Protein 5MF9 (pdb70)

Secondary structure (DSSP, 8-state):
--S-----S--TTTPEEETTTTEEEETTTTEEE-TTT--EEETTTTEEEEE-SSSSSEEE----/--SPPSS----

Organism: Homo sapiens (NCBI:txid9606)

Nearest PDB structures (foldseek):
  5mf9-assembly1_A  TM=8.642E-01  e=4.118E-09  Homo sapiens
  5mfy-assembly1_A  TM=6.822E-01  e=1.179E-07  Homo sapiens
  2mxw-assembly1_A  TM=6.981E-01  e=5.653E-06  Homo sapiens
  5mf9-assembly1_A  TM=8.997E-01  e=1.877E-09  Homo sapiens
  5mfy-assembly1_A  TM=6.686E-01  e=4.655E-07  Homo sapiens

Sequence (75 aa):
GAMGTKYAVPDTSTYQYDESSGYYYDPTTGLYYDPNSQYYYNSLTQQYLYWDGEKETYVPAAESGMRPPPPGIRGGAMGTKYAVPDTSTYQYDESSGYYYDPTTGLYYDPNSQYYYNSLTQQYLYWDGEKETYVPAAESGMRPPPPGIRGGAMGTKYAVPDTSTYQYDESSGYYYDPTTGLYYDPNSQYYYNSLTQQYLYWDGEKETYVPAAESGMRPPPPGIRGGAMGTKYAVPDTSTYQYDESSGYYYDPTTGLYYDPNSQYYYNSLTQQYLYWDGEKETYVPAAESGMRPPPPGIRGGAMGTKYAVPDTSTYQYDESSGYYYDPTTGLYYDPNSQYYYNSLTQQYLYWDGEKETYVPAAESGMRPPPPGIRGGAMGTKYAVPDTSTYQYDESSGYYYDPTTGLYYDPNSQYYYNSLTQQYLYWDGEKETYVPAAESGMRPPPPGIRGGAMGTKYAVPDTSTYQYDESSGYYYDPTTGLYYDPNSQYYYNSLTQQYLYWDGEKETYVPAAESGMRPPPPGIRGGAMGTKYAVPDTSTYQYDESSGYYYDPTTGLYYDPNSQYYYNSLTQQYLYWDGEKETYVPAAESGMRPPPPGIRGGAMGTKYAVPDTSTYQYDESSGYYYDPTTGLYYDPNSQYYYNSLTQQYLYWDGEKETYVPAAESGMRPPPPGIRGGAMGTKYAVPDTSTYQYDESSGYYYDPTTGLYYDPNSQYYYNSLTQQYLYWDGEKETYVPAAESGMRPPPPGIRG

B-factor: mean 1.35, std 2.02, range [0.13, 12.27]

Solvent-accessible surface area: 5359 Å² total; per-residue (Å²): 138,92,185,60,79,157,98,60,110,13,84,75,106,49,12,123,136,50,150,114,24,26,20,81,58,3,76,105,63,2,3,10,31,3,69,124,36,128,43,19,0,15,14,138,91,115,82,62,11,107,40,47,34,141,120,72,32,30,42,75,46,74,168,157,138,141,104,33,42,8,0,12,75,138,139

Structure (mmCIF, N/CA/C/O backbone):
data_5MF9
#
_entry.id   5MF9
#
loop_
_entity.id
_entity.type
_entity.pdbx_description
1 polymer 'RNA-binding protein 5'
2 polymer 'Survival motor neuron protein'
#
loop_
_atom_site.group_PDB
_atom_site.id
_atom_site.type_symbol
_atom_site.label_atom_id
_atom_site.label_alt_id
_atom_site.label_comp_id
_atom_site.label_asym_id
_atom_site.label_entity_id
_atom_site.label_seq_id
_atom_site.pdbx_PDB_ins_code
_atom_site.Cartn_x
_atom_site.Cartn_y
_atom_site.Cartn_z
_atom_site.occupancy
_atom_site.B_iso_or_equiv
_atom_site.auth_seq_id
_atom_site.auth_comp_id
_atom_site.auth_asym_id
_atom_site.auth_atom_id
_atom_site.pdbx_PDB_model_num
ATOM 1 N N . GLY A 1 1 ? -18.034 4.648 -12.346 1.00 12.03 1 GLY A N 1
ATOM 2 C CA . GLY A 1 1 ? -17.509 5.352 -11.152 1.00 11.71 1 GLY A CA 1
ATOM 3 C C . GLY A 1 1 ? -18.548 5.460 -10.058 1.00 10.83 1 GLY A C 1
ATOM 4 O O . GLY A 1 1 ? -18.972 6.558 -9.695 1.00 10.73 1 GLY A O 1
ATOM 10 N N . ALA A 1 2 ? -18.976 4.317 -9.544 1.00 10.37 2 ALA A N 1
ATOM 11 C CA . ALA A 1 2 ? -19.950 4.279 -8.465 1.00 9.66 2 ALA A CA 1
ATOM 12 C C . ALA A 1 2 ? -19.743 3.046 -7.602 1.00 8.99 2 ALA A C 1
ATOM 13 O O . ALA A 1 2 ? -19.742 3.122 -6.374 1.00 8.96 2 ALA A O 1
ATOM 20 N N . MET A 1 3 ? -19.560 1.905 -8.253 1.00 8.64 3 MET A N 1
ATOM 21 C CA . MET A 1 3 ? -19.370 0.651 -7.541 1.00 8.19 3 MET A CA 1
ATOM 22 C C . MET A 1 3 ? -17.999 0.065 -7.845 1.00 7.30 3 MET A C 1
ATOM 23 O O . MET A 1 3 ? -17.294 0.545 -8.734 1.00 7.26 3 MET A O 1
ATOM 37 N N . GLY A 1 4 ? -17.624 -0.960 -7.096 1.00 6.86 4 GLY A N 1
ATOM 38 C CA . GLY A 1 4 ? -16.317 -1.560 -7.259 1.00 6.24 4 GLY A CA 1
ATOM 39 C C . GLY A 1 4 ? -15.420 -1.236 -6.088 1.00 5.46 4 GLY A C 1
ATOM 40 O O . GLY A 1 4 ? -14.382 -1.866 -5.888 1.00 5.51 4 GLY A O 1
ATOM 44 N N . THR A 1 5 ? -15.839 -0.257 -5.297 1.00 5.05 5 THR A N 1
ATOM 45 C CA . THR A 1 5 ? -15.071 0.187 -4.150 1.00 4.59 5 THR A CA 1
ATOM 46 C C . THR A 1 5 ? -15.378 -0.651 -2.910 1.00 3.92 5 THR A C 1
ATOM 47 O O . THR A 1 5 ? -15.856 -0.141 -1.899 1.00 4.36 5 THR A O 1
ATOM 58 N N . LYS A 1 6 ? -15.117 -1.947 -3.003 1.00 3.35 6 LYS A N 1
ATOM 59 C CA . LYS A 1 6 ? -15.271 -2.837 -1.865 1.00 3.18 6 LYS A CA 1
ATOM 60 C C . LYS A 1 6 ? -13.918 -3.429 -1.493 1.00 2.33 6 LYS A C 1
ATOM 61 O O . LYS A 1 6 ? -13.560 -4.530 -1.919 1.00 2.42 6 LYS A O 1
ATOM 80 N N . TYR A 1 7 ? -13.162 -2.677 -0.717 1.00 1.85 7 TYR A N 1
ATOM 81 C CA . TYR A 1 7 ? -11.839 -3.099 -0.298 1.00 1.31 7 TYR A CA 1
ATOM 82 C C . TYR A 1 7 ? -11.794 -3.224 1.216 1.00 1.35 7 TYR A C 1
ATOM 83 O O . TYR A 1 7 ? -12.702 -2.763 1.910 1.00 2.31 7 TYR A O 1
ATOM 101 N N . ALA A 1 8 ? -10.747 -3.850 1.723 1.00 0.88 8 ALA A N 1
ATOM 102 C CA . ALA A 1 8 ? -10.547 -3.969 3.155 1.00 0.78 8 ALA A CA 1
ATOM 103 C C . ALA A 1 8 ? -9.066 -4.034 3.460 1.00 0.59 8 ALA A C 1
ATOM 104 O O . ALA A 1 8 ? -8.249 -3.621 2.642 1.00 0.69 8 ALA A O 1
ATOM 111 N N . VAL A 1 9 ? -8.725 -4.545 4.629 1.00 0.72 9 VAL A N 1
ATOM 112 C CA . VAL A 1 9 ? -7.338 -4.669 5.024 1.00 0.78 9 VAL A CA 1
ATOM 113 C C . VAL A 1 9 ? -6.607 -5.621 4.081 1.00 0.77 9 VAL A C 1
ATOM 114 O O . VAL A 1 9 ? -7.016 -6.772 3.907 1.00 0.84 9 VAL A O 1
ATOM 127 N N . PRO A 1 10 ? -5.533 -5.145 3.443 1.00 0.86 10 PRO A N 1
ATOM 128 C CA . PRO A 1 10 ? -4.740 -5.952 2.515 1.00 0.94 10 PRO A CA 1
ATOM 129 C C . PRO A 1 10 ? -4.058 -7.118 3.223 1.00 0.85 10 PRO A C 1
ATOM 130 O O . PRO A 1 10 ? -3.779 -7.054 4.423 1.00 0.87 10 PRO A O 1
ATOM 141 N N . ASP A 1 11 ? -3.796 -8.185 2.484 1.00 0.87 11 ASP A N 1
ATOM 142 C CA . ASP A 1 11 ? -3.192 -9.372 3.062 1.00 0.85 11 ASP A CA 1
ATOM 143 C C . ASP A 1 11 ? -1.686 -9.196 3.152 1.00 0.67 11 ASP A C 1
ATOM 144 O O . ASP A 1 11 ? -0.985 -9.215 2.138 1.00 0.55 11 ASP A O 1
ATOM 153 N N . THR A 1 12 ? -1.198 -9.027 4.372 1.00 0.82 12 THR A N 1
ATOM 154 C CA . THR A 1 12 ? 0.202 -8.714 4.615 1.00 0.83 12 THR A CA 1
ATOM 155 C C . THR A 1 12 ? 1.137 -9.846 4.189 1.00 0.75 12 THR A C 1
ATOM 156 O O . THR A 1 12 ? 2.300 -9.608 3.861 1.00 0.76 12 THR A O 1
ATOM 167 N N . SER A 1 13 ? 0.630 -11.071 4.178 1.00 0.75 13 SER A N 1
ATOM 168 C CA . SER A 1 13 ? 1.441 -12.226 3.819 1.00 0.78 13 SER A CA 1
ATOM 169 C C . SER A 1 13 ? 1.573 -12.355 2.303 1.00 0.67 13 SER A C 1
ATOM 170 O O . SER A 1 13 ? 2.499 -12.994 1.805 1.00 0.78 13 SER A O 1
ATOM 178 N N . THR A 1 14 ? 0.655 -11.728 1.576 1.00 0.53 14 THR A N 1
ATOM 179 C CA . THR A 1 14 ? 0.643 -11.811 0.121 1.00 0.51 14 THR A CA 1
ATOM 180 C C . THR A 1 14 ? 1.709 -10.895 -0.494 1.00 0.36 14 THR A C 1
ATOM 181 O O . THR A 1 14 ? 2.103 -11.063 -1.649 1.00 0.39 14 THR A O 1
ATOM 192 N N . TYR A 1 15 ? 2.191 -9.938 0.291 1.00 0.30 15 TYR A N 1
ATOM 193 C CA . TYR A 1 15 ? 3.226 -9.020 -0.171 1.00 0.24 15 TYR A CA 1
ATOM 194 C C . TYR A 1 15 ? 4.580 -9.718 -0.260 1.00 0.28 15 TYR A C 1
ATOM 195 O O . TYR A 1 15 ? 4.930 -10.535 0.596 1.00 0.42 15 TYR A O 1
ATOM 213 N N . GLN A 1 16 ? 5.335 -9.389 -1.296 1.00 0.25 16 GLN A N 1
ATOM 214 C CA . GLN A 1 16 ? 6.714 -9.829 -1.417 1.00 0.30 16 GLN A CA 1
ATOM 215 C C . GLN A 1 16 ? 7.644 -8.701 -0.989 1.00 0.22 16 GLN A C 1
ATOM 216 O O . GLN A 1 16 ? 7.218 -7.551 -0.868 1.00 0.27 16 GLN A O 1
ATOM 230 N N . TYR A 1 17 ? 8.904 -9.025 -0.758 1.00 0.27 17 TYR A N 1
ATOM 231 C CA . TYR A 1 17 ? 9.837 -8.076 -0.172 1.00 0.24 17 TYR A CA 1
ATOM 232 C C . TYR A 1 17 ? 10.706 -7.403 -1.236 1.00 0.25 17 TYR A C 1
ATOM 233 O O . TYR A 1 17 ? 11.384 -8.073 -2.014 1.00 0.34 17 TYR A O 1
ATOM 251 N N . ASP A 1 18 ? 10.664 -6.075 -1.266 1.00 0.28 18 ASP A N 1
ATOM 252 C CA . ASP A 1 18 ? 11.558 -5.288 -2.111 1.00 0.36 18 ASP A CA 1
ATOM 253 C C . ASP A 1 18 ? 12.772 -4.874 -1.299 1.00 0.35 18 ASP A C 1
ATOM 254 O O . ASP A 1 18 ? 12.655 -4.087 -0.361 1.00 0.36 18 ASP A O 1
ATOM 263 N N . GLU A 1 19 ? 13.926 -5.420 -1.655 1.00 0.45 19 GLU A N 1
ATOM 264 C CA . GLU A 1 19 ? 15.145 -5.241 -0.886 1.00 0.52 19 GLU A CA 1
ATOM 265 C C . GLU A 1 19 ? 15.666 -3.808 -0.948 1.00 0.49 19 GLU A C 1
ATOM 266 O O . GLU A 1 19 ? 16.216 -3.304 0.031 1.00 0.55 19 GLU A O 1
ATOM 278 N N . SER A 1 20 ? 15.503 -3.160 -2.095 1.00 0.52 20 SER A N 1
ATOM 279 C CA . SER A 1 20 ? 16.052 -1.825 -2.300 1.00 0.54 20 SER A CA 1
ATOM 280 C C . SER A 1 20 ? 15.443 -0.816 -1.323 1.00 0.41 20 SER A C 1
ATOM 281 O O . SER A 1 20 ? 16.157 -0.034 -0.689 1.00 0.47 20 SER A O 1
ATOM 289 N N . SER A 1 21 ? 14.128 -0.847 -1.196 1.00 0.30 21 SER A N 1
ATOM 290 C CA . SER A 1 21 ? 13.425 0.038 -0.282 1.00 0.21 21 SER A CA 1
ATOM 291 C C . SER A 1 21 ? 13.310 -0.621 1.092 1.00 0.21 21 SER A C 1
ATOM 292 O O . SER A 1 21 ? 13.382 0.046 2.121 1.00 0.22 21 SER A O 1
ATOM 300 N N . GLY A 1 22 ? 13.203 -1.948 1.093 1.00 0.23 22 GLY A N 1
ATOM 301 C CA . GLY A 1 22 ? 13.094 -2.697 2.333 1.00 0.25 22 GLY A CA 1
ATOM 302 C C . GLY A 1 22 ? 11.656 -2.872 2.775 1.00 0.21 22 GLY A C 1
ATOM 303 O O . GLY A 1 22 ? 11.383 -3.017 3.966 1.00 0.23 22 GLY A O 1
ATOM 307 N N . TYR A 1 23 ? 10.733 -2.878 1.813 1.00 0.19 23 TYR A N 1
ATOM 308 C CA . TYR A 1 23 ? 9.300 -2.868 2.126 1.00 0.17 23 TYR A CA 1
ATOM 309 C C . TYR A 1 23 ? 8.548 -3.889 1.283 1.00 0.19 23 TYR A C 1
ATOM 310 O O . TYR A 1 23 ? 9.133 -4.570 0.442 1.00 0.22 23 TYR A O 1
ATOM 328 N N . TYR A 1 24 ? 7.248 -3.985 1.518 1.00 0.21 24 TYR A N 1
ATOM 329 C CA . TYR A 1 24 ? 6.426 -5.005 0.888 1.00 0.24 24 TYR A CA 1
ATOM 330 C C . TYR A 1 24 ? 5.727 -4.503 -0.372 1.00 0.21 24 TYR A C 1
ATOM 331 O O . TYR A 1 24 ? 5.277 -3.355 -0.441 1.00 0.23 24 TYR A O 1
ATOM 349 N N . TYR A 1 25 ? 5.632 -5.387 -1.359 1.00 0.19 25 TYR A N 1
ATOM 350 C CA . TYR A 1 25 ? 4.858 -5.141 -2.566 1.00 0.19 25 TYR A CA 1
ATOM 351 C C . TYR A 1 25 ? 3.980 -6.355 -2.859 1.00 0.22 25 TYR A C 1
ATOM 352 O O . TYR A 1 25 ? 4.473 -7.478 -2.945 1.00 0.31 25 TYR A O 1
ATOM 370 N N . ASP A 1 26 ? 2.685 -6.131 -3.005 1.00 0.24 26 ASP A N 1
ATOM 371 C CA . ASP A 1 26 ? 1.742 -7.208 -3.287 1.00 0.33 26 ASP A CA 1
ATOM 372 C C . ASP A 1 26 ? 1.378 -7.231 -4.760 1.00 0.35 26 ASP A C 1
ATOM 373 O O . ASP A 1 26 ? 0.765 -6.296 -5.270 1.00 0.37 26 ASP A O 1
ATOM 382 N N . PRO A 1 27 ? 1.763 -8.302 -5.460 1.00 0.43 27 PRO A N 1
ATOM 383 C CA . PRO A 1 27 ? 1.491 -8.463 -6.889 1.00 0.51 27 PRO A CA 1
ATOM 384 C C . PRO A 1 27 ? 0.002 -8.616 -7.212 1.00 0.55 27 PRO A C 1
ATOM 385 O O . PRO A 1 27 ? -0.431 -8.290 -8.318 1.00 0.61 27 PRO A O 1
ATOM 396 N N . THR A 1 28 ? -0.786 -9.106 -6.257 1.00 0.58 28 THR A N 1
ATOM 397 C CA . THR A 1 28 ? -2.187 -9.402 -6.526 1.00 0.66 28 THR A CA 1
ATOM 398 C C . THR A 1 28 ? -3.027 -8.129 -6.637 1.00 0.60 28 THR A C 1
ATOM 399 O O . THR A 1 28 ? -3.812 -7.976 -7.576 1.00 0.66 28 THR A O 1
ATOM 410 N N . THR A 1 29 ? -2.866 -7.214 -5.689 1.00 0.55 29 THR A N 1
ATOM 411 C CA . THR A 1 29 ? -3.593 -5.952 -5.734 1.00 0.56 29 THR A CA 1
ATOM 412 C C . THR A 1 29 ? -2.742 -4.841 -6.347 1.00 0.49 29 THR A C 1
ATOM 413 O O . THR A 1 29 ? -3.267 -3.837 -6.834 1.00 0.60 29 THR A O 1
ATOM 424 N N . GLY A 1 30 ? -1.427 -5.036 -6.336 1.00 0.40 30 GLY A N 1
ATOM 425 C CA . GLY A 1 30 ? -0.514 -4.024 -6.830 1.00 0.39 30 GLY A CA 1
ATOM 426 C C . GLY A 1 30 ? -0.229 -2.972 -5.781 1.00 0.35 30 GLY A C 1
ATOM 427 O O . GLY A 1 30 ? 0.072 -1.822 -6.103 1.00 0.42 30 GLY A O 1
ATOM 431 N N . LEU A 1 31 ? -0.343 -3.367 -4.520 1.00 0.31 31 LEU A N 1
ATOM 432 C CA . LEU A 1 31 ? -0.189 -2.442 -3.411 1.00 0.32 31 LEU A CA 1
ATOM 433 C C . LEU A 1 31 ? 1.218 -2.466 -2.830 1.00 0.26 31 LEU A C 1
ATOM 434 O O . LEU A 1 31 ? 1.879 -3.499 -2.783 1.00 0.30 31 LEU A O 1
ATOM 450 N N . TYR A 1 32 ? 1.654 -1.297 -2.425 1.00 0.22 32 TYR A N 1
ATOM 451 C CA . TYR A 1 32 ? 2.855 -1.108 -1.642 1.00 0.18 32 TYR A CA 1
ATOM 452 C C . TYR A 1 32 ? 2.446 -0.959 -0.182 1.00 0.20 32 TYR A C 1
ATOM 453 O O . TYR A 1 32 ? 1.380 -0.407 0.097 1.00 0.25 32 TYR A O 1
ATOM 471 N N . TYR A 1 33 ? 3.264 -1.436 0.741 1.00 0.21 33 TYR A N 1
ATOM 472 C CA . TYR A 1 33 ? 2.961 -1.262 2.159 1.00 0.24 33 TYR A CA 1
ATOM 473 C C . TYR A 1 33 ? 4.224 -1.224 2.999 1.00 0.23 33 TYR A C 1
ATOM 474 O O . TYR A 1 33 ? 5.128 -2.045 2.821 1.00 0.26 33 TYR A O 1
ATOM 492 N N . ASP A 1 34 ? 4.285 -0.255 3.902 1.00 0.21 34 ASP A N 1
ATOM 493 C CA . ASP A 1 34 ? 5.315 -0.247 4.933 1.00 0.21 34 ASP A CA 1
ATOM 494 C C . ASP A 1 34 ? 4.676 -0.139 6.300 1.00 0.22 34 ASP A C 1
ATOM 495 O O . ASP A 1 34 ? 3.988 0.836 6.591 1.00 0.24 34 ASP A O 1
ATOM 504 N N . PRO A 1 35 ? 4.889 -1.143 7.153 1.00 0.26 35 PRO A N 1
ATOM 505 C CA . PRO A 1 35 ? 4.345 -1.156 8.510 1.00 0.31 35 PRO A CA 1
ATOM 506 C C . PRO A 1 35 ? 4.869 0.004 9.359 1.00 0.30 35 PRO A C 1
ATOM 507 O O . PRO A 1 35 ? 4.224 0.415 10.320 1.00 0.36 35 PRO A O 1
ATOM 518 N N . ASN A 1 36 ? 6.032 0.538 8.990 1.00 0.27 36 ASN A N 1
ATOM 519 C CA . ASN A 1 36 ? 6.646 1.636 9.735 1.00 0.33 36 ASN A CA 1
ATOM 520 C C . ASN A 1 36 ? 6.008 2.982 9.393 1.00 0.36 36 ASN A C 1
ATOM 521 O O . ASN A 1 36 ? 5.742 3.794 10.280 1.00 0.44 36 ASN A O 1
ATOM 532 N N . SER A 1 37 ? 5.767 3.222 8.111 1.00 0.34 37 SER A N 1
ATOM 533 C CA . SER A 1 37 ? 5.154 4.474 7.674 1.00 0.42 37 SER A CA 1
ATOM 534 C C . SER A 1 37 ? 3.635 4.367 7.697 1.00 0.41 37 SER A C 1
ATOM 535 O O . SER A 1 37 ? 2.927 5.372 7.644 1.00 0.50 37 SER A O 1
ATOM 543 N N . GLN A 1 38 ? 3.158 3.129 7.782 1.00 0.35 38 GLN A N 1
ATOM 544 C CA . GLN A 1 38 ? 1.735 2.818 7.880 1.00 0.41 38 GLN A CA 1
ATOM 545 C C . GLN A 1 38 ? 0.933 3.314 6.677 1.00 0.41 38 GLN A C 1
ATOM 546 O O . GLN A 1 38 ? -0.298 3.369 6.738 1.00 0.68 38 GLN A O 1
ATOM 560 N N . TYR A 1 39 ? 1.600 3.659 5.581 1.00 0.25 39 TYR A N 1
ATOM 561 C CA . TYR A 1 39 ? 0.867 4.044 4.391 1.00 0.21 39 TYR A CA 1
ATOM 562 C C . TYR A 1 39 ? 1.019 2.995 3.305 1.00 0.19 39 TYR A C 1
ATOM 563 O O . TYR A 1 39 ? 1.971 2.193 3.301 1.00 0.18 39 TYR A O 1
ATOM 581 N N . TYR A 1 40 ? 0.027 2.983 2.429 1.00 0.22 40 TYR A N 1
ATOM 582 C CA . TYR A 1 40 ? -0.037 2.067 1.308 1.00 0.24 40 TYR A CA 1
ATOM 583 C C . TYR A 1 40 ? 0.148 2.862 0.039 1.00 0.18 40 TYR A C 1
ATOM 584 O O . TYR A 1 40 ? 0.224 4.083 0.085 1.00 0.17 40 TYR A O 1
ATOM 602 N N . TYR A 1 41 ? 0.274 2.192 -1.083 1.00 0.19 41 TYR A N 1
ATOM 603 C CA . TYR A 1 41 ? 0.249 2.878 -2.359 1.00 0.16 41 TYR A CA 1
ATOM 604 C C . TYR A 1 41 ? -0.077 1.889 -3.479 1.00 0.16 41 TYR A C 1
ATOM 605 O O . TYR A 1 41 ? 0.502 0.820 -3.550 1.00 0.28 41 TYR A O 1
ATOM 623 N N . ASN A 1 42 ? -1.011 2.246 -4.350 1.00 0.19 42 ASN A N 1
ATOM 624 C CA . ASN A 1 42 ? -1.364 1.389 -5.482 1.00 0.24 42 ASN A CA 1
ATOM 625 C C . ASN A 1 42 ? -0.805 1.974 -6.772 1.00 0.26 42 ASN A C 1
ATOM 626 O O . ASN A 1 42 ? -1.194 3.063 -7.185 1.00 0.32 42 ASN A O 1
ATOM 637 N N . SER A 1 43 ? 0.111 1.251 -7.401 1.00 0.27 43 SER A N 1
ATOM 638 C CA . SER A 1 43 ? 0.812 1.753 -8.575 1.00 0.33 43 SER A CA 1
ATOM 639 C C . SER A 1 43 ? -0.022 1.623 -9.847 1.00 0.42 43 SER A C 1
ATOM 640 O O . SER A 1 43 ? 0.295 2.242 -10.862 1.00 0.57 43 SER A O 1
ATOM 648 N N . LEU A 1 44 ? -1.096 0.847 -9.789 1.00 0.40 44 LEU A N 1
ATOM 649 C CA . LEU A 1 44 ? -1.999 0.724 -10.929 1.00 0.48 44 LEU A CA 1
ATOM 650 C C . LEU A 1 44 ? -2.744 2.037 -11.147 1.00 0.45 44 LEU A C 1
ATOM 651 O O . LEU A 1 44 ? -3.060 2.408 -12.276 1.00 0.50 44 LEU A O 1
ATOM 667 N N . THR A 1 45 ? -3.026 2.729 -10.051 1.00 0.45 45 THR A N 1
ATOM 668 C CA . THR A 1 45 ? -3.591 4.068 -10.106 1.00 0.49 45 THR A CA 1
ATOM 669 C C . THR A 1 45 ? -2.484 5.106 -9.949 1.00 0.46 45 THR A C 1
ATOM 670 O O . THR A 1 45 ? -2.682 6.295 -10.194 1.00 0.52 45 THR A O 1
ATOM 681 N N . GLN A 1 46 ? -1.306 4.608 -9.562 1.00 0.40 46 GLN A N 1
ATOM 682 C CA . GLN A 1 46 ? -0.115 5.424 -9.336 1.00 0.41 46 GLN A CA 1
ATOM 683 C C . GLN A 1 46 ? -0.343 6.372 -8.162 1.00 0.37 46 GLN A C 1
ATOM 684 O O . GLN A 1 46 ? 0.224 7.461 -8.098 1.00 0.46 46 GLN A O 1
ATOM 698 N N . GLN A 1 47 ? -1.157 5.926 -7.215 1.00 0.31 47 GLN A N 1
ATOM 699 C CA . GLN A 1 47 ? -1.549 6.760 -6.092 1.00 0.31 47 GLN A CA 1
ATOM 700 C C . GLN A 1 47 ? -0.990 6.243 -4.773 1.00 0.25 47 GLN A C 1
ATOM 701 O O . GLN A 1 47 ? -1.127 5.064 -4.442 1.00 0.29 47 GLN A O 1
ATOM 715 N N . TYR A 1 48 ? -0.353 7.138 -4.034 1.00 0.20 48 TYR A N 1
ATOM 716 C CA . TYR A 1 48 ? 0.013 6.875 -2.651 1.00 0.20 48 TYR A CA 1
ATOM 717 C C . TYR A 1 48 ? -1.270 6.840 -1.815 1.00 0.24 48 TYR A C 1
ATOM 718 O O . TYR A 1 48 ? -2.007 7.825 -1.761 1.00 0.38 48 TYR A O 1
ATOM 736 N N . LEU A 1 49 ? -1.536 5.714 -1.172 1.00 0.20 49 LEU A N 1
ATOM 737 C CA . LEU A 1 49 ? -2.835 5.474 -0.551 1.00 0.21 49 LEU A CA 1
ATOM 738 C C . LEU A 1 49 ? -2.740 5.310 0.961 1.00 0.18 49 LEU A C 1
ATOM 739 O O . LEU A 1 49 ? -1.660 5.282 1.546 1.00 0.20 49 LEU A O 1
ATOM 755 N N . TYR A 1 50 ? -3.898 5.203 1.579 1.00 0.21 50 TYR A N 1
ATOM 756 C CA . TYR A 1 50 ? -4.010 5.037 3.010 1.00 0.34 50 TYR A CA 1
ATOM 757 C C . TYR A 1 50 ? -5.317 4.316 3.325 1.00 0.28 50 TYR A C 1
ATOM 758 O O . TYR A 1 50 ? -6.373 4.675 2.796 1.00 0.25 50 TYR A O 1
ATOM 776 N N . TRP A 1 51 ? -5.244 3.272 4.142 1.00 0.32 51 TRP A N 1
ATOM 777 C CA . TRP A 1 51 ? -6.431 2.503 4.470 1.00 0.29 51 TRP A CA 1
ATOM 778 C C . TRP A 1 51 ? -7.205 3.176 5.593 1.00 0.27 51 TRP A C 1
ATOM 779 O O . TRP A 1 51 ? -6.794 3.163 6.755 1.00 0.32 51 TRP A O 1
ATOM 800 N N . ASP A 1 52 ? -8.317 3.783 5.216 1.00 0.27 52 ASP A N 1
ATOM 801 C CA . ASP A 1 52 ? -9.178 4.488 6.153 1.00 0.34 52 ASP A CA 1
ATOM 802 C C . ASP A 1 52 ? -9.988 3.509 6.995 1.00 0.41 52 ASP A C 1
ATOM 803 O O . ASP A 1 52 ? -10.083 3.650 8.213 1.00 0.98 52 ASP A O 1
ATOM 812 N N . GLY A 1 53 ? -10.560 2.508 6.341 1.00 0.55 53 GLY A N 1
ATOM 813 C CA . GLY A 1 53 ? -11.344 1.515 7.048 1.00 0.51 53 GLY A CA 1
ATOM 814 C C . GLY A 1 53 ? -12.833 1.791 6.979 1.00 0.51 53 GLY A C 1
ATOM 815 O O . GLY A 1 53 ? -13.618 0.899 6.661 1.00 0.64 53 GLY A O 1
ATOM 819 N N . GLU A 1 54 ? -13.219 3.029 7.256 1.00 0.48 54 GLU A N 1
ATOM 820 C CA . GLU A 1 54 ? -14.625 3.416 7.269 1.00 0.57 54 GLU A CA 1
ATOM 821 C C . GLU A 1 54 ? -15.153 3.587 5.848 1.00 0.47 54 GLU A C 1
ATOM 822 O O . GLU A 1 54 ? -16.274 3.186 5.536 1.00 0.46 54 GLU A O 1
ATOM 834 N N . LYS A 1 55 ? -14.336 4.178 4.985 1.00 0.48 55 LYS A N 1
ATOM 835 C CA . LYS A 1 55 ? -14.750 4.451 3.609 1.00 0.47 55 LYS A CA 1
ATOM 836 C C . LYS A 1 55 ? -14.691 3.181 2.760 1.00 0.42 55 LYS A C 1
ATOM 837 O O . LYS A 1 55 ? -15.160 3.161 1.624 1.00 0.44 55 LYS A O 1
ATOM 856 N N . GLU A 1 56 ? -14.095 2.129 3.337 1.00 0.43 56 GLU A N 1
ATOM 857 C CA . GLU A 1 56 ? -13.941 0.823 2.681 1.00 0.47 56 GLU A CA 1
ATOM 858 C C . GLU A 1 56 ? -13.236 0.931 1.328 1.00 0.48 56 GLU A C 1
ATOM 859 O O . GLU A 1 56 ? -13.428 0.094 0.443 1.00 0.57 56 GLU A O 1
ATOM 871 N N . THR A 1 57 ? -12.407 1.951 1.187 1.00 0.43 57 THR A N 1
ATOM 872 C CA . THR A 1 57 ? -11.626 2.140 -0.016 1.00 0.46 57 THR A CA 1
ATOM 873 C C . THR A 1 57 ? -10.316 2.838 0.335 1.00 0.39 57 THR A C 1
ATOM 874 O O . THR A 1 57 ? -10.161 3.371 1.440 1.00 0.35 57 THR A O 1
ATOM 885 N N . TYR A 1 58 ? -9.379 2.814 -0.595 1.00 0.42 58 TYR A N 1
ATOM 886 C CA . TYR A 1 58 ? -8.069 3.404 -0.385 1.00 0.38 58 TYR A CA 1
ATOM 887 C C . TYR A 1 58 ? -8.090 4.880 -0.736 1.00 0.41 58 TYR A C 1
ATOM 888 O O . TYR A 1 58 ? -8.210 5.254 -1.903 1.00 0.57 58 TYR A O 1
ATOM 906 N N . VAL A 1 59 ? -8.004 5.710 0.290 1.00 0.35 59 VAL A N 1
ATOM 907 C CA . VAL A 1 59 ? -7.973 7.148 0.106 1.00 0.43 59 VAL A CA 1
ATOM 908 C C . VAL A 1 59 ? -6.534 7.616 -0.063 1.00 0.37 59 VAL A C 1
ATOM 909 O O . VAL A 1 59 ? -5.650 7.206 0.688 1.00 0.28 59 VAL A O 1
ATOM 922 N N . PRO A 1 60 ? -6.271 8.438 -1.090 1.00 0.49 60 PRO A N 1
ATOM 923 C CA . PRO A 1 60 ? -4.931 8.962 -1.350 1.00 0.52 60 PRO A CA 1
ATOM 924 C C . PRO A 1 60 ? -4.368 9.706 -0.145 1.00 0.62 60 PRO A C 1
ATOM 925 O O . PRO A 1 60 ? -5.014 10.596 0.410 1.00 0.80 60 PRO A O 1
ATOM 936 N N . ALA A 1 61 ? -3.152 9.347 0.243 1.00 0.67 61 ALA A N 1
ATOM 937 C CA . ALA A 1 61 ? -2.504 9.944 1.402 1.00 1.00 61 ALA A CA 1
ATOM 938 C C . ALA A 1 61 ? -1.742 11.204 0.997 1.00 1.28 61 ALA A C 1
ATOM 939 O O . ALA A 1 61 ? -0.697 11.527 1.563 1.00 1.75 61 ALA A O 1
ATOM 946 N N . ALA A 1 62 ? -2.283 11.913 0.018 1.00 1.36 62 ALA A N 1
ATOM 947 C CA . ALA A 1 62 ? -1.657 13.119 -0.501 1.00 1.73 62 ALA A CA 1
ATOM 948 C C . ALA A 1 62 ? -2.188 14.347 0.228 1.00 2.38 62 ALA A C 1
ATOM 949 O O . ALA A 1 62 ? -2.747 15.261 -0.387 1.00 2.71 62 ALA A O 1
ATOM 956 N N . GLU A 1 63 ? -2.020 14.355 1.544 1.00 3.09 63 GLU A N 1
ATOM 957 C CA . GLU A 1 63 ? -2.476 15.459 2.371 1.00 4.06 63 GLU A CA 1
ATOM 958 C C . GLU A 1 63 ? -1.705 16.724 2.021 1.00 4.49 63 GLU A C 1
ATOM 959 O O . GLU A 1 63 ? -0.475 16.745 2.067 1.00 4.95 63 GLU A O 1
ATOM 971 N N . SER A 1 64 ? -2.433 17.762 1.654 1.00 4.69 64 SER A N 1
ATOM 972 C CA . SER A 1 64 ? -1.823 19.006 1.231 1.00 5.36 64 SER A CA 1
ATOM 973 C C . SER A 1 64 ? -2.389 20.166 2.044 1.00 6.24 64 SER A C 1
ATOM 974 O O . SER A 1 64 ? -1.747 20.570 3.034 1.00 6.87 64 SER A O 1
ATOM 983 N N . GLY B 2 1 ? 11.431 9.180 -12.872 1.00 2.20 100 GLY B N 1
ATOM 984 C CA . GLY B 2 1 ? 11.897 7.784 -12.705 1.00 1.92 100 GLY B CA 1
ATOM 985 C C . GLY B 2 1 ? 10.858 6.780 -13.158 1.00 1.48 100 GLY B C 1
ATOM 986 O O . GLY B 2 1 ? 10.968 6.201 -14.239 1.00 1.74 100 GLY B O 1
ATOM 992 N N . MET B 2 2 ? 9.839 6.593 -12.332 1.00 1.38 101 MET B N 1
ATOM 993 C CA . MET B 2 2 ? 8.780 5.629 -12.597 1.00 1.26 101 MET B CA 1
ATOM 994 C C . MET B 2 2 ? 7.573 5.968 -11.719 1.00 1.05 101 MET B C 1
ATOM 995 O O . MET B 2 2 ? 7.364 7.136 -11.380 1.00 1.69 101 MET B O 1
ATOM 1009 N N . ARG B 2 3 ? 6.772 4.962 -11.382 1.00 0.40 102 ARG B N 1
ATOM 1010 C CA . ARG B 2 3 ? 5.802 5.068 -10.291 1.00 0.29 102 ARG B CA 1
ATOM 1011 C C . ARG B 2 3 ? 6.527 5.489 -9.006 1.00 0.22 102 ARG B C 1
ATOM 1012 O O . ARG B 2 3 ? 7.759 5.520 -8.973 1.00 0.27 102 ARG B O 1
ATOM 1033 N N . PRO B 2 4 ? 5.810 5.823 -7.930 1.00 0.17 103 PRO B N 1
ATOM 1034 C CA . PRO B 2 4 ? 6.452 6.027 -6.635 1.00 0.16 103 PRO B CA 1
ATOM 1035 C C . PRO B 2 4 ? 7.106 4.732 -6.125 1.00 0.17 103 PRO B C 1
ATOM 1036 O O . PRO B 2 4 ? 6.950 3.660 -6.709 1.00 0.19 103 PRO B O 1
ATOM 1047 N N . PRO B 2 5 ? 7.877 4.829 -5.053 1.00 0.17 104 PRO B N 1
ATOM 1048 C CA . PRO B 2 5 ? 8.536 3.693 -4.419 1.00 0.18 104 PRO B CA 1
ATOM 1049 C C . PRO B 2 5 ? 7.713 3.145 -3.265 1.00 0.15 104 PRO B C 1
ATOM 1050 O O . PRO B 2 5 ? 6.716 3.753 -2.866 1.00 0.14 104 PRO B O 1
ATOM 1061 N N . PRO B 2 6 ? 8.106 1.998 -2.707 1.00 0.15 105 PRO B N 1
ATOM 1062 C CA . PRO B 2 6 ? 7.439 1.452 -1.536 1.00 0.14 105 PRO B CA 1
ATOM 1063 C C . PRO B 2 6 ? 7.562 2.388 -0.357 1.00 0.13 105 PRO B C 1
ATOM 1064 O O . PRO B 2 6 ? 8.592 3.035 -0.181 1.00 0.13 105 PRO B O 1
ATOM 1075 N N . PRO B 2 7 ? 6.511 2.447 0.467 1.00 0.15 106 PRO B N 1
ATOM 1076 C CA . PRO B 2 7 ? 6.422 3.399 1.566 1.00 0.17 106 PRO B CA 1
ATOM 1077 C C . PRO B 2 7 ? 7.644 3.358 2.464 1.00 0.17 106 PRO B C 1
ATOM 1078 O O . PRO B 2 7 ? 8.051 2.300 2.918 1.00 0.16 106 PRO B O 1
ATOM 1089 N N . GLY B 2 8 ? 8.221 4.518 2.717 1.00 0.19 107 GLY B N 1
ATOM 1090 C CA . GLY B 2 8 ? 9.457 4.577 3.461 1.00 0.21 107 GLY B CA 1
ATOM 1091 C C . GLY B 2 8 ? 10.521 5.334 2.712 1.00 0.22 107 GLY B C 1
ATOM 1092 O O . GLY B 2 8 ? 10.620 6.558 2.833 1.00 0.28 107 GLY B O 1
ATOM 1096 N N . ILE B 2 9 ? 11.262 4.587 1.887 1.00 0.23 108 ILE B N 1
ATOM 1097 C CA . ILE B 2 9 ? 12.411 5.074 1.134 1.00 0.27 108 ILE B CA 1
ATOM 1098 C C . ILE B 2 9 ? 13.172 6.157 1.890 1.00 0.35 108 ILE B C 1
ATOM 1099 O O . ILE B 2 9 ? 13.413 7.254 1.382 1.00 0.40 108 ILE B O 1
ATOM 1115 N N . ARG B 2 10 ? 13.542 5.815 3.116 1.00 0.42 109 ARG B N 1
ATOM 1116 C CA . ARG B 2 10 ? 14.264 6.716 4.000 1.00 0.58 109 ARG B CA 1
ATOM 1117 C C . ARG B 2 10 ? 15.758 6.440 3.926 1.00 0.79 109 ARG B C 1
ATOM 1118 O O . ARG B 2 10 ? 16.232 5.776 3.003 1.00 1.34 109 ARG B O 1
ATOM 1139 N N . GLY B 2 11 ? 16.492 6.950 4.900 1.00 1.22 110 GLY B N 1
ATOM 1140 C CA . GLY B 2 11 ? 17.913 6.709 4.968 1.00 1.46 110 GLY B CA 1
ATOM 1141 C C . GLY B 2 11 ? 18.413 6.790 6.391 1.00 2.55 110 GLY B C 1
ATOM 1142 O O . GLY B 2 11 ? 19.593 7.128 6.596 1.00 3.15 110 GLY B O 1
ATOM 1147 N N . GLY A 1 1 ? -24.604 -7.188 0.633 1.00 12.03 1 GLY A N 2
ATOM 1148 C CA . GLY A 1 1 ? -23.564 -8.241 0.587 1.00 11.71 1 GLY A CA 2
ATOM 1149 C C . GLY A 1 1 ? -22.906 -8.318 -0.769 1.00 10.83 1 GLY A C 2
ATOM 1150 O O . GLY A 1 1 ? -23.466 -7.855 -1.764 1.00 10.73 1 GLY A O 2
ATOM 1156 N N . ALA A 1 2 ? -21.720 -8.904 -0.813 1.00 10.37 2 ALA A N 2
ATOM 1157 C CA . ALA A 1 2 ? -20.961 -9.012 -2.047 1.00 9.66 2 ALA A CA 2
ATOM 1158 C C . ALA A 1 2 ? -20.178 -10.313 -2.069 1.00 8.99 2 ALA A C 2
ATOM 1159 O O . ALA A 1 2 ? -19.509 -10.655 -1.091 1.00 8.96 2 ALA A O 2
ATOM 1166 N N . MET A 1 3 ? -20.258 -11.036 -3.176 1.00 8.64 3 MET A N 2
ATOM 1167 C CA . MET A 1 3 ? -19.562 -12.307 -3.300 1.00 8.19 3 MET A CA 2
ATOM 1168 C C . MET A 1 3 ? -18.077 -12.065 -3.538 1.00 7.30 3 MET A C 2
ATOM 1169 O O . MET A 1 3 ? -17.628 -11.931 -4.680 1.00 7.26 3 MET A O 2
ATOM 1183 N N . GLY A 1 4 ? -17.326 -11.987 -2.452 1.00 6.86 4 GLY A N 2
ATOM 1184 C CA . GLY A 1 4 ? -15.911 -11.707 -2.540 1.00 6.24 4 GLY A CA 2
ATOM 1185 C C . GLY A 1 4 ? -15.637 -10.219 -2.474 1.00 5.46 4 GLY A C 2
ATOM 1186 O O . GLY A 1 4 ? -16.256 -9.513 -1.675 1.00 5.51 4 GLY A O 2
ATOM 1190 N N . THR A 1 5 ? -14.729 -9.749 -3.326 1.00 5.05 5 THR A N 2
ATOM 1191 C CA . THR A 1 5 ? -14.361 -8.334 -3.406 1.00 4.59 5 THR A CA 2
ATOM 1192 C C . THR A 1 5 ? -14.100 -7.722 -2.025 1.00 3.92 5 THR A C 2
ATOM 1193 O O . THR A 1 5 ? -14.872 -6.894 -1.541 1.00 4.36 5 THR A O 2
ATOM 1204 N N . LYS A 1 6 ? -13.010 -8.134 -1.392 1.00 3.35 6 LYS A N 2
ATOM 1205 C CA . LYS A 1 6 ? -12.669 -7.639 -0.067 1.00 3.18 6 LYS A CA 2
ATOM 1206 C C . LYS A 1 6 ? -11.238 -7.119 -0.045 1.00 2.33 6 LYS A C 2
ATOM 1207 O O . LYS A 1 6 ? -10.387 -7.593 -0.800 1.00 2.42 6 LYS A O 2
ATOM 1226 N N . TYR A 1 7 ? -10.981 -6.147 0.818 1.00 1.85 7 TYR A N 2
ATOM 1227 C CA . TYR A 1 7 ? -9.648 -5.581 0.961 1.00 1.31 7 TYR A CA 2
ATOM 1228 C C . TYR A 1 7 ? -9.296 -5.460 2.445 1.00 1.35 7 TYR A C 2
ATOM 1229 O O . TYR A 1 7 ? -8.586 -6.304 2.987 1.00 2.31 7 TYR A O 2
ATOM 1247 N N . ALA A 1 8 ? -9.843 -4.427 3.095 1.00 0.88 8 ALA A N 2
ATOM 1248 C CA . ALA A 1 8 ? -9.615 -4.156 4.512 1.00 0.78 8 ALA A CA 2
ATOM 1249 C C . ALA A 1 8 ? -8.136 -4.196 4.901 1.00 0.59 8 ALA A C 2
ATOM 1250 O O . ALA A 1 8 ? -7.264 -3.782 4.131 1.00 0.69 8 ALA A O 2
ATOM 1257 N N . VAL A 1 9 ? -7.879 -4.679 6.113 1.00 0.72 9 VAL A N 2
ATOM 1258 C CA . VAL A 1 9 ? -6.557 -4.710 6.687 1.00 0.78 9 VAL A CA 2
ATOM 1259 C C . VAL A 1 9 ? -5.606 -5.596 5.886 1.00 0.77 9 VAL A C 2
ATOM 1260 O O . VAL A 1 9 ? -6.015 -6.588 5.281 1.00 0.84 9 VAL A O 2
ATOM 1273 N N . PRO A 1 10 ? -4.319 -5.228 5.872 1.00 0.86 10 PRO A N 2
ATOM 1274 C CA . PRO A 1 10 ? -3.296 -5.913 5.091 1.00 0.94 10 PRO A CA 2
ATOM 1275 C C . PRO A 1 10 ? -2.736 -7.145 5.790 1.00 0.85 10 PRO A C 2
ATOM 1276 O O . PRO A 1 10 ? -2.708 -7.220 7.020 1.00 0.87 10 PRO A O 2
ATOM 1287 N N . ASP A 1 11 ? -2.302 -8.112 4.999 1.00 0.87 11 ASP A N 2
ATOM 1288 C CA . ASP A 1 11 ? -1.560 -9.243 5.505 1.00 0.85 11 ASP A CA 2
ATOM 1289 C C . ASP A 1 11 ? -0.219 -9.306 4.785 1.00 0.67 11 ASP A C 2
ATOM 1290 O O . ASP A 1 11 ? -0.163 -9.297 3.558 1.00 0.55 11 ASP A O 2
ATOM 1299 N N . THR A 1 12 ? 0.863 -9.339 5.543 1.00 0.82 12 THR A N 2
ATOM 1300 C CA . THR A 1 12 ? 2.206 -9.294 4.967 1.00 0.83 12 THR A CA 2
ATOM 1301 C C . THR A 1 12 ? 2.549 -10.570 4.197 1.00 0.75 12 THR A C 2
ATOM 1302 O O . THR A 1 12 ? 3.583 -10.646 3.532 1.00 0.76 12 THR A O 2
ATOM 1313 N N . SER A 1 13 ? 1.671 -11.558 4.281 1.00 0.75 13 SER A N 2
ATOM 1314 C CA . SER A 1 13 ? 1.888 -12.840 3.635 1.00 0.78 13 SER A CA 2
ATOM 1315 C C . SER A 1 13 ? 1.615 -12.786 2.128 1.00 0.67 13 SER A C 2
ATOM 1316 O O . SER A 1 13 ? 2.152 -13.593 1.370 1.00 0.78 13 SER A O 2
ATOM 1324 N N . THR A 1 14 ? 0.793 -11.838 1.691 1.00 0.53 14 THR A N 2
ATOM 1325 C CA . THR A 1 14 ? 0.452 -11.729 0.276 1.00 0.51 14 THR A CA 2
ATOM 1326 C C . THR A 1 14 ? 1.459 -10.869 -0.487 1.00 0.36 14 THR A C 2
ATOM 1327 O O . THR A 1 14 ? 1.698 -11.081 -1.677 1.00 0.39 14 THR A O 2
ATOM 1338 N N . TYR A 1 15 ? 2.072 -9.924 0.209 1.00 0.30 15 TYR A N 2
ATOM 1339 C CA . TYR A 1 15 ? 2.964 -8.967 -0.430 1.00 0.24 15 TYR A CA 2
ATOM 1340 C C . TYR A 1 15 ? 4.347 -9.560 -0.687 1.00 0.28 15 TYR A C 2
ATOM 1341 O O . TYR A 1 15 ? 4.791 -10.472 0.014 1.00 0.42 15 TYR A O 2
ATOM 1359 N N . GLN A 1 16 ? 5.012 -9.031 -1.703 1.00 0.25 16 GLN A N 2
ATOM 1360 C CA . GLN A 1 16 ? 6.405 -9.350 -1.979 1.00 0.30 16 GLN A CA 2
ATOM 1361 C C . GLN A 1 16 ? 7.293 -8.370 -1.224 1.00 0.22 16 GLN A C 2
ATOM 1362 O O . GLN A 1 16 ? 6.954 -7.198 -1.095 1.00 0.27 16 GLN A O 2
ATOM 1376 N N . TYR A 1 17 ? 8.415 -8.843 -0.721 1.00 0.27 17 TYR A N 2
ATOM 1377 C CA . TYR A 1 17 ? 9.325 -7.987 0.016 1.00 0.24 17 TYR A CA 2
ATOM 1378 C C . TYR A 1 17 ? 10.383 -7.398 -0.915 1.00 0.25 17 TYR A C 2
ATOM 1379 O O . TYR A 1 17 ? 11.213 -8.128 -1.471 1.00 0.34 17 TYR A O 2
ATOM 1397 N N . ASP A 1 18 ? 10.338 -6.084 -1.102 1.00 0.28 18 ASP A N 2
ATOM 1398 C CA . ASP A 1 18 ? 11.392 -5.385 -1.825 1.00 0.36 18 ASP A CA 2
ATOM 1399 C C . ASP A 1 18 ? 12.469 -4.961 -0.851 1.00 0.35 18 ASP A C 2
ATOM 1400 O O . ASP A 1 18 ? 12.234 -4.124 0.018 1.00 0.36 18 ASP A O 2
ATOM 1409 N N . GLU A 1 19 ? 13.637 -5.562 -0.992 1.00 0.45 19 GLU A N 2
ATOM 1410 C CA . GLU A 1 19 ? 14.751 -5.316 -0.087 1.00 0.52 19 GLU A CA 2
ATOM 1411 C C . GLU A 1 19 ? 15.318 -3.907 -0.270 1.00 0.49 19 GLU A C 2
ATOM 1412 O O . GLU A 1 19 ? 15.835 -3.312 0.674 1.00 0.55 19 GLU A O 2
ATOM 1424 N N . SER A 1 20 ? 15.203 -3.379 -1.485 1.00 0.52 20 SER A N 2
ATOM 1425 C CA . SER A 1 20 ? 15.757 -2.069 -1.821 1.00 0.54 20 SER A CA 2
ATOM 1426 C C . SER A 1 20 ? 15.178 -0.980 -0.917 1.00 0.41 20 SER A C 2
ATOM 1427 O O . SER A 1 20 ? 15.908 -0.169 -0.345 1.00 0.47 20 SER A O 2
ATOM 1435 N N . SER A 1 21 ? 13.865 -0.984 -0.779 1.00 0.30 21 SER A N 2
ATOM 1436 C CA . SER A 1 21 ? 13.175 -0.045 0.083 1.00 0.21 21 SER A CA 2
ATOM 1437 C C . SER A 1 21 ? 12.966 -0.665 1.464 1.00 0.21 21 SER A C 2
ATOM 1438 O O . SER A 1 21 ? 13.033 0.020 2.485 1.00 0.22 21 SER A O 2
ATOM 1446 N N . GLY A 1 22 ? 12.788 -1.981 1.487 1.00 0.23 22 GLY A N 2
ATOM 1447 C CA . GLY A 1 22 ? 12.594 -2.695 2.734 1.00 0.25 22 GLY A CA 2
ATOM 1448 C C . GLY A 1 22 ? 11.128 -2.852 3.085 1.00 0.21 22 GLY A C 2
ATOM 1449 O O . GLY A 1 22 ? 10.778 -3.007 4.253 1.00 0.23 22 GLY A O 2
ATOM 1453 N N . TYR A 1 23 ? 10.269 -2.834 2.068 1.00 0.19 23 TYR A N 2
ATOM 1454 C CA . TYR A 1 23 ? 8.822 -2.816 2.290 1.00 0.17 23 TYR A CA 2
ATOM 1455 C C . TYR A 1 23 ? 8.122 -3.836 1.404 1.00 0.19 23 TYR A C 2
ATOM 1456 O O . TYR A 1 23 ? 8.758 -4.511 0.593 1.00 0.22 23 TYR A O 2
ATOM 1474 N N . TYR A 1 24 ? 6.811 -3.938 1.567 1.00 0.21 24 TYR A N 2
ATOM 1475 C CA . TYR A 1 24 ? 6.031 -4.958 0.891 1.00 0.24 24 TYR A CA 2
ATOM 1476 C C . TYR A 1 24 ? 5.286 -4.404 -0.327 1.00 0.21 24 TYR A C 2
ATOM 1477 O O . TYR A 1 24 ? 4.727 -3.307 -0.290 1.00 0.23 24 TYR A O 2
ATOM 1495 N N . TYR A 1 25 ? 5.300 -5.182 -1.400 1.00 0.19 25 TYR A N 2
ATOM 1496 C CA . TYR A 1 25 ? 4.602 -4.854 -2.637 1.00 0.19 25 TYR A CA 2
ATOM 1497 C C . TYR A 1 25 ? 3.898 -6.106 -3.161 1.00 0.22 25 TYR A C 2
ATOM 1498 O O . TYR A 1 25 ? 4.547 -7.084 -3.513 1.00 0.31 25 TYR A O 2
ATOM 1516 N N . ASP A 1 26 ? 2.576 -6.074 -3.211 1.00 0.24 26 ASP A N 2
ATOM 1517 C CA . ASP A 1 26 ? 1.804 -7.205 -3.719 1.00 0.33 26 ASP A CA 2
ATOM 1518 C C . ASP A 1 26 ? 1.648 -7.088 -5.229 1.00 0.35 26 ASP A C 2
ATOM 1519 O O . ASP A 1 26 ? 0.965 -6.191 -5.717 1.00 0.37 26 ASP A O 2
ATOM 1528 N N . PRO A 1 27 ? 2.286 -7.995 -5.982 1.00 0.43 27 PRO A N 2
ATOM 1529 C CA . PRO A 1 27 ? 2.318 -7.939 -7.450 1.00 0.51 27 PRO A CA 2
ATOM 1530 C C . PRO A 1 27 ? 0.943 -8.145 -8.085 1.00 0.55 27 PRO A C 2
ATOM 1531 O O . PRO A 1 27 ? 0.677 -7.654 -9.183 1.00 0.61 27 PRO A O 2
ATOM 1542 N N . THR A 1 28 ? 0.076 -8.873 -7.394 1.00 0.58 28 THR A N 2
ATOM 1543 C CA . THR A 1 28 ? -1.255 -9.174 -7.902 1.00 0.66 28 THR A CA 2
ATOM 1544 C C . THR A 1 28 ? -2.174 -7.954 -7.858 1.00 0.60 28 THR A C 2
ATOM 1545 O O . THR A 1 28 ? -2.782 -7.589 -8.866 1.00 0.66 28 THR A O 2
ATOM 1556 N N . THR A 1 29 ? -2.265 -7.320 -6.697 1.00 0.55 29 THR A N 2
ATOM 1557 C CA . THR A 1 29 ? -3.156 -6.180 -6.516 1.00 0.56 29 THR A CA 2
ATOM 1558 C C . THR A 1 29 ? -2.476 -4.875 -6.915 1.00 0.49 29 THR A C 2
ATOM 1559 O O . THR A 1 29 ? -3.139 -3.874 -7.199 1.00 0.60 29 THR A O 2
ATOM 1570 N N . GLY A 1 30 ? -1.148 -4.895 -6.938 1.00 0.40 30 GLY A N 2
ATOM 1571 C CA . GLY A 1 30 ? -0.394 -3.714 -7.296 1.00 0.39 30 GLY A CA 2
ATOM 1572 C C . GLY A 1 30 ? -0.295 -2.740 -6.143 1.00 0.35 30 GLY A C 2
ATOM 1573 O O . GLY A 1 30 ? -0.160 -1.532 -6.346 1.00 0.42 30 GLY A O 2
ATOM 1577 N N . LEU A 1 31 ? -0.376 -3.266 -4.928 1.00 0.31 31 LEU A N 2
ATOM 1578 C CA . LEU A 1 31 ? -0.375 -2.428 -3.744 1.00 0.32 31 LEU A CA 2
ATOM 1579 C C . LEU A 1 31 ? 0.934 -2.526 -2.974 1.00 0.26 31 LEU A C 2
ATOM 1580 O O . LEU A 1 31 ? 1.421 -3.613 -2.669 1.00 0.30 31 LEU A O 2
ATOM 1596 N N . TYR A 1 32 ? 1.488 -1.367 -2.675 1.00 0.22 32 TYR A N 2
ATOM 1597 C CA . TYR A 1 32 ? 2.628 -1.246 -1.792 1.00 0.18 32 TYR A CA 2
ATOM 1598 C C . TYR A 1 32 ? 2.106 -0.997 -0.382 1.00 0.20 32 TYR A C 2
ATOM 1599 O O . TYR A 1 32 ? 1.133 -0.261 -0.205 1.00 0.25 32 TYR A O 2
ATOM 1617 N N . TYR A 1 33 ? 2.736 -1.594 0.613 1.00 0.21 33 TYR A N 2
ATOM 1618 C CA . TYR A 1 33 ? 2.342 -1.367 1.996 1.00 0.24 33 TYR A CA 2
ATOM 1619 C C . TYR A 1 33 ? 3.552 -1.354 2.909 1.00 0.23 33 TYR A C 2
ATOM 1620 O O . TYR A 1 33 ? 4.391 -2.257 2.858 1.00 0.26 33 TYR A O 2
ATOM 1638 N N . ASP A 1 34 ? 3.651 -0.321 3.734 1.00 0.21 34 ASP A N 2
ATOM 1639 C CA . ASP A 1 34 ? 4.689 -0.278 4.755 1.00 0.21 34 ASP A CA 2
ATOM 1640 C C . ASP A 1 34 ? 4.087 -0.056 6.128 1.00 0.22 34 ASP A C 2
ATOM 1641 O O . ASP A 1 34 ? 3.421 0.950 6.370 1.00 0.24 34 ASP A O 2
ATOM 1650 N N . PRO A 1 35 ? 4.305 -1.011 7.038 1.00 0.26 35 PRO A N 2
ATOM 1651 C CA . PRO A 1 35 ? 3.829 -0.927 8.420 1.00 0.31 35 PRO A CA 2
ATOM 1652 C C . PRO A 1 35 ? 4.496 0.200 9.218 1.00 0.30 35 PRO A C 2
ATOM 1653 O O . PRO A 1 35 ? 3.950 0.653 10.223 1.00 0.36 35 PRO A O 2
ATOM 1664 N N . ASN A 1 36 ? 5.676 0.644 8.781 1.00 0.27 36 ASN A N 2
ATOM 1665 C CA . ASN A 1 36 ? 6.447 1.620 9.552 1.00 0.33 36 ASN A CA 2
ATOM 1666 C C . ASN A 1 36 ? 5.942 3.050 9.340 1.00 0.36 36 ASN A C 2
ATOM 1667 O O . ASN A 1 36 ? 5.754 3.795 10.303 1.00 0.44 36 ASN A O 2
ATOM 1678 N N . SER A 1 37 ? 5.703 3.428 8.090 1.00 0.34 37 SER A N 2
ATOM 1679 C CA . SER A 1 37 ? 5.177 4.753 7.779 1.00 0.42 37 SER A CA 2
ATOM 1680 C C . SER A 1 37 ? 3.657 4.715 7.672 1.00 0.41 37 SER A C 2
ATOM 1681 O O . SER A 1 37 ? 2.989 5.750 7.663 1.00 0.50 37 SER A O 2
ATOM 1689 N N . GLN A 1 38 ? 3.132 3.495 7.593 1.00 0.35 38 GLN A N 2
ATOM 1690 C CA . GLN A 1 38 ? 1.697 3.232 7.629 1.00 0.41 38 GLN A CA 2
ATOM 1691 C C . GLN A 1 38 ? 0.933 3.895 6.488 1.00 0.41 38 GLN A C 2
ATOM 1692 O O . GLN A 1 38 ? -0.187 4.374 6.685 1.00 0.68 38 GLN A O 2
ATOM 1706 N N . TYR A 1 39 ? 1.513 3.917 5.293 1.00 0.25 39 TYR A N 2
ATOM 1707 C CA . TYR A 1 39 ? 0.751 4.333 4.130 1.00 0.21 39 TYR A CA 2
ATOM 1708 C C . TYR A 1 39 ? 0.797 3.273 3.039 1.00 0.19 39 TYR A C 2
ATOM 1709 O O . TYR A 1 39 ? 1.662 2.378 3.030 1.00 0.18 39 TYR A O 2
ATOM 1727 N N . TYR A 1 40 ? -0.190 3.369 2.166 1.00 0.22 40 TYR A N 2
ATOM 1728 C CA . TYR A 1 40 ? -0.389 2.444 1.070 1.00 0.24 40 TYR A CA 2
ATOM 1729 C C . TYR A 1 40 ? 0.060 3.084 -0.229 1.00 0.18 40 TYR A C 2
ATOM 1730 O O . TYR A 1 40 ? 0.419 4.259 -0.260 1.00 0.17 40 TYR A O 2
ATOM 1748 N N . TYR A 1 41 ? 0.060 2.304 -1.287 1.00 0.19 41 TYR A N 2
ATOM 1749 C CA . TYR A 1 41 ? 0.415 2.798 -2.601 1.00 0.16 41 TYR A CA 2
ATOM 1750 C C . TYR A 1 41 ? -0.178 1.856 -3.663 1.00 0.16 41 TYR A C 2
ATOM 1751 O O . TYR A 1 41 ? -0.091 0.646 -3.533 1.00 0.28 41 TYR A O 2
ATOM 1769 N N . ASN A 1 42 ? -0.819 2.419 -4.684 1.00 0.19 42 ASN A N 2
ATOM 1770 C CA . ASN A 1 42 ? -1.324 1.635 -5.814 1.00 0.24 42 ASN A CA 2
ATOM 1771 C C . ASN A 1 42 ? -0.572 2.007 -7.088 1.00 0.26 42 ASN A C 2
ATOM 1772 O O . ASN A 1 42 ? -0.713 3.119 -7.590 1.00 0.32 42 ASN A O 2
ATOM 1783 N N . SER A 1 43 ? 0.224 1.079 -7.613 1.00 0.27 43 SER A N 2
ATOM 1784 C CA . SER A 1 43 ? 1.088 1.365 -8.756 1.00 0.33 43 SER A CA 2
ATOM 1785 C C . SER A 1 43 ? 0.374 1.159 -10.087 1.00 0.42 43 SER A C 2
ATOM 1786 O O . SER A 1 43 ? 0.963 1.349 -11.149 1.00 0.57 43 SER A O 2
ATOM 1794 N N . LEU A 1 44 ? -0.894 0.780 -10.025 1.00 0.40 44 LEU A N 2
ATOM 1795 C CA . LEU A 1 44 ? -1.723 0.720 -11.221 1.00 0.48 44 LEU A CA 2
ATOM 1796 C C . LEU A 1 44 ? -2.082 2.134 -11.645 1.00 0.45 44 LEU A C 2
ATOM 1797 O O . LEU A 1 44 ? -2.158 2.446 -12.833 1.00 0.50 44 LEU A O 2
ATOM 1813 N N . THR A 1 45 ? -2.297 2.984 -10.654 1.00 0.45 45 THR A N 2
ATOM 1814 C CA . THR A 1 45 ? -2.578 4.390 -10.888 1.00 0.49 45 THR A CA 2
ATOM 1815 C C . THR A 1 45 ? -1.373 5.243 -10.502 1.00 0.46 45 THR A C 2
ATOM 1816 O O . THR A 1 45 ? -1.364 6.464 -10.686 1.00 0.52 45 THR A O 2
ATOM 1827 N N . GLN A 1 46 ? -0.355 4.561 -9.970 1.00 0.40 46 GLN A N 2
ATOM 1828 C CA . GLN A 1 46 ? 0.871 5.188 -9.478 1.00 0.41 46 GLN A CA 2
ATOM 1829 C C . GLN A 1 46 ? 0.567 6.229 -8.410 1.00 0.37 46 GLN A C 2
ATOM 1830 O O . GLN A 1 46 ? 1.210 7.278 -8.337 1.00 0.46 46 GLN A O 2
ATOM 1844 N N . GLN A 1 47 ? -0.406 5.920 -7.568 1.00 0.31 47 GLN A N 2
ATOM 1845 C CA . GLN A 1 47 ? -0.833 6.833 -6.522 1.00 0.31 47 GLN A CA 2
ATOM 1846 C C . GLN A 1 47 ? -0.620 6.222 -5.147 1.00 0.25 47 GLN A C 2
ATOM 1847 O O . GLN A 1 47 ? -0.902 5.047 -4.935 1.00 0.29 47 GLN A O 2
ATOM 1861 N N . TYR A 1 48 ? -0.117 7.018 -4.219 1.00 0.20 48 TYR A N 2
ATOM 1862 C CA . TYR A 1 48 ? -0.033 6.601 -2.829 1.00 0.20 48 TYR A CA 2
ATOM 1863 C C . TYR A 1 48 ? -1.433 6.605 -2.214 1.00 0.24 48 TYR A C 2
ATOM 1864 O O . TYR A 1 48 ? -2.265 7.450 -2.555 1.00 0.38 48 TYR A O 2
ATOM 1882 N N . LEU A 1 49 ? -1.686 5.678 -1.305 1.00 0.20 49 LEU A N 2
ATOM 1883 C CA . LEU A 1 49 ? -2.993 5.562 -0.668 1.00 0.21 49 LEU A CA 2
ATOM 1884 C C . LEU A 1 49 ? -2.852 5.506 0.848 1.00 0.18 49 LEU A C 2
ATOM 1885 O O . LEU A 1 49 ? -1.747 5.522 1.388 1.00 0.20 49 LEU A O 2
ATOM 1901 N N . TYR A 1 50 ? -3.981 5.450 1.524 1.00 0.21 50 TYR A N 2
ATOM 1902 C CA . TYR A 1 50 ? -4.027 5.329 2.965 1.00 0.34 50 TYR A CA 2
ATOM 1903 C C . TYR A 1 50 ? -5.238 4.494 3.358 1.00 0.28 50 TYR A C 2
ATOM 1904 O O . TYR A 1 50 ? -6.339 4.704 2.844 1.00 0.25 50 TYR A O 2
ATOM 1922 N N . TRP A 1 51 ? -5.026 3.526 4.238 1.00 0.32 51 TRP A N 2
ATOM 1923 C CA . TRP A 1 51 ? -6.106 2.652 4.670 1.00 0.29 51 TRP A CA 2
ATOM 1924 C C . TRP A 1 51 ? -6.956 3.329 5.737 1.00 0.27 51 TRP A C 2
ATOM 1925 O O . TRP A 1 51 ? -6.555 3.425 6.899 1.00 0.32 51 TRP A O 2
ATOM 1946 N N . ASP A 1 52 ? -8.114 3.824 5.331 1.00 0.27 52 ASP A N 2
ATOM 1947 C CA . ASP A 1 52 ? -9.098 4.312 6.280 1.00 0.34 52 ASP A CA 2
ATOM 1948 C C . ASP A 1 52 ? -10.023 3.160 6.635 1.00 0.41 52 ASP A C 2
ATOM 1949 O O . ASP A 1 52 ? -10.738 2.639 5.772 1.00 0.98 52 ASP A O 2
ATOM 1958 N N . GLY A 1 53 ? -10.002 2.769 7.898 1.00 0.55 53 GLY A N 2
ATOM 1959 C CA . GLY A 1 53 ? -10.721 1.589 8.332 1.00 0.51 53 GLY A CA 2
ATOM 1960 C C . GLY A 1 53 ? -12.225 1.708 8.198 1.00 0.51 53 GLY A C 2
ATOM 1961 O O . GLY A 1 53 ? -12.910 0.706 8.006 1.00 0.64 53 GLY A O 2
ATOM 1965 N N . GLU A 1 54 ? -12.749 2.924 8.291 1.00 0.48 54 GLU A N 2
ATOM 1966 C CA . GLU A 1 54 ? -14.190 3.110 8.251 1.00 0.57 54 GLU A CA 2
ATOM 1967 C C . GLU A 1 54 ? -14.671 3.462 6.843 1.00 0.47 54 GLU A C 2
ATOM 1968 O O . GLU A 1 54 ? -15.855 3.308 6.534 1.00 0.46 54 GLU A O 2
ATOM 1980 N N . LYS A 1 55 ? -13.766 3.931 5.980 1.00 0.48 55 LYS A N 2
ATOM 1981 C CA . LYS A 1 55 ? -14.123 4.139 4.574 1.00 0.47 55 LYS A CA 2
ATOM 1982 C C . LYS A 1 55 ? -14.084 2.805 3.839 1.00 0.42 55 LYS A C 2
ATOM 1983 O O . LYS A 1 55 ? -14.637 2.660 2.745 1.00 0.44 55 LYS A O 2
ATOM 2002 N N . GLU A 1 56 ? -13.429 1.834 4.484 1.00 0.43 56 GLU A N 2
ATOM 2003 C CA . GLU A 1 56 ? -13.316 0.463 3.987 1.00 0.47 56 GLU A CA 2
ATOM 2004 C C . GLU A 1 56 ? -12.691 0.411 2.592 1.00 0.48 56 GLU A C 2
ATOM 2005 O O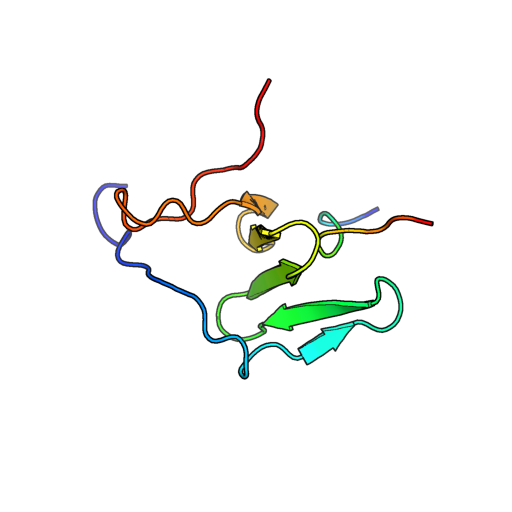 . GLU A 1 56 ? -12.937 -0.521 1.824 1.00 0.57 56 GLU A O 2
ATOM 2017 N N . THR A 1 57 ? -11.872 1.403 2.271 1.00 0.43 57 THR A N 2
ATOM 2018 C CA . THR A 1 57 ? -11.211 1.455 0.980 1.00 0.46 57 THR A CA 2
ATOM 2019 C C . THR A 1 57 ? -9.945 2.307 1.068 1.00 0.39 57 THR A C 2
ATOM 2020 O O . THR A 1 57 ? -9.722 3.008 2.059 1.00 0.35 57 THR A O 2
ATOM 2031 N N . TYR A 1 58 ? -9.125 2.232 0.033 1.00 0.42 58 TYR A N 2
ATOM 2032 C CA . TYR A 1 58 ? -7.834 2.899 0.010 1.00 0.38 58 TYR A CA 2
ATOM 2033 C C . TYR A 1 58 ? -7.955 4.260 -0.660 1.00 0.41 58 TYR A C 2
ATOM 2034 O O . TYR A 1 58 ? -8.067 4.359 -1.881 1.00 0.57 58 TYR A O 2
ATOM 2052 N N . VAL A 1 59 ? -7.936 5.304 0.158 1.00 0.35 59 VAL A N 2
ATOM 2053 C CA . VAL A 1 59 ? -8.091 6.669 -0.324 1.00 0.43 59 VAL A CA 2
ATOM 2054 C C . VAL A 1 59 ? -6.755 7.403 -0.278 1.00 0.37 59 VAL A C 2
ATOM 2055 O O . VAL A 1 59 ? -5.910 7.098 0.556 1.00 0.28 59 VAL A O 2
ATOM 2068 N N . PRO A 1 60 ? -6.542 8.364 -1.189 1.00 0.49 60 PRO A N 2
ATOM 2069 C CA . PRO A 1 60 ? -5.313 9.167 -1.221 1.00 0.52 60 PRO A CA 2
ATOM 2070 C C . PRO A 1 60 ? -5.111 9.949 0.075 1.00 0.62 60 PRO A C 2
ATOM 2071 O O . PRO A 1 60 ? -6.044 10.562 0.597 1.00 0.80 60 PRO A O 2
ATOM 2082 N N . ALA A 1 61 ? -3.889 9.919 0.588 1.00 0.67 61 ALA A N 2
ATOM 2083 C CA . ALA A 1 61 ? -3.579 10.544 1.867 1.00 1.00 61 ALA A CA 2
ATOM 2084 C C . ALA A 1 61 ? -3.192 12.005 1.690 1.00 1.28 61 ALA A C 2
ATOM 2085 O O . ALA A 1 61 ? -3.584 12.850 2.499 1.00 1.75 61 ALA A O 2
ATOM 2092 N N . ALA A 1 62 ? -2.427 12.293 0.637 1.00 1.36 62 ALA A N 2
ATOM 2093 C CA . ALA A 1 62 ? -1.946 13.647 0.372 1.00 1.73 62 ALA A CA 2
ATOM 2094 C C . ALA A 1 62 ? -1.219 14.199 1.593 1.00 2.38 62 ALA A C 2
ATOM 2095 O O . ALA A 1 62 ? -1.721 15.094 2.285 1.00 2.71 62 ALA A O 2
ATOM 2102 N N . GLU A 1 63 ? -0.048 13.635 1.868 1.00 3.09 63 GLU A N 2
ATOM 2103 C CA . GLU A 1 63 ? 0.734 13.999 3.040 1.00 4.06 63 GLU A CA 2
ATOM 2104 C C . GLU A 1 63 ? 1.052 15.490 3.041 1.00 4.49 63 GLU A C 2
ATOM 2105 O O . GLU A 1 63 ? 1.719 15.999 2.138 1.00 4.95 63 GLU A O 2
ATOM 2117 N N . SER A 1 64 ? 0.549 16.185 4.045 1.00 4.69 64 SER A N 2
ATOM 2118 C CA . SER A 1 64 ? 0.812 17.603 4.204 1.00 5.36 64 SER A CA 2
ATOM 2119 C C . SER A 1 64 ? 1.105 17.904 5.668 1.00 6.24 64 SER A C 2
ATOM 2120 O O . SER A 1 64 ? 1.563 16.977 6.374 1.00 6.87 64 SER A O 2
ATOM 2129 N N . GLY B 2 1 ? 10.800 10.152 -14.454 1.00 2.20 100 GLY B N 2
ATOM 2130 C CA . GLY B 2 1 ? 10.444 9.342 -13.263 1.00 1.92 100 GLY B CA 2
ATOM 2131 C C . GLY B 2 1 ? 9.546 8.176 -13.620 1.00 1.48 100 GLY B C 2
ATOM 2132 O O . GLY B 2 1 ? 9.121 8.042 -14.769 1.00 1.74 100 GLY B O 2
ATOM 2138 N N . MET B 2 2 ? 9.257 7.336 -12.641 1.00 1.38 101 MET B N 2
ATOM 2139 C CA . MET B 2 2 ? 8.375 6.195 -12.838 1.00 1.26 101 MET B CA 2
ATOM 2140 C C . MET B 2 2 ? 7.296 6.212 -11.765 1.00 1.05 101 MET B C 2
ATOM 2141 O O . MET B 2 2 ? 7.002 7.268 -11.201 1.00 1.69 101 MET B O 2
ATOM 2155 N N . ARG B 2 3 ? 6.687 5.065 -11.510 1.00 0.40 102 ARG B N 2
ATOM 2156 C CA . ARG B 2 3 ? 5.832 4.898 -10.343 1.00 0.29 102 ARG B CA 2
ATOM 2157 C C . ARG B 2 3 ? 6.621 5.269 -9.087 1.00 0.22 102 ARG B C 2
ATOM 2158 O O . ARG B 2 3 ? 7.856 5.263 -9.098 1.00 0.27 102 ARG B O 2
ATOM 2179 N N . PRO B 2 4 ? 5.942 5.620 -7.999 1.00 0.17 103 PRO B N 2
ATOM 2180 C CA . PRO B 2 4 ? 6.599 5.793 -6.705 1.00 0.16 103 PRO B CA 2
ATOM 2181 C C . PRO B 2 4 ? 7.263 4.491 -6.221 1.00 0.17 103 PRO B C 2
ATOM 2182 O O . PRO B 2 4 ? 7.133 3.432 -6.840 1.00 0.19 103 PRO B O 2
ATOM 2193 N N . PRO B 2 5 ? 8.023 4.567 -5.134 1.00 0.17 104 PRO B N 2
ATOM 2194 C CA . PRO B 2 5 ? 8.642 3.418 -4.498 1.00 0.18 104 PRO B CA 2
ATOM 2195 C C . PRO B 2 5 ? 7.793 2.913 -3.336 1.00 0.15 104 PRO B C 2
ATOM 2196 O O . PRO B 2 5 ? 6.814 3.557 -2.960 1.00 0.14 104 PRO B O 2
ATOM 2207 N N . PRO B 2 6 ? 8.133 1.760 -2.753 1.00 0.15 105 PRO B N 2
ATOM 2208 C CA . PRO B 2 6 ? 7.414 1.259 -1.589 1.00 0.14 105 PRO B CA 2
ATOM 2209 C C . PRO B 2 6 ? 7.464 2.256 -0.450 1.00 0.13 105 PRO B C 2
ATOM 2210 O O . PRO B 2 6 ? 8.494 2.881 -0.219 1.00 0.13 105 PRO B O 2
ATOM 2221 N N . PRO B 2 7 ? 6.344 2.404 0.271 1.00 0.15 106 PRO B N 2
ATOM 2222 C CA . PRO B 2 7 ? 6.186 3.439 1.285 1.00 0.17 106 PRO B CA 2
ATOM 2223 C C . PRO B 2 7 ? 7.314 3.434 2.300 1.00 0.17 106 PRO B C 2
ATOM 2224 O O . PRO B 2 7 ? 7.629 2.409 2.883 1.00 0.16 106 PRO B O 2
ATOM 2235 N N . GLY B 2 8 ? 7.903 4.595 2.515 1.00 0.19 107 GLY B N 2
ATOM 2236 C CA . GLY B 2 8 ? 9.078 4.683 3.348 1.00 0.21 107 GLY B CA 2
ATOM 2237 C C . GLY B 2 8 ? 10.182 5.439 2.654 1.00 0.22 107 GLY B C 2
ATOM 2238 O O . GLY B 2 8 ? 10.200 6.671 2.680 1.00 0.28 107 GLY B O 2
ATOM 2242 N N . ILE B 2 9 ? 11.070 4.674 2.001 1.00 0.23 108 ILE B N 2
ATOM 2243 C CA . ILE B 2 9 ? 12.204 5.191 1.238 1.00 0.27 108 ILE B CA 2
ATOM 2244 C C . ILE B 2 9 ? 12.796 6.442 1.882 1.00 0.35 108 ILE B C 2
ATOM 2245 O O . ILE B 2 9 ? 12.992 7.476 1.241 1.00 0.40 108 ILE B O 2
ATOM 2261 N N . ARG B 2 10 ? 13.104 6.313 3.167 1.00 0.42 109 ARG B N 2
ATOM 2262 C CA . ARG B 2 10 ? 13.531 7.438 3.986 1.00 0.58 109 ARG B CA 2
ATOM 2263 C C . ARG B 2 10 ? 15.033 7.662 3.874 1.00 0.79 109 ARG B C 2
ATOM 2264 O O . ARG B 2 10 ? 15.756 7.630 4.872 1.00 1.34 109 ARG B O 2
ATOM 2285 N N . GLY B 2 11 ? 15.492 7.871 2.654 1.00 1.22 110 GLY B N 2
ATOM 2286 C CA . GLY B 2 11 ? 16.880 8.195 2.427 1.00 1.46 110 GLY B CA 2
ATOM 2287 C C . GLY B 2 11 ? 17.011 9.570 1.824 1.00 2.55 110 GLY B C 2
ATOM 2288 O O . GLY B 2 11 ? 16.091 9.978 1.089 1.00 3.15 110 GLY B O 2
ATOM 2293 N N . GLY A 1 1 ? -3.329 -18.460 -10.317 1.00 12.03 1 GLY A N 3
ATOM 2294 C CA . GLY A 1 1 ? -3.254 -18.910 -8.906 1.00 11.71 1 GLY A CA 3
ATOM 2295 C C . GLY A 1 1 ? -4.518 -18.573 -8.153 1.00 10.83 1 GLY A C 3
ATOM 2296 O O . GLY A 1 1 ? -5.552 -18.308 -8.766 1.00 10.73 1 GLY A O 3
ATOM 2302 N N . ALA A 1 2 ? -4.446 -18.572 -6.830 1.00 10.37 2 ALA A N 3
ATOM 2303 C CA . ALA A 1 2 ? -5.595 -18.223 -6.014 1.00 9.66 2 ALA A CA 3
ATOM 2304 C C . ALA A 1 2 ? -5.759 -16.709 -5.967 1.00 8.99 2 ALA A C 3
ATOM 2305 O O . ALA A 1 2 ? -5.246 -16.044 -5.064 1.00 8.96 2 ALA A O 3
ATOM 2312 N N . MET A 1 3 ? -6.455 -16.171 -6.961 1.00 8.64 3 MET A N 3
ATOM 2313 C CA . MET A 1 3 ? -6.666 -14.733 -7.074 1.00 8.19 3 MET A CA 3
ATOM 2314 C C . MET A 1 3 ? -7.544 -14.221 -5.938 1.00 7.30 3 MET A C 3
ATOM 2315 O O . MET A 1 3 ? -8.771 -14.213 -6.039 1.00 7.26 3 MET A O 3
ATOM 2329 N N . GLY A 1 4 ? -6.907 -13.805 -4.856 1.00 6.86 4 GLY A N 3
ATOM 2330 C CA . GLY A 1 4 ? -7.632 -13.264 -3.729 1.00 6.24 4 GLY A CA 3
ATOM 2331 C C . GLY A 1 4 ? -8.062 -11.833 -3.965 1.00 5.46 4 GLY A C 3
ATOM 2332 O O . GLY A 1 4 ? -7.347 -10.900 -3.607 1.00 5.51 4 GLY A O 3
ATOM 2336 N N . THR A 1 5 ? -9.218 -11.667 -4.592 1.00 5.05 5 THR A N 3
ATOM 2337 C CA . THR A 1 5 ? -9.779 -10.345 -4.829 1.00 4.59 5 THR A CA 3
ATOM 2338 C C . THR A 1 5 ? -10.094 -9.659 -3.497 1.00 3.92 5 THR A C 3
ATOM 2339 O O . THR A 1 5 ? -10.861 -10.175 -2.681 1.00 4.36 5 THR A O 3
ATOM 2350 N N . LYS A 1 6 ? -9.464 -8.512 -3.269 1.00 3.35 6 LYS A N 3
ATOM 2351 C CA . LYS A 1 6 ? -9.572 -7.809 -1.998 1.00 3.18 6 LYS A CA 3
ATOM 2352 C C . LYS A 1 6 ? -9.628 -6.303 -2.219 1.00 2.33 6 LYS A C 3
ATOM 2353 O O . LYS A 1 6 ? -9.222 -5.814 -3.271 1.00 2.42 6 LYS A O 3
ATOM 2372 N N . TYR A 1 7 ? -10.139 -5.581 -1.231 1.00 1.85 7 TYR A N 3
ATOM 2373 C CA . TYR A 1 7 ? -10.063 -4.126 -1.228 1.00 1.31 7 TYR A CA 3
ATOM 2374 C C . TYR A 1 7 ? -10.224 -3.605 0.193 1.00 1.35 7 TYR A C 3
ATOM 2375 O O . TYR A 1 7 ? -10.724 -2.501 0.405 1.00 2.31 7 TYR A O 3
ATOM 2393 N N . ALA A 1 8 ? -9.818 -4.416 1.163 1.00 0.88 8 ALA A N 3
ATOM 2394 C CA . ALA A 1 8 ? -9.888 -4.020 2.560 1.00 0.78 8 ALA A CA 3
ATOM 2395 C C . ALA A 1 8 ? -8.588 -4.348 3.282 1.00 0.59 8 ALA A C 3
ATOM 2396 O O . ALA A 1 8 ? -7.511 -3.951 2.836 1.00 0.69 8 ALA A O 3
ATOM 2403 N N . VAL A 1 9 ? -8.688 -5.060 4.399 1.00 0.72 9 VAL A N 3
ATOM 2404 C CA . VAL A 1 9 ? -7.514 -5.429 5.171 1.00 0.78 9 VAL A CA 3
ATOM 2405 C C . VAL A 1 9 ? -6.659 -6.421 4.387 1.00 0.77 9 VAL A C 3
ATOM 2406 O O . VAL A 1 9 ? -7.101 -7.530 4.084 1.00 0.84 9 VAL A O 3
ATOM 2419 N N . PRO A 1 10 ? -5.430 -6.023 4.031 1.00 0.86 10 PRO A N 3
ATOM 2420 C CA . PRO A 1 10 ? -4.529 -6.840 3.217 1.00 0.94 10 PRO A CA 3
ATOM 2421 C C . PRO A 1 10 ? -3.949 -8.025 3.980 1.00 0.85 10 PRO A C 3
ATOM 2422 O O . PRO A 1 10 ? -3.805 -7.985 5.204 1.00 0.87 10 PRO A O 3
ATOM 2433 N N . ASP A 1 11 ? -3.622 -9.085 3.249 1.00 0.87 11 ASP A N 3
ATOM 2434 C CA . ASP A 1 11 ? -2.965 -10.247 3.830 1.00 0.85 11 ASP A CA 3
ATOM 2435 C C . ASP A 1 11 ? -1.459 -10.072 3.735 1.00 0.67 11 ASP A C 3
ATOM 2436 O O . ASP A 1 11 ? -0.903 -9.951 2.641 1.00 0.55 11 ASP A O 3
ATOM 2445 N N . THR A 1 12 ? -0.805 -10.054 4.887 1.00 0.82 12 THR A N 3
ATOM 2446 C CA . THR A 1 12 ? 0.622 -9.775 4.969 1.00 0.83 12 THR A CA 3
ATOM 2447 C C . THR A 1 12 ? 1.462 -10.845 4.272 1.00 0.75 12 THR A C 3
ATOM 2448 O O . THR A 1 12 ? 2.568 -10.571 3.806 1.00 0.76 12 THR A O 3
ATOM 2459 N N . SER A 1 13 ? 0.925 -12.054 4.186 1.00 0.75 13 SER A N 3
ATOM 2460 C CA . SER A 1 13 ? 1.630 -13.165 3.566 1.00 0.78 13 SER A CA 3
ATOM 2461 C C . SER A 1 13 ? 1.510 -13.124 2.043 1.00 0.67 13 SER A C 3
ATOM 2462 O O . SER A 1 13 ? 2.220 -13.833 1.330 1.00 0.78 13 SER A O 3
ATOM 2470 N N . THR A 1 14 ? 0.610 -12.290 1.546 1.00 0.53 14 THR A N 3
ATOM 2471 C CA . THR A 1 14 ? 0.400 -12.162 0.114 1.00 0.51 14 THR A CA 3
ATOM 2472 C C . THR A 1 14 ? 1.446 -11.232 -0.500 1.00 0.36 14 THR A C 3
ATOM 2473 O O . THR A 1 14 ? 1.772 -11.334 -1.684 1.00 0.39 14 THR A O 3
ATOM 2484 N N . TYR A 1 15 ? 1.997 -10.354 0.326 1.00 0.30 15 TYR A N 3
ATOM 2485 C CA . TYR A 1 15 ? 2.989 -9.391 -0.132 1.00 0.24 15 TYR A CA 3
ATOM 2486 C C . TYR A 1 15 ? 4.342 -10.045 -0.366 1.00 0.28 15 TYR A C 3
ATOM 2487 O O . TYR A 1 15 ? 4.710 -11.016 0.299 1.00 0.42 15 TYR A O 3
ATOM 2505 N N . GLN A 1 16 ? 5.071 -9.489 -1.317 1.00 0.25 16 GLN A N 3
ATOM 2506 C CA . GLN A 1 16 ? 6.453 -9.846 -1.556 1.00 0.30 16 GLN A CA 3
ATOM 2507 C C . GLN A 1 16 ? 7.330 -8.787 -0.904 1.00 0.22 16 GLN A C 3
ATOM 2508 O O . GLN A 1 16 ? 6.843 -7.709 -0.563 1.00 0.27 16 GLN A O 3
ATOM 2522 N N . TYR A 1 17 ? 8.604 -9.071 -0.732 1.00 0.27 17 TYR A N 3
ATOM 2523 C CA . TYR A 1 17 ? 9.476 -8.160 -0.008 1.00 0.24 17 TYR A CA 3
ATOM 2524 C C . TYR A 1 17 ? 10.430 -7.450 -0.959 1.00 0.25 17 TYR A C 3
ATOM 2525 O O . TYR A 1 17 ? 11.391 -8.047 -1.448 1.00 0.34 17 TYR A O 3
ATOM 2543 N N . ASP A 1 18 ? 10.162 -6.178 -1.229 1.00 0.28 18 ASP A N 3
ATOM 2544 C CA . ASP A 1 18 ? 11.060 -5.378 -2.049 1.00 0.36 18 ASP A CA 3
ATOM 2545 C C . ASP A 1 18 ? 12.251 -4.944 -1.222 1.00 0.35 18 ASP A C 3
ATOM 2546 O O . ASP A 1 18 ? 12.149 -4.029 -0.407 1.00 0.36 18 ASP A O 3
ATOM 2555 N N . GLU A 1 19 ? 13.366 -5.626 -1.427 1.00 0.45 19 GLU A N 3
ATOM 2556 C CA . GLU A 1 19 ? 14.582 -5.378 -0.665 1.00 0.52 19 GLU A CA 3
ATOM 2557 C C . GLU A 1 19 ? 15.198 -4.020 -1.017 1.00 0.49 19 GLU A C 3
ATOM 2558 O O . GLU A 1 19 ? 16.015 -3.490 -0.268 1.00 0.55 19 GLU A O 3
ATOM 2570 N N . SER A 1 20 ? 14.787 -3.455 -2.148 1.00 0.52 20 SER A N 3
ATOM 2571 C CA . SER A 1 20 ? 15.304 -2.169 -2.601 1.00 0.54 20 SER A CA 3
ATOM 2572 C C . SER A 1 20 ? 14.953 -1.067 -1.602 1.00 0.41 20 SER A C 3
ATOM 2573 O O . SER A 1 20 ? 15.806 -0.275 -1.197 1.00 0.47 20 SER A O 3
ATOM 2581 N N . SER A 1 21 ? 13.694 -1.041 -1.202 1.00 0.30 21 SER A N 3
ATOM 2582 C CA . SER A 1 21 ? 13.208 -0.073 -0.234 1.00 0.21 21 SER A CA 3
ATOM 2583 C C . SER A 1 21 ? 13.099 -0.721 1.147 1.00 0.21 21 SER A C 3
ATOM 2584 O O . SER A 1 21 ? 13.309 -0.075 2.172 1.00 0.22 21 SER A O 3
ATOM 2592 N N . GLY A 1 22 ? 12.815 -2.021 1.155 1.00 0.23 22 GLY A N 3
ATOM 2593 C CA . GLY A 1 22 ? 12.726 -2.769 2.396 1.00 0.25 22 GLY A CA 3
ATOM 2594 C C . GLY A 1 22 ? 11.301 -2.905 2.894 1.00 0.21 22 GLY A C 3
ATOM 2595 O O . GLY A 1 22 ? 11.069 -3.035 4.096 1.00 0.23 22 GLY A O 3
ATOM 2599 N N . TYR A 1 23 ? 10.346 -2.899 1.966 1.00 0.19 23 TYR A N 3
ATOM 2600 C CA . TYR A 1 23 ? 8.926 -2.880 2.325 1.00 0.17 23 TYR A CA 3
ATOM 2601 C C . TYR A 1 23 ? 8.158 -3.915 1.510 1.00 0.19 23 TYR A C 3
ATOM 2602 O O . TYR A 1 23 ? 8.725 -4.575 0.636 1.00 0.22 23 TYR A O 3
ATOM 2620 N N . TYR A 1 24 ? 6.871 -4.047 1.793 1.00 0.21 24 TYR A N 3
ATOM 2621 C CA . TYR A 1 24 ? 6.058 -5.084 1.176 1.00 0.24 24 TYR A CA 3
ATOM 2622 C C . TYR A 1 24 ? 5.396 -4.606 -0.112 1.00 0.21 24 TYR A C 3
ATOM 2623 O O . TYR A 1 24 ? 4.884 -3.487 -0.192 1.00 0.23 24 TYR A O 3
ATOM 2641 N N . TYR A 1 25 ? 5.420 -5.476 -1.113 1.00 0.19 25 TYR A N 3
ATOM 2642 C CA . TYR A 1 25 ? 4.813 -5.207 -2.408 1.00 0.19 25 TYR A CA 3
ATOM 2643 C C . TYR A 1 25 ? 3.812 -6.307 -2.758 1.00 0.22 25 TYR A C 3
ATOM 2644 O O . TYR A 1 25 ? 4.140 -7.489 -2.706 1.00 0.31 25 TYR A O 3
ATOM 2662 N N . ASP A 1 26 ? 2.599 -5.920 -3.113 1.00 0.24 26 ASP A N 3
ATOM 2663 C CA . ASP A 1 26 ? 1.552 -6.874 -3.469 1.00 0.33 26 ASP A CA 3
ATOM 2664 C C . ASP A 1 26 ? 1.488 -7.095 -4.974 1.00 0.35 26 ASP A C 3
ATOM 2665 O O . ASP A 1 26 ? 1.313 -6.154 -5.746 1.00 0.37 26 ASP A O 3
ATOM 2674 N N . PRO A 1 27 ? 1.656 -8.352 -5.399 1.00 0.43 27 PRO A N 3
ATOM 2675 C CA . PRO A 1 27 ? 1.609 -8.733 -6.809 1.00 0.51 27 PRO A CA 3
ATOM 2676 C C . PRO A 1 27 ? 0.214 -8.616 -7.436 1.00 0.55 27 PRO A C 3
ATOM 2677 O O . PRO A 1 27 ? 0.095 -8.390 -8.641 1.00 0.61 27 PRO A O 3
ATOM 2688 N N . THR A 1 28 ? -0.837 -8.791 -6.632 1.00 0.58 28 THR A N 3
ATOM 2689 C CA . THR A 1 28 ? -2.191 -8.894 -7.170 1.00 0.66 28 THR A CA 3
ATOM 2690 C C . THR A 1 28 ? -2.743 -7.544 -7.632 1.00 0.60 28 THR A C 3
ATOM 2691 O O . THR A 1 28 ? -3.117 -7.379 -8.795 1.00 0.66 28 THR A O 3
ATOM 2702 N N . THR A 1 29 ? -2.791 -6.585 -6.725 1.00 0.55 29 THR A N 3
ATOM 2703 C CA . THR A 1 29 ? -3.393 -5.295 -6.998 1.00 0.56 29 THR A CA 3
ATOM 2704 C C . THR A 1 29 ? -2.322 -4.223 -7.203 1.00 0.49 29 THR A C 3
ATOM 2705 O O . THR A 1 29 ? -2.590 -3.153 -7.750 1.00 0.60 29 THR A O 3
ATOM 2716 N N . GLY A 1 30 ? -1.102 -4.525 -6.770 1.00 0.40 30 GLY A N 3
ATOM 2717 C CA . GLY A 1 30 ? -0.004 -3.594 -6.944 1.00 0.39 30 GLY A CA 3
ATOM 2718 C C . GLY A 1 30 ? 0.150 -2.674 -5.752 1.00 0.35 30 GLY A C 3
ATOM 2719 O O . GLY A 1 30 ? 0.636 -1.547 -5.883 1.00 0.42 30 GLY A O 3
ATOM 2723 N N . LEU A 1 31 ? -0.279 -3.155 -4.591 1.00 0.31 31 LEU A N 3
ATOM 2724 C CA . LEU A 1 31 ? -0.263 -2.355 -3.376 1.00 0.32 31 LEU A CA 3
ATOM 2725 C C . LEU A 1 31 ? 1.088 -2.399 -2.675 1.00 0.26 31 LEU A C 3
ATOM 2726 O O . LEU A 1 31 ? 1.685 -3.451 -2.499 1.00 0.30 31 LEU A O 3
ATOM 2742 N N . TYR A 1 32 ? 1.556 -1.234 -2.292 1.00 0.22 32 TYR A N 3
ATOM 2743 C CA . TYR A 1 32 ? 2.764 -1.089 -1.502 1.00 0.18 32 TYR A CA 3
ATOM 2744 C C . TYR A 1 32 ? 2.372 -0.908 -0.042 1.00 0.20 32 TYR A C 3
ATOM 2745 O O . TYR A 1 32 ? 1.411 -0.200 0.245 1.00 0.25 32 TYR A O 3
ATOM 2763 N N . TYR A 1 33 ? 3.095 -1.535 0.873 1.00 0.21 33 TYR A N 3
ATOM 2764 C CA . TYR A 1 33 ? 2.766 -1.425 2.291 1.00 0.24 33 TYR A CA 3
ATOM 2765 C C . TYR A 1 33 ? 4.013 -1.298 3.152 1.00 0.23 33 TYR A C 3
ATOM 2766 O O . TYR A 1 33 ? 4.911 -2.140 3.091 1.00 0.26 33 TYR A O 3
ATOM 2784 N N . ASP A 1 34 ? 4.064 -0.234 3.945 1.00 0.21 34 ASP A N 3
ATOM 2785 C CA . ASP A 1 34 ? 5.084 -0.112 4.977 1.00 0.21 34 ASP A CA 3
ATOM 2786 C C . ASP A 1 34 ? 4.432 0.064 6.329 1.00 0.22 34 ASP A C 3
ATOM 2787 O O . ASP A 1 34 ? 3.739 1.054 6.577 1.00 0.24 34 ASP A O 3
ATOM 2796 N N . PRO A 1 35 ? 4.648 -0.903 7.217 1.00 0.26 35 PRO A N 3
ATOM 2797 C CA . PRO A 1 35 ? 4.070 -0.880 8.548 1.00 0.31 35 PRO A CA 3
ATOM 2798 C C . PRO A 1 35 ? 4.630 0.252 9.410 1.00 0.30 35 PRO A C 3
ATOM 2799 O O . PRO A 1 35 ? 4.015 0.651 10.396 1.00 0.36 35 PRO A O 3
ATOM 2810 N N . ASN A 1 36 ? 5.804 0.764 9.033 1.00 0.27 36 ASN A N 3
ATOM 2811 C CA . ASN A 1 36 ? 6.489 1.782 9.829 1.00 0.33 36 ASN A CA 3
ATOM 2812 C C . ASN A 1 36 ? 5.899 3.173 9.607 1.00 0.36 36 ASN A C 3
ATOM 2813 O O . ASN A 1 36 ? 5.663 3.909 10.562 1.00 0.44 36 ASN A O 3
ATOM 2824 N N . SER A 1 37 ? 5.649 3.526 8.352 1.00 0.34 37 SER A N 3
ATOM 2825 C CA . SER A 1 37 ? 5.130 4.851 8.024 1.00 0.42 37 SER A CA 3
ATOM 2826 C C . SER A 1 37 ? 3.605 4.842 7.967 1.00 0.41 37 SER A C 3
ATOM 2827 O O . SER A 1 37 ? 2.964 5.898 7.914 1.00 0.50 37 SER A O 3
ATOM 2835 N N . GLN A 1 38 ? 3.045 3.633 7.965 1.00 0.35 38 GLN A N 3
ATOM 2836 C CA . GLN A 1 38 ? 1.599 3.418 7.997 1.00 0.41 38 GLN A CA 3
ATOM 2837 C C . GLN A 1 38 ? 0.894 3.950 6.751 1.00 0.41 38 GLN A C 3
ATOM 2838 O O . GLN A 1 38 ? -0.247 4.408 6.836 1.00 0.68 38 GLN A O 3
ATOM 2852 N N . TYR A 1 39 ? 1.543 3.895 5.596 1.00 0.25 39 TYR A N 3
ATOM 2853 C CA . TYR A 1 39 ? 0.856 4.252 4.367 1.00 0.21 39 TYR A CA 3
ATOM 2854 C C . TYR A 1 39 ? 1.087 3.210 3.282 1.00 0.19 39 TYR A C 3
ATOM 2855 O O . TYR A 1 39 ? 2.031 2.408 3.339 1.00 0.18 39 TYR A O 3
ATOM 2873 N N . TYR A 1 40 ? 0.175 3.219 2.325 1.00 0.22 40 TYR A N 3
ATOM 2874 C CA . TYR A 1 40 ? 0.175 2.295 1.205 1.00 0.24 40 TYR A CA 3
ATOM 2875 C C . TYR A 1 40 ? 0.377 3.084 -0.070 1.00 0.18 40 TYR A C 3
ATOM 2876 O O . TYR A 1 40 ? 0.451 4.304 -0.025 1.00 0.17 40 TYR A O 3
ATOM 2894 N N . TYR A 1 41 ? 0.525 2.406 -1.192 1.00 0.19 41 TYR A N 3
ATOM 2895 C CA . TYR A 1 41 ? 0.422 3.069 -2.483 1.00 0.16 41 TYR A CA 3
ATOM 2896 C C . TYR A 1 41 ? 0.112 2.045 -3.577 1.00 0.16 41 TYR A C 3
ATOM 2897 O O . TYR A 1 41 ? 0.653 0.950 -3.569 1.00 0.28 41 TYR A O 3
ATOM 2915 N N . ASN A 1 42 ? -0.766 2.401 -4.509 1.00 0.19 42 ASN A N 3
ATOM 2916 C CA . ASN A 1 42 ? -1.097 1.515 -5.627 1.00 0.24 42 ASN A CA 3
ATOM 2917 C C . ASN A 1 42 ? -0.418 2.019 -6.897 1.00 0.26 42 ASN A C 3
ATOM 2918 O O . ASN A 1 42 ? -0.649 3.148 -7.321 1.00 0.32 42 ASN A O 3
ATOM 2929 N N . SER A 1 43 ? 0.415 1.185 -7.507 1.00 0.27 43 SER A N 3
ATOM 2930 C CA . SER A 1 43 ? 1.202 1.610 -8.661 1.00 0.33 43 SER A CA 3
ATOM 2931 C C . SER A 1 43 ? 0.461 1.383 -9.976 1.00 0.42 43 SER A C 3
ATOM 2932 O O . SER A 1 43 ? 0.920 1.811 -11.036 1.00 0.57 43 SER A O 3
ATOM 2940 N N . LEU A 1 44 ? -0.691 0.732 -9.909 1.00 0.40 44 LEU A N 3
ATOM 2941 C CA . LEU A 1 44 ? -1.551 0.601 -11.077 1.00 0.48 44 LEU A CA 3
ATOM 2942 C C . LEU A 1 44 ? -2.330 1.892 -11.278 1.00 0.45 44 LEU A C 3
ATOM 2943 O O . LEU A 1 44 ? -2.800 2.189 -12.375 1.00 0.50 44 LEU A O 3
ATOM 2959 N N . THR A 1 45 ? -2.463 2.656 -10.203 1.00 0.45 45 THR A N 3
ATOM 2960 C CA . THR A 1 45 ? -3.088 3.964 -10.267 1.00 0.49 45 THR A CA 3
ATOM 2961 C C . THR A 1 45 ? -2.041 5.063 -10.097 1.00 0.46 45 THR A C 3
ATOM 2962 O O . THR A 1 45 ? -2.334 6.248 -10.243 1.00 0.52 45 THR A O 3
ATOM 2973 N N . GLN A 1 46 ? -0.813 4.629 -9.789 1.00 0.40 46 GLN A N 3
ATOM 2974 C CA . GLN A 1 46 ? 0.323 5.523 -9.561 1.00 0.41 46 GLN A CA 3
ATOM 2975 C C . GLN A 1 46 ? 0.018 6.490 -8.416 1.00 0.37 46 GLN A C 3
ATOM 2976 O O . GLN A 1 46 ? 0.361 7.668 -8.470 1.00 0.46 46 GLN A O 3
ATOM 2990 N N . GLN A 1 47 ? -0.621 5.990 -7.373 1.00 0.31 47 GLN A N 3
ATOM 2991 C CA . GLN A 1 47 ? -1.047 6.849 -6.281 1.00 0.31 47 GLN A CA 3
ATOM 2992 C C . GLN A 1 47 ? -0.641 6.303 -4.927 1.00 0.25 47 GLN A C 3
ATOM 2993 O O . GLN A 1 47 ? -0.834 5.122 -4.634 1.00 0.29 47 GLN A O 3
ATOM 3007 N N . TYR A 1 48 ? -0.089 7.183 -4.108 1.00 0.20 48 TYR A N 3
ATOM 3008 C CA . TYR A 1 48 ? 0.161 6.886 -2.710 1.00 0.20 48 TYR A CA 3
ATOM 3009 C C . TYR A 1 48 ? -1.180 6.799 -1.976 1.00 0.24 48 TYR A C 3
ATOM 3010 O O . TYR A 1 48 ? -1.957 7.757 -1.969 1.00 0.38 48 TYR A O 3
ATOM 3028 N N . LEU A 1 49 ? -1.450 5.654 -1.371 1.00 0.20 49 LEU A N 3
ATOM 3029 C CA . LEU A 1 49 ? -2.748 5.390 -0.756 1.00 0.21 49 LEU A CA 3
ATOM 3030 C C . LEU A 1 49 ? -2.675 5.373 0.764 1.00 0.18 49 LEU A C 3
ATOM 3031 O O . LEU A 1 49 ? -1.605 5.453 1.365 1.00 0.20 49 LEU A O 3
ATOM 3047 N N . TYR A 1 50 ? -3.837 5.251 1.366 1.00 0.21 50 TYR A N 3
ATOM 3048 C CA . TYR A 1 50 ? -3.974 5.162 2.801 1.00 0.34 50 TYR A CA 3
ATOM 3049 C C . TYR A 1 50 ? -5.257 4.404 3.130 1.00 0.28 50 TYR A C 3
ATOM 3050 O O . TYR A 1 50 ? -6.313 4.681 2.554 1.00 0.25 50 TYR A O 3
ATOM 3068 N N . TRP A 1 51 ? -5.163 3.421 4.011 1.00 0.32 51 TRP A N 3
ATOM 3069 C CA . TRP A 1 51 ? -6.332 2.642 4.375 1.00 0.29 51 TRP A CA 3
ATOM 3070 C C . TRP A 1 51 ? -7.014 3.253 5.593 1.00 0.27 51 TRP A C 3
ATOM 3071 O O . TRP A 1 51 ? -6.521 3.151 6.718 1.00 0.32 51 TRP A O 3
ATOM 3092 N N . ASP A 1 52 ? -8.134 3.922 5.344 1.00 0.27 52 ASP A N 3
ATOM 3093 C CA . ASP A 1 52 ? -8.934 4.519 6.408 1.00 0.34 52 ASP A CA 3
ATOM 3094 C C . ASP A 1 52 ? -9.586 3.437 7.260 1.00 0.41 52 ASP A C 3
ATOM 3095 O O . ASP A 1 52 ? -9.685 3.561 8.481 1.00 0.98 52 ASP A O 3
ATOM 3104 N N . GLY A 1 53 ? -10.031 2.375 6.604 1.00 0.55 53 GLY A N 3
ATOM 3105 C CA . GLY A 1 53 ? -10.650 1.278 7.312 1.00 0.51 53 GLY A CA 3
ATOM 3106 C C . GLY A 1 53 ? -12.155 1.263 7.166 1.00 0.51 53 GLY A C 3
ATOM 3107 O O . GLY A 1 53 ? -12.710 0.422 6.460 1.00 0.64 53 GLY A O 3
ATOM 3111 N N . GLU A 1 54 ? -12.814 2.214 7.806 1.00 0.48 54 GLU A N 3
ATOM 3112 C CA . GLU A 1 54 ? -14.271 2.233 7.863 1.00 0.57 54 GLU A CA 3
ATOM 3113 C C . GLU A 1 54 ? -14.888 2.708 6.549 1.00 0.47 54 GLU A C 3
ATOM 3114 O O . GLU A 1 54 ? -16.045 2.407 6.258 1.00 0.46 54 GLU A O 3
ATOM 3126 N N . LYS A 1 55 ? -14.118 3.451 5.755 1.00 0.48 55 LYS A N 3
ATOM 3127 C CA . LYS A 1 55 ? -14.577 3.872 4.432 1.00 0.47 55 LYS A CA 3
ATOM 3128 C C . LYS A 1 55 ? -14.489 2.726 3.428 1.00 0.42 55 LYS A C 3
ATOM 3129 O O . LYS A 1 55 ? -15.023 2.807 2.320 1.00 0.44 55 LYS A O 3
ATOM 3148 N N . GLU A 1 56 ? -13.796 1.664 3.843 1.00 0.43 56 GLU A N 3
ATOM 3149 C CA . GLU A 1 56 ? -13.646 0.442 3.054 1.00 0.47 56 GLU A CA 3
ATOM 3150 C C . GLU A 1 56 ? -13.085 0.738 1.657 1.00 0.48 56 GLU A C 3
ATOM 3151 O O . GLU A 1 56 ? -13.455 0.104 0.671 1.00 0.57 56 GLU A O 3
ATOM 3163 N N . THR A 1 57 ? -12.179 1.701 1.583 1.00 0.43 57 THR A N 3
ATOM 3164 C CA . THR A 1 57 ? -11.559 2.058 0.323 1.00 0.46 57 THR A CA 3
ATOM 3165 C C . THR A 1 57 ? -10.179 2.660 0.558 1.00 0.39 57 THR A C 3
ATOM 3166 O O . THR A 1 57 ? -9.914 3.240 1.616 1.00 0.35 57 THR A O 3
ATOM 3177 N N . TYR A 1 58 ? -9.298 2.489 -0.416 1.00 0.42 58 TYR A N 3
ATOM 3178 C CA . TYR A 1 58 ? -7.971 3.071 -0.361 1.00 0.38 58 TYR A CA 3
ATOM 3179 C C . TYR A 1 58 ? -8.026 4.511 -0.835 1.00 0.41 58 TYR A C 3
ATOM 3180 O O . TYR A 1 58 ? -8.168 4.782 -2.029 1.00 0.57 58 TYR A O 3
ATOM 3198 N N . VAL A 1 59 ? -7.940 5.425 0.114 1.00 0.35 59 VAL A N 3
ATOM 3199 C CA . VAL A 1 59 ? -7.985 6.846 -0.180 1.00 0.43 59 VAL A CA 3
ATOM 3200 C C . VAL A 1 59 ? -6.575 7.399 -0.333 1.00 0.37 59 VAL A C 3
ATOM 3201 O O . VAL A 1 59 ? -5.695 7.102 0.470 1.00 0.28 59 VAL A O 3
ATOM 3214 N N . PRO A 1 60 ? -6.337 8.178 -1.398 1.00 0.49 60 PRO A N 3
ATOM 3215 C CA . PRO A 1 60 ? -5.027 8.779 -1.666 1.00 0.52 60 PRO A CA 3
ATOM 3216 C C . PRO A 1 60 ? -4.525 9.603 -0.486 1.00 0.62 60 PRO A C 3
ATOM 3217 O O . PRO A 1 60 ? -5.263 10.409 0.081 1.00 0.80 60 PRO A O 3
ATOM 3228 N N . ALA A 1 61 ? -3.268 9.389 -0.122 1.00 0.67 61 ALA A N 3
ATOM 3229 C CA . ALA A 1 61 ? -2.672 10.055 1.028 1.00 1.00 61 ALA A CA 3
ATOM 3230 C C . ALA A 1 61 ? -2.290 11.495 0.694 1.00 1.28 61 ALA A C 3
ATOM 3231 O O . ALA A 1 61 ? -1.110 11.848 0.646 1.00 1.75 61 ALA A O 3
ATOM 3238 N N . ALA A 1 62 ? -3.299 12.320 0.452 1.00 1.36 62 ALA A N 3
ATOM 3239 C CA . ALA A 1 62 ? -3.093 13.724 0.134 1.00 1.73 62 ALA A CA 3
ATOM 3240 C C . ALA A 1 62 ? -4.319 14.532 0.533 1.00 2.38 62 ALA A C 3
ATOM 3241 O O . ALA A 1 62 ? -5.053 15.035 -0.320 1.00 2.71 62 ALA A O 3
ATOM 3248 N N . GLU A 1 63 ? -4.547 14.639 1.835 1.00 3.09 63 GLU A N 3
ATOM 3249 C CA . GLU A 1 63 ? -5.726 15.325 2.344 1.00 4.06 63 GLU A CA 3
ATOM 3250 C C . GLU A 1 63 ? -5.567 16.832 2.241 1.00 4.49 63 GLU A C 3
ATOM 3251 O O . GLU A 1 63 ? -4.837 17.447 3.022 1.00 4.95 63 GLU A O 3
ATOM 3263 N N . SER A 1 64 ? -6.258 17.402 1.265 1.00 4.69 64 SER A N 3
ATOM 3264 C CA . SER A 1 64 ? -6.283 18.838 1.030 1.00 5.36 64 SER A CA 3
ATOM 3265 C C . SER A 1 64 ? -7.449 19.159 0.100 1.00 6.24 64 SER A C 3
ATOM 3266 O O . SER A 1 64 ? -8.537 19.500 0.604 1.00 6.87 64 SER A O 3
ATOM 3275 N N . GLY B 2 1 ? 8.642 9.064 -14.356 1.00 2.20 100 GLY B N 3
ATOM 3276 C CA . GLY B 2 1 ? 8.694 7.589 -14.226 1.00 1.92 100 GLY B CA 3
ATOM 3277 C C . GLY B 2 1 ? 7.352 6.956 -14.509 1.00 1.48 100 GLY B C 3
ATOM 3278 O O . GLY B 2 1 ? 6.602 7.434 -15.363 1.00 1.74 100 GLY B O 3
ATOM 3284 N N . MET B 2 2 ? 7.045 5.879 -13.798 1.00 1.38 101 MET B N 3
ATOM 3285 C CA . MET B 2 2 ? 5.753 5.218 -13.936 1.00 1.26 101 MET B CA 3
ATOM 3286 C C . MET B 2 2 ? 5.061 5.112 -12.590 1.00 1.05 101 MET B C 3
ATOM 3287 O O . MET B 2 2 ? 3.843 4.947 -12.513 1.00 1.69 101 MET B O 3
ATOM 3301 N N . ARG B 2 3 ? 5.848 5.203 -11.531 1.00 0.40 102 ARG B N 3
ATOM 3302 C CA . ARG B 2 3 ? 5.344 4.962 -10.193 1.00 0.29 102 ARG B CA 3
ATOM 3303 C C . ARG B 2 3 ? 6.315 5.494 -9.144 1.00 0.22 102 ARG B C 3
ATOM 3304 O O . ARG B 2 3 ? 7.515 5.631 -9.394 1.00 0.27 102 ARG B O 3
ATOM 3325 N N . PRO B 2 4 ? 5.785 5.834 -7.971 1.00 0.17 103 PRO B N 3
ATOM 3326 C CA . PRO B 2 4 ? 6.572 6.066 -6.752 1.00 0.16 103 PRO B CA 3
ATOM 3327 C C . PRO B 2 4 ? 7.259 4.782 -6.255 1.00 0.17 103 PRO B C 3
ATOM 3328 O O . PRO B 2 4 ? 7.144 3.721 -6.865 1.00 0.19 103 PRO B O 3
ATOM 3339 N N . PRO B 2 5 ? 8.046 4.876 -5.183 1.00 0.17 104 PRO B N 3
ATOM 3340 C CA . PRO B 2 5 ? 8.657 3.719 -4.530 1.00 0.18 104 PRO B CA 3
ATOM 3341 C C . PRO B 2 5 ? 7.797 3.222 -3.369 1.00 0.15 104 PRO B C 3
ATOM 3342 O O . PRO B 2 5 ? 6.840 3.892 -2.975 1.00 0.14 104 PRO B O 3
ATOM 3353 N N . PRO B 2 6 ? 8.115 2.055 -2.803 1.00 0.15 105 PRO B N 3
ATOM 3354 C CA . PRO B 2 6 ? 7.413 1.549 -1.625 1.00 0.14 105 PRO B CA 3
ATOM 3355 C C . PRO B 2 6 ? 7.560 2.481 -0.438 1.00 0.13 105 PRO B C 3
ATOM 3356 O O . PRO B 2 6 ? 8.613 3.077 -0.245 1.00 0.13 105 PRO B O 3
ATOM 3367 N N . PRO B 2 7 ? 6.499 2.587 0.378 1.00 0.15 106 PRO B N 3
ATOM 3368 C CA . PRO B 2 7 ? 6.420 3.552 1.475 1.00 0.17 106 PRO B CA 3
ATOM 3369 C C . PRO B 2 7 ? 7.614 3.477 2.409 1.00 0.17 106 PRO B C 3
ATOM 3370 O O . PRO B 2 7 ? 7.944 2.416 2.921 1.00 0.16 106 PRO B O 3
ATOM 3381 N N . GLY B 2 8 ? 8.226 4.620 2.652 1.00 0.19 107 GLY B N 3
ATOM 3382 C CA . GLY B 2 8 ? 9.470 4.658 3.384 1.00 0.21 107 GLY B CA 3
ATOM 3383 C C . GLY B 2 8 ? 10.506 5.464 2.641 1.00 0.22 107 GLY B C 3
ATOM 3384 O O . GLY B 2 8 ? 10.431 6.693 2.611 1.00 0.28 107 GLY B O 3
ATOM 3388 N N . ILE B 2 9 ? 11.450 4.745 2.017 1.00 0.23 108 ILE B N 3
ATOM 3389 C CA . ILE B 2 9 ? 12.504 5.313 1.176 1.00 0.27 108 ILE B CA 3
ATOM 3390 C C . ILE B 2 9 ? 13.043 6.633 1.733 1.00 0.35 108 ILE B C 3
ATOM 3391 O O . ILE B 2 9 ? 13.281 7.593 0.994 1.00 0.40 108 ILE B O 3
ATOM 3407 N N . ARG B 2 10 ? 13.262 6.661 3.043 1.00 0.42 109 ARG B N 3
ATOM 3408 C CA . ARG B 2 10 ? 13.674 7.879 3.725 1.00 0.58 109 ARG B CA 3
ATOM 3409 C C . ARG B 2 10 ? 15.191 7.985 3.757 1.00 0.79 109 ARG B C 3
ATOM 3410 O O . ARG B 2 10 ? 15.869 7.157 4.369 1.00 1.34 109 ARG B O 3
ATOM 3431 N N . GLY B 2 11 ? 15.720 8.997 3.094 1.00 1.22 110 GLY B N 3
ATOM 3432 C CA . GLY B 2 11 ? 17.150 9.209 3.078 1.00 1.46 110 GLY B CA 3
ATOM 3433 C C . GLY B 2 11 ? 17.576 10.070 1.914 1.00 2.55 110 GLY B C 3
ATOM 3434 O O . GLY B 2 11 ? 17.922 9.515 0.854 1.00 3.15 110 GLY B O 3
ATOM 3439 N N . GLY A 1 1 ? -19.265 -5.992 6.908 1.00 12.03 1 GLY A N 4
ATOM 3440 C CA . GLY A 1 1 ? -18.203 -6.882 7.426 1.00 11.71 1 GLY A CA 4
ATOM 3441 C C . GLY A 1 1 ? -17.046 -6.999 6.457 1.00 10.83 1 GLY A C 4
ATOM 3442 O O . GLY A 1 1 ? -17.079 -6.411 5.373 1.00 10.73 1 GLY A O 4
ATOM 3448 N N . ALA A 1 2 ? -16.030 -7.765 6.837 1.00 10.37 2 ALA A N 4
ATOM 3449 C CA . ALA A 1 2 ? -14.836 -7.926 6.016 1.00 9.66 2 ALA A CA 4
ATOM 3450 C C . ALA A 1 2 ? -14.129 -9.236 6.344 1.00 8.99 2 ALA A C 4
ATOM 3451 O O . ALA A 1 2 ? -13.312 -9.300 7.264 1.00 8.96 2 ALA A O 4
ATOM 3458 N N . MET A 1 3 ? -14.460 -10.283 5.602 1.00 8.64 3 MET A N 4
ATOM 3459 C CA . MET A 1 3 ? -13.835 -11.587 5.792 1.00 8.19 3 MET A CA 4
ATOM 3460 C C . MET A 1 3 ? -13.122 -12.019 4.519 1.00 7.30 3 MET A C 4
ATOM 3461 O O . MET A 1 3 ? -13.761 -12.432 3.549 1.00 7.26 3 MET A O 4
ATOM 3475 N N . GLY A 1 4 ? -11.800 -11.906 4.518 1.00 6.86 4 GLY A N 4
ATOM 3476 C CA . GLY A 1 4 ? -11.023 -12.280 3.350 1.00 6.24 4 GLY A CA 4
ATOM 3477 C C . GLY A 1 4 ? -11.202 -11.297 2.211 1.00 5.46 4 GLY A C 4
ATOM 3478 O O . GLY A 1 4 ? -11.016 -11.644 1.042 1.00 5.51 4 GLY A O 4
ATOM 3482 N N . THR A 1 5 ? -11.583 -10.074 2.557 1.00 5.05 5 THR A N 4
ATOM 3483 C CA . THR A 1 5 ? -11.801 -9.028 1.576 1.00 4.59 5 THR A CA 4
ATOM 3484 C C . THR A 1 5 ? -10.471 -8.534 1.011 1.00 3.92 5 THR A C 4
ATOM 3485 O O . THR A 1 5 ? -9.658 -7.947 1.727 1.00 4.36 5 THR A O 4
ATOM 3496 N N . LYS A 1 6 ? -10.270 -8.754 -0.282 1.00 3.35 6 LYS A N 4
ATOM 3497 C CA . LYS A 1 6 ? -8.983 -8.508 -0.924 1.00 3.18 6 LYS A CA 4
ATOM 3498 C C . LYS A 1 6 ? -8.846 -7.060 -1.386 1.00 2.33 6 LYS A C 4
ATOM 3499 O O . LYS A 1 6 ? -8.234 -6.777 -2.416 1.00 2.42 6 LYS A O 4
ATOM 3518 N N . TYR A 1 7 ? -9.443 -6.159 -0.622 1.00 1.85 7 TYR A N 4
ATOM 3519 C CA . TYR A 1 7 ? -9.275 -4.726 -0.820 1.00 1.31 7 TYR A CA 4
ATOM 3520 C C . TYR A 1 7 ? -9.564 -3.998 0.479 1.00 1.35 7 TYR A C 4
ATOM 3521 O O . TYR A 1 7 ? -9.852 -2.804 0.481 1.00 2.31 7 TYR A O 4
ATOM 3539 N N . ALA A 1 8 ? -9.501 -4.729 1.582 1.00 0.88 8 ALA A N 4
ATOM 3540 C CA . ALA A 1 8 ? -9.795 -4.149 2.879 1.00 0.78 8 ALA A CA 4
ATOM 3541 C C . ALA A 1 8 ? -8.593 -4.241 3.810 1.00 0.59 8 ALA A C 4
ATOM 3542 O O . ALA A 1 8 ? -7.594 -3.544 3.617 1.00 0.69 8 ALA A O 4
ATOM 3549 N N . VAL A 1 9 ? -8.690 -5.103 4.810 1.00 0.72 9 VAL A N 4
ATOM 3550 C CA . VAL A 1 9 ? -7.610 -5.287 5.758 1.00 0.78 9 VAL A CA 4
ATOM 3551 C C . VAL A 1 9 ? -6.467 -6.026 5.077 1.00 0.77 9 VAL A C 4
ATOM 3552 O O . VAL A 1 9 ? -6.645 -7.148 4.597 1.00 0.84 9 VAL A O 4
ATOM 3565 N N . PRO A 1 10 ? -5.290 -5.386 5.003 1.00 0.86 10 PRO A N 4
ATOM 3566 C CA . PRO A 1 10 ? -4.132 -5.920 4.282 1.00 0.94 10 PRO A CA 4
ATOM 3567 C C . PRO A 1 10 ? -3.753 -7.319 4.746 1.00 0.85 10 PRO A C 4
ATOM 3568 O O . PRO A 1 10 ? -3.673 -7.593 5.946 1.00 0.87 10 PRO A O 4
ATOM 3579 N N . ASP A 1 11 ? -3.521 -8.197 3.786 1.00 0.87 11 ASP A N 4
ATOM 3580 C CA . ASP A 1 11 ? -3.124 -9.561 4.076 1.00 0.85 11 ASP A CA 4
ATOM 3581 C C . ASP A 1 11 ? -1.630 -9.726 3.839 1.00 0.67 11 ASP A C 4
ATOM 3582 O O . ASP A 1 11 ? -1.084 -9.179 2.888 1.00 0.55 11 ASP A O 4
ATOM 3591 N N . THR A 1 12 ? -0.978 -10.478 4.703 1.00 0.82 12 THR A N 4
ATOM 3592 C CA . THR A 1 12 ? 0.473 -10.568 4.688 1.00 0.83 12 THR A CA 4
ATOM 3593 C C . THR A 1 12 ? 0.996 -11.661 3.754 1.00 0.75 12 THR A C 4
ATOM 3594 O O . THR A 1 12 ? 2.169 -11.646 3.380 1.00 0.76 12 THR A O 4
ATOM 3605 N N . SER A 1 13 ? 0.139 -12.595 3.354 1.00 0.75 13 SER A N 4
ATOM 3606 C CA . SER A 1 13 ? 0.590 -13.696 2.512 1.00 0.78 13 SER A CA 4
ATOM 3607 C C . SER A 1 13 ? 0.579 -13.304 1.032 1.00 0.67 13 SER A C 4
ATOM 3608 O O . SER A 1 13 ? 1.098 -14.032 0.181 1.00 0.78 13 SER A O 4
ATOM 3616 N N . THR A 1 14 ? -0.007 -12.156 0.721 1.00 0.53 14 THR A N 4
ATOM 3617 C CA . THR A 1 14 ? -0.055 -11.689 -0.655 1.00 0.51 14 THR A CA 4
ATOM 3618 C C . THR A 1 14 ? 1.178 -10.857 -1.007 1.00 0.36 14 THR A C 4
ATOM 3619 O O . THR A 1 14 ? 1.647 -10.881 -2.144 1.00 0.39 14 THR A O 4
ATOM 3630 N N . TYR A 1 15 ? 1.737 -10.172 -0.017 1.00 0.30 15 TYR A N 4
ATOM 3631 C CA . TYR A 1 15 ? 2.838 -9.246 -0.265 1.00 0.24 15 TYR A CA 4
ATOM 3632 C C . TYR A 1 15 ? 4.146 -9.963 -0.571 1.00 0.28 15 TYR A C 4
ATOM 3633 O O . TYR A 1 15 ? 4.396 -11.083 -0.118 1.00 0.42 15 TYR A O 4
ATOM 3651 N N . GLN A 1 16 ? 4.964 -9.282 -1.348 1.00 0.25 16 GLN A N 4
ATOM 3652 C CA . GLN A 1 16 ? 6.319 -9.699 -1.648 1.00 0.30 16 GLN A CA 4
ATOM 3653 C C . GLN A 1 16 ? 7.276 -8.690 -1.019 1.00 0.22 16 GLN A C 4
ATOM 3654 O O . GLN A 1 16 ? 6.872 -7.573 -0.695 1.00 0.27 16 GLN A O 4
ATOM 3668 N N . TYR A 1 17 ? 8.526 -9.076 -0.833 1.00 0.27 17 TYR A N 4
ATOM 3669 C CA . TYR A 1 17 ? 9.507 -8.188 -0.226 1.00 0.24 17 TYR A CA 4
ATOM 3670 C C . TYR A 1 17 ? 10.257 -7.389 -1.291 1.00 0.25 17 TYR A C 4
ATOM 3671 O O . TYR A 1 17 ? 10.953 -7.965 -2.132 1.00 0.34 17 TYR A O 4
ATOM 3689 N N . ASP A 1 18 ? 10.101 -6.068 -1.265 1.00 0.28 18 ASP A N 4
ATOM 3690 C CA . ASP A 1 18 ? 10.884 -5.190 -2.128 1.00 0.36 18 ASP A CA 4
ATOM 3691 C C . ASP A 1 18 ? 12.218 -4.889 -1.466 1.00 0.35 18 ASP A C 4
ATOM 3692 O O . ASP A 1 18 ? 12.261 -4.268 -0.407 1.00 0.36 18 ASP A O 4
ATOM 3701 N N . GLU A 1 19 ? 13.293 -5.345 -2.098 1.00 0.45 19 GLU A N 4
ATOM 3702 C CA . GLU A 1 19 ? 14.630 -5.273 -1.535 1.00 0.52 19 GLU A CA 4
ATOM 3703 C C . GLU A 1 19 ? 15.168 -3.849 -1.460 1.00 0.49 19 GLU A C 4
ATOM 3704 O O . GLU A 1 19 ? 15.824 -3.484 -0.485 1.00 0.55 19 GLU A O 4
ATOM 3716 N N . SER A 1 20 ? 14.909 -3.058 -2.490 1.00 0.52 20 SER A N 4
ATOM 3717 C CA . SER A 1 20 ? 15.506 -1.733 -2.603 1.00 0.54 20 SER A CA 4
ATOM 3718 C C . SER A 1 20 ? 14.993 -0.793 -1.512 1.00 0.41 20 SER A C 4
ATOM 3719 O O . SER A 1 20 ? 15.745 0.019 -0.967 1.00 0.47 20 SER A O 4
ATOM 3727 N N . SER A 1 21 ? 13.718 -0.908 -1.193 1.00 0.30 21 SER A N 4
ATOM 3728 C CA . SER A 1 21 ? 13.105 -0.065 -0.181 1.00 0.21 21 SER A CA 4
ATOM 3729 C C . SER A 1 21 ? 13.000 -0.809 1.151 1.00 0.21 21 SER A C 4
ATOM 3730 O O . SER A 1 21 ? 13.103 -0.210 2.219 1.00 0.22 21 SER A O 4
ATOM 3738 N N . GLY A 1 22 ? 12.834 -2.126 1.072 1.00 0.23 22 GLY A N 4
ATOM 3739 C CA . GLY A 1 22 ? 12.759 -2.953 2.265 1.00 0.25 22 GLY A CA 4
ATOM 3740 C C . GLY A 1 22 ? 11.348 -3.083 2.798 1.00 0.21 22 GLY A C 4
ATOM 3741 O O . GLY A 1 22 ? 11.147 -3.219 4.004 1.00 0.23 22 GLY A O 4
ATOM 3745 N N . TYR A 1 23 ? 10.367 -3.072 1.899 1.00 0.19 23 TYR A N 4
ATOM 3746 C CA . TYR A 1 23 ? 8.960 -3.009 2.312 1.00 0.17 23 TYR A CA 4
ATOM 3747 C C . TYR A 1 23 ? 8.114 -4.036 1.571 1.00 0.19 23 TYR A C 4
ATOM 3748 O O . TYR A 1 23 ? 8.609 -4.753 0.701 1.00 0.22 23 TYR A O 4
ATOM 3766 N N . TYR A 1 24 ? 6.833 -4.094 1.923 1.00 0.21 24 TYR A N 4
ATOM 3767 C CA . TYR A 1 24 ? 5.916 -5.063 1.341 1.00 0.24 24 TYR A CA 4
ATOM 3768 C C . TYR A 1 24 ? 5.278 -4.530 0.064 1.00 0.21 24 TYR A C 4
ATOM 3769 O O . TYR A 1 24 ? 4.795 -3.397 0.019 1.00 0.23 24 TYR A O 4
ATOM 3787 N N . TYR A 1 25 ? 5.289 -5.362 -0.965 1.00 0.19 25 TYR A N 4
ATOM 3788 C CA . TYR A 1 25 ? 4.650 -5.058 -2.240 1.00 0.19 25 TYR A CA 4
ATOM 3789 C C . TYR A 1 25 ? 3.772 -6.237 -2.651 1.00 0.22 25 TYR A C 4
ATOM 3790 O O . TYR A 1 25 ? 4.283 -7.324 -2.884 1.00 0.31 25 TYR A O 4
ATOM 3808 N N . ASP A 1 26 ? 2.465 -6.037 -2.748 1.00 0.24 26 ASP A N 4
ATOM 3809 C CA . ASP A 1 26 ? 1.582 -7.118 -3.179 1.00 0.33 26 ASP A CA 4
ATOM 3810 C C . ASP A 1 26 ? 1.449 -7.134 -4.689 1.00 0.35 26 ASP A C 4
ATOM 3811 O O . ASP A 1 26 ? 0.933 -6.193 -5.287 1.00 0.37 26 ASP A O 4
ATOM 3820 N N . PRO A 1 27 ? 1.920 -8.212 -5.323 1.00 0.43 27 PRO A N 4
ATOM 3821 C CA . PRO A 1 27 ? 1.844 -8.370 -6.771 1.00 0.51 27 PRO A CA 4
ATOM 3822 C C . PRO A 1 27 ? 0.403 -8.517 -7.259 1.00 0.55 27 PRO A C 4
ATOM 3823 O O . PRO A 1 27 ? 0.106 -8.268 -8.428 1.00 0.61 27 PRO A O 4
ATOM 3834 N N . THR A 1 28 ? -0.483 -8.930 -6.358 1.00 0.58 28 THR A N 4
ATOM 3835 C CA . THR A 1 28 ? -1.871 -9.202 -6.706 1.00 0.66 28 THR A CA 4
ATOM 3836 C C . THR A 1 28 ? -2.655 -7.912 -6.960 1.00 0.60 28 THR A C 4
ATOM 3837 O O . THR A 1 28 ? -3.199 -7.708 -8.048 1.00 0.66 28 THR A O 4
ATOM 3848 N N . THR A 1 29 ? -2.705 -7.043 -5.961 1.00 0.55 29 THR A N 4
ATOM 3849 C CA . THR A 1 29 ? -3.470 -5.807 -6.057 1.00 0.56 29 THR A CA 4
ATOM 3850 C C . THR A 1 29 ? -2.583 -4.622 -6.425 1.00 0.49 29 THR A C 4
ATOM 3851 O O . THR A 1 29 ? -3.070 -3.579 -6.860 1.00 0.60 29 THR A O 4
ATOM 3862 N N . GLY A 1 30 ? -1.278 -4.796 -6.263 1.00 0.40 30 GLY A N 4
ATOM 3863 C CA . GLY A 1 30 ? -0.341 -3.746 -6.609 1.00 0.39 30 GLY A CA 4
ATOM 3864 C C . GLY A 1 30 ? -0.175 -2.735 -5.497 1.00 0.35 30 GLY A C 4
ATOM 3865 O O . GLY A 1 30 ? 0.287 -1.614 -5.732 1.00 0.42 30 GLY A O 4
ATOM 3869 N N . LEU A 1 31 ? -0.554 -3.127 -4.288 1.00 0.31 31 LEU A N 4
ATOM 3870 C CA . LEU A 1 31 ? -0.456 -2.246 -3.138 1.00 0.32 31 LEU A CA 4
ATOM 3871 C C . LEU A 1 31 ? 0.914 -2.327 -2.478 1.00 0.26 31 LEU A C 4
ATOM 3872 O O . LEU A 1 31 ? 1.476 -3.405 -2.271 1.00 0.30 31 LEU A O 4
ATOM 3888 N N . TYR A 1 32 ? 1.436 -1.156 -2.174 1.00 0.22 32 TYR A N 4
ATOM 3889 C CA . TYR A 1 32 ? 2.650 -0.994 -1.401 1.00 0.18 32 TYR A CA 4
ATOM 3890 C C . TYR A 1 32 ? 2.272 -0.812 0.061 1.00 0.20 32 TYR A C 4
ATOM 3891 O O . TYR A 1 32 ? 1.326 -0.084 0.356 1.00 0.25 32 TYR A O 4
ATOM 3909 N N . TYR A 1 33 ? 2.989 -1.455 0.970 1.00 0.21 33 TYR A N 4
ATOM 3910 C CA . TYR A 1 33 ? 2.695 -1.315 2.392 1.00 0.24 33 TYR A CA 4
ATOM 3911 C C . TYR A 1 33 ? 3.966 -1.189 3.220 1.00 0.23 33 TYR A C 4
ATOM 3912 O O . TYR A 1 33 ? 4.868 -2.025 3.124 1.00 0.26 33 TYR A O 4
ATOM 3930 N N . ASP A 1 34 ? 4.031 -0.138 4.027 1.00 0.21 34 ASP A N 4
ATOM 3931 C CA . ASP A 1 34 ? 5.099 -0.005 5.010 1.00 0.21 34 ASP A CA 4
ATOM 3932 C C . ASP A 1 34 ? 4.524 0.211 6.397 1.00 0.22 34 ASP A C 4
ATOM 3933 O O . ASP A 1 34 ? 3.828 1.195 6.643 1.00 0.24 34 ASP A O 4
ATOM 3942 N N . PRO A 1 35 ? 4.795 -0.725 7.310 1.00 0.26 35 PRO A N 4
ATOM 3943 C CA . PRO A 1 35 ? 4.361 -0.632 8.704 1.00 0.31 35 PRO A CA 4
ATOM 3944 C C . PRO A 1 35 ? 5.021 0.531 9.451 1.00 0.30 35 PRO A C 4
ATOM 3945 O O . PRO A 1 35 ? 4.510 0.983 10.473 1.00 0.36 35 PRO A O 4
ATOM 3956 N N . ASN A 1 36 ? 6.158 1.009 8.942 1.00 0.27 36 ASN A N 4
ATOM 3957 C CA . ASN A 1 36 ? 6.923 2.048 9.636 1.00 0.33 36 ASN A CA 4
ATOM 3958 C C . ASN A 1 36 ? 6.319 3.436 9.422 1.00 0.36 36 ASN A C 4
ATOM 3959 O O . ASN A 1 36 ? 6.158 4.203 10.373 1.00 0.44 36 ASN A O 4
ATOM 3970 N N . SER A 1 37 ? 5.972 3.753 8.181 1.00 0.34 37 SER A N 4
ATOM 3971 C CA . SER A 1 37 ? 5.385 5.050 7.864 1.00 0.42 37 SER A CA 4
ATOM 3972 C C . SER A 1 37 ? 3.867 4.944 7.830 1.00 0.41 37 SER A C 4
ATOM 3973 O O . SER A 1 37 ? 3.156 5.951 7.828 1.00 0.50 37 SER A O 4
ATOM 3981 N N . GLN A 1 38 ? 3.398 3.699 7.802 1.00 0.35 38 GLN A N 4
ATOM 3982 C CA . GLN A 1 38 ? 1.980 3.372 7.894 1.00 0.41 38 GLN A CA 4
ATOM 3983 C C . GLN A 1 38 ? 1.160 3.966 6.751 1.00 0.41 38 GLN A C 4
ATOM 3984 O O . GLN A 1 38 ? 0.007 4.358 6.947 1.00 0.68 38 GLN A O 4
ATOM 3998 N N . TYR A 1 39 ? 1.736 4.025 5.554 1.00 0.25 39 TYR A N 4
ATOM 3999 C CA . TYR A 1 39 ? 0.958 4.397 4.385 1.00 0.21 39 TYR A CA 4
ATOM 4000 C C . TYR A 1 39 ? 1.094 3.345 3.288 1.00 0.19 39 TYR A C 4
ATOM 4001 O O . TYR A 1 39 ? 1.976 2.471 3.334 1.00 0.18 39 TYR A O 4
ATOM 4019 N N . TYR A 1 40 ? 0.174 3.416 2.337 1.00 0.22 40 TYR A N 4
ATOM 4020 C CA . TYR A 1 40 ? 0.086 2.473 1.236 1.00 0.24 40 TYR A CA 4
ATOM 4021 C C . TYR A 1 40 ? 0.305 3.222 -0.062 1.00 0.18 40 TYR A C 4
ATOM 4022 O O . TYR A 1 40 ? 0.408 4.443 -0.058 1.00 0.17 40 TYR A O 4
ATOM 4040 N N . TYR A 1 41 ? 0.431 2.507 -1.163 1.00 0.19 41 TYR A N 4
ATOM 4041 C CA . TYR A 1 41 ? 0.388 3.138 -2.471 1.00 0.16 41 TYR A CA 4
ATOM 4042 C C . TYR A 1 41 ? 0.070 2.102 -3.547 1.00 0.16 41 TYR A C 4
ATOM 4043 O O . TYR A 1 41 ? 0.620 1.013 -3.541 1.00 0.28 41 TYR A O 4
ATOM 4061 N N . ASN A 1 42 ? -0.823 2.444 -4.467 1.00 0.19 42 ASN A N 4
ATOM 4062 C CA . ASN A 1 42 ? -1.195 1.532 -5.547 1.00 0.24 42 ASN A CA 4
ATOM 4063 C C . ASN A 1 42 ? -0.523 1.974 -6.844 1.00 0.26 42 ASN A C 4
ATOM 4064 O O . ASN A 1 42 ? -0.780 3.070 -7.347 1.00 0.32 42 ASN A O 4
ATOM 4075 N N . SER A 1 43 ? 0.344 1.124 -7.380 1.00 0.27 43 SER A N 4
ATOM 4076 C CA . SER A 1 43 ? 1.131 1.484 -8.553 1.00 0.33 43 SER A CA 4
ATOM 4077 C C . SER A 1 43 ? 0.398 1.147 -9.853 1.00 0.42 43 SER A C 4
ATOM 4078 O O . SER A 1 43 ? 0.954 1.291 -10.944 1.00 0.57 43 SER A O 4
ATOM 4086 N N . LEU A 1 44 ? -0.850 0.712 -9.741 1.00 0.40 44 LEU A N 4
ATOM 4087 C CA . LEU A 1 44 ? -1.696 0.544 -10.913 1.00 0.48 44 LEU A CA 4
ATOM 4088 C C . LEU A 1 44 ? -2.281 1.894 -11.307 1.00 0.45 44 LEU A C 4
ATOM 4089 O O . LEU A 1 44 ? -2.587 2.139 -12.471 1.00 0.50 44 LEU A O 4
ATOM 4105 N N . THR A 1 45 ? -2.421 2.770 -10.319 1.00 0.45 45 THR A N 4
ATOM 4106 C CA . THR A 1 45 ? -2.902 4.121 -10.556 1.00 0.49 45 THR A CA 4
ATOM 4107 C C . THR A 1 45 ? -1.797 5.145 -10.310 1.00 0.46 45 THR A C 4
ATOM 4108 O O . THR A 1 45 ? -1.977 6.342 -10.546 1.00 0.52 45 THR A O 4
ATOM 4119 N N . GLN A 1 46 ? -0.655 4.644 -9.826 1.00 0.40 46 GLN A N 4
ATOM 4120 C CA . GLN A 1 46 ? 0.514 5.469 -9.519 1.00 0.41 46 GLN A CA 4
ATOM 4121 C C . GLN A 1 46 ? 0.186 6.465 -8.405 1.00 0.37 46 GLN A C 4
ATOM 4122 O O . GLN A 1 46 ? 0.600 7.624 -8.441 1.00 0.46 46 GLN A O 4
ATOM 4136 N N . GLN A 1 47 ? -0.551 6.006 -7.405 1.00 0.31 47 GLN A N 4
ATOM 4137 C CA . GLN A 1 47 ? -1.018 6.887 -6.346 1.00 0.31 47 GLN A CA 4
ATOM 4138 C C . GLN A 1 47 ? -0.573 6.401 -4.973 1.00 0.25 47 GLN A C 4
ATOM 4139 O O . GLN A 1 47 ? -0.549 5.204 -4.708 1.00 0.29 47 GLN A O 4
ATOM 4153 N N . TYR A 1 48 ? -0.205 7.343 -4.115 1.00 0.20 48 TYR A N 4
ATOM 4154 C CA . TYR A 1 48 ? 0.031 7.058 -2.705 1.00 0.20 48 TYR A CA 4
ATOM 4155 C C . TYR A 1 48 ? -1.316 7.021 -1.972 1.00 0.24 48 TYR A C 4
ATOM 4156 O O . TYR A 1 48 ? -2.131 7.927 -2.126 1.00 0.38 48 TYR A O 4
ATOM 4174 N N . LEU A 1 49 ? -1.537 5.987 -1.174 1.00 0.20 49 LEU A N 4
ATOM 4175 C CA . LEU A 1 49 ? -2.829 5.756 -0.520 1.00 0.21 49 LEU A CA 4
ATOM 4176 C C . LEU A 1 49 ? -2.647 5.424 0.958 1.00 0.18 49 LEU A C 4
ATOM 4177 O O . LEU A 1 49 ? -1.533 5.393 1.468 1.00 0.20 49 LEU A O 4
ATOM 4193 N N . TYR A 1 50 ? -3.754 5.221 1.649 1.00 0.21 50 TYR A N 4
ATOM 4194 C CA . TYR A 1 50 ? -3.730 4.673 2.996 1.00 0.34 50 TYR A CA 4
ATOM 4195 C C . TYR A 1 50 ? -5.055 3.973 3.272 1.00 0.28 50 TYR A C 4
ATOM 4196 O O . TYR A 1 50 ? -6.063 4.270 2.625 1.00 0.25 50 TYR A O 4
ATOM 4214 N N . TRP A 1 51 ? -5.055 3.034 4.204 1.00 0.32 51 TRP A N 4
ATOM 4215 C CA . TRP A 1 51 ? -6.279 2.342 4.561 1.00 0.29 51 TRP A CA 4
ATOM 4216 C C . TRP A 1 51 ? -7.011 3.115 5.644 1.00 0.27 51 TRP A C 4
ATOM 4217 O O . TRP A 1 51 ? -6.626 3.088 6.814 1.00 0.32 51 TRP A O 4
ATOM 4238 N N . ASP A 1 52 ? -8.041 3.834 5.227 1.00 0.27 52 ASP A N 4
ATOM 4239 C CA . ASP A 1 52 ? -8.909 4.554 6.149 1.00 0.34 52 ASP A CA 4
ATOM 4240 C C . ASP A 1 52 ? -9.659 3.567 7.033 1.00 0.41 52 ASP A C 4
ATOM 4241 O O . ASP A 1 52 ? -9.747 3.731 8.249 1.00 0.98 52 ASP A O 4
ATOM 4250 N N . GLY A 1 53 ? -10.186 2.530 6.404 1.00 0.55 53 GLY A N 4
ATOM 4251 C CA . GLY A 1 53 ? -10.911 1.513 7.128 1.00 0.51 53 GLY A CA 4
ATOM 4252 C C . GLY A 1 53 ? -12.408 1.660 6.977 1.00 0.51 53 GLY A C 4
ATOM 4253 O O . GLY A 1 53 ? -13.082 0.748 6.499 1.00 0.64 53 GLY A O 4
ATOM 4257 N N . GLU A 1 54 ? -12.925 2.826 7.339 1.00 0.48 54 GLU A N 4
ATOM 4258 C CA . GLU A 1 54 ? -14.366 3.043 7.368 1.00 0.57 54 GLU A CA 4
ATOM 4259 C C . GLU A 1 54 ? -14.903 3.362 5.982 1.00 0.47 54 GLU A C 4
ATOM 4260 O O . GLU A 1 54 ? -16.088 3.178 5.708 1.00 0.46 54 GLU A O 4
ATOM 4272 N N . LYS A 1 55 ? -14.026 3.818 5.099 1.00 0.48 55 LYS A N 4
ATOM 4273 C CA . LYS A 1 55 ? -14.412 4.067 3.715 1.00 0.47 55 LYS A CA 4
ATOM 4274 C C . LYS A 1 55 ? -14.511 2.745 2.957 1.00 0.42 55 LYS A C 4
ATOM 4275 O O . LYS A 1 55 ? -15.056 2.683 1.855 1.00 0.44 55 LYS A O 4
ATOM 4294 N N . GLU A 1 56 ? -13.973 1.691 3.579 1.00 0.43 56 GLU A N 4
ATOM 4295 C CA . GLU A 1 56 ? -13.973 0.337 3.021 1.00 0.47 56 GLU A CA 4
ATOM 4296 C C . GLU A 1 56 ? -13.271 0.281 1.669 1.00 0.48 56 GLU A C 4
ATOM 4297 O O . GLU A 1 56 ? -13.565 -0.579 0.838 1.00 0.57 56 GLU A O 4
ATOM 4309 N N . THR A 1 57 ? -12.335 1.192 1.464 1.00 0.43 57 THR A N 4
ATOM 4310 C CA . THR A 1 57 ? -11.524 1.210 0.262 1.00 0.46 57 THR A CA 4
ATOM 4311 C C . THR A 1 57 ? -10.254 2.004 0.532 1.00 0.39 57 THR A C 4
ATOM 4312 O O . THR A 1 57 ? -10.187 2.773 1.498 1.00 0.35 57 THR A O 4
ATOM 4323 N N . TYR A 1 58 ? -9.241 1.782 -0.291 1.00 0.42 58 TYR A N 4
ATOM 4324 C CA . TYR A 1 58 ? -7.983 2.489 -0.148 1.00 0.38 58 TYR A CA 4
ATOM 4325 C C . TYR A 1 58 ? -8.123 3.900 -0.688 1.00 0.41 58 TYR A C 4
ATOM 4326 O O . TYR A 1 58 ? -8.490 4.099 -1.843 1.00 0.57 58 TYR A O 4
ATOM 4344 N N . VAL A 1 59 ? -7.846 4.875 0.158 1.00 0.35 59 VAL A N 4
ATOM 4345 C CA . VAL A 1 59 ? -7.970 6.265 -0.222 1.00 0.43 59 VAL A CA 4
ATOM 4346 C C . VAL A 1 59 ? -6.600 6.922 -0.290 1.00 0.37 59 VAL A C 4
ATOM 4347 O O . VAL A 1 59 ? -5.799 6.824 0.640 1.00 0.28 59 VAL A O 4
ATOM 4360 N N . PRO A 1 60 ? -6.309 7.558 -1.425 1.00 0.49 60 PRO A N 4
ATOM 4361 C CA . PRO A 1 60 ? -5.041 8.240 -1.669 1.00 0.52 60 PRO A CA 4
ATOM 4362 C C . PRO A 1 60 ? -4.840 9.436 -0.751 1.00 0.62 60 PRO A C 4
ATOM 4363 O O . PRO A 1 60 ? -5.781 10.170 -0.452 1.00 0.80 60 PRO A O 4
ATOM 4374 N N . ALA A 1 61 ? -3.603 9.637 -0.322 1.00 0.67 61 ALA A N 4
ATOM 4375 C CA . ALA A 1 61 ? -3.256 10.777 0.512 1.00 1.00 61 ALA A CA 4
ATOM 4376 C C . ALA A 1 61 ? -3.020 11.999 -0.365 1.00 1.28 61 ALA A C 4
ATOM 4377 O O . ALA A 1 61 ? -2.042 12.730 -0.202 1.00 1.75 61 ALA A O 4
ATOM 4384 N N . ALA A 1 62 ? -3.927 12.195 -1.309 1.00 1.36 62 ALA A N 4
ATOM 4385 C CA . ALA A 1 62 ? -3.823 13.261 -2.281 1.00 1.73 62 ALA A CA 4
ATOM 4386 C C . ALA A 1 62 ? -5.211 13.739 -2.674 1.00 2.38 62 ALA A C 4
ATOM 4387 O O . ALA A 1 62 ? -6.189 12.995 -2.557 1.00 2.71 62 ALA A O 4
ATOM 4394 N N . GLU A 1 63 ? -5.283 14.985 -3.118 1.00 3.09 63 GLU A N 4
ATOM 4395 C CA . GLU A 1 63 ? -6.532 15.591 -3.556 1.00 4.06 63 GLU A CA 4
ATOM 4396 C C . GLU A 1 63 ? -7.156 14.811 -4.715 1.00 4.49 63 GLU A C 4
ATOM 4397 O O . GLU A 1 63 ? -6.450 14.247 -5.551 1.00 4.95 63 GLU A O 4
ATOM 4409 N N . SER A 1 64 ? -8.480 14.761 -4.744 1.00 4.69 64 SER A N 4
ATOM 4410 C CA . SER A 1 64 ? -9.200 14.082 -5.811 1.00 5.36 64 SER A CA 4
ATOM 4411 C C . SER A 1 64 ? -10.498 14.821 -6.129 1.00 6.24 64 SER A C 4
ATOM 4412 O O . SER A 1 64 ? -11.505 14.596 -5.424 1.00 6.87 64 SER A O 4
ATOM 4421 N N . GLY B 2 1 ? 11.728 6.189 -14.036 1.00 2.20 100 GLY B N 4
ATOM 4422 C CA . GLY B 2 1 ? 10.702 5.404 -13.314 1.00 1.92 100 GLY B CA 4
ATOM 4423 C C . GLY B 2 1 ? 9.318 5.592 -13.898 1.00 1.48 100 GLY B C 4
ATOM 4424 O O . GLY B 2 1 ? 9.133 6.355 -14.850 1.00 1.74 100 GLY B O 4
ATOM 4430 N N . MET B 2 2 ? 8.345 4.899 -13.322 1.00 1.38 101 MET B N 4
ATOM 4431 C CA . MET B 2 2 ? 6.961 4.961 -13.785 1.00 1.26 101 MET B CA 4
ATOM 4432 C C . MET B 2 2 ? 6.023 5.145 -12.605 1.00 1.05 101 MET B C 4
ATOM 4433 O O . MET B 2 2 ? 4.800 5.100 -12.752 1.00 1.69 101 MET B O 4
ATOM 4447 N N . ARG B 2 3 ? 6.597 5.356 -11.436 1.00 0.40 102 ARG B N 4
ATOM 4448 C CA . ARG B 2 3 ? 5.854 5.207 -10.203 1.00 0.29 102 ARG B CA 4
ATOM 4449 C C . ARG B 2 3 ? 6.659 5.731 -9.026 1.00 0.22 102 ARG B C 4
ATOM 4450 O O . ARG B 2 3 ? 7.875 5.902 -9.117 1.00 0.27 102 ARG B O 4
ATOM 4471 N N . PRO B 2 4 ? 5.983 6.001 -7.912 1.00 0.17 103 PRO B N 4
ATOM 4472 C CA . PRO B 2 4 ? 6.636 6.182 -6.614 1.00 0.16 103 PRO B CA 4
ATOM 4473 C C . PRO B 2 4 ? 7.266 4.875 -6.121 1.00 0.17 103 PRO B C 4
ATOM 4474 O O . PRO B 2 4 ? 7.114 3.825 -6.737 1.00 0.19 103 PRO B O 4
ATOM 4485 N N . PRO B 2 5 ? 8.011 4.930 -5.025 1.00 0.17 104 PRO B N 4
ATOM 4486 C CA . PRO B 2 5 ? 8.590 3.755 -4.386 1.00 0.18 104 PRO B CA 4
ATOM 4487 C C . PRO B 2 5 ? 7.716 3.259 -3.244 1.00 0.15 104 PRO B C 4
ATOM 4488 O O . PRO B 2 5 ? 6.756 3.928 -2.858 1.00 0.14 104 PRO B O 4
ATOM 4499 N N . PRO B 2 6 ? 8.021 2.090 -2.677 1.00 0.15 105 PRO B N 4
ATOM 4500 C CA . PRO B 2 6 ? 7.316 1.610 -1.499 1.00 0.14 105 PRO B CA 4
ATOM 4501 C C . PRO B 2 6 ? 7.495 2.554 -0.333 1.00 0.13 105 PRO B C 4
ATOM 4502 O O . PRO B 2 6 ? 8.569 3.122 -0.143 1.00 0.13 105 PRO B O 4
ATOM 4513 N N . PRO B 2 7 ? 6.433 2.713 0.461 1.00 0.15 106 PRO B N 4
ATOM 4514 C CA . PRO B 2 7 ? 6.387 3.685 1.542 1.00 0.17 106 PRO B CA 4
ATOM 4515 C C . PRO B 2 7 ? 7.577 3.565 2.476 1.00 0.17 106 PRO B C 4
ATOM 4516 O O . PRO B 2 7 ? 7.907 2.484 2.933 1.00 0.16 106 PRO B O 4
ATOM 4527 N N . GLY B 2 8 ? 8.221 4.682 2.749 1.00 0.19 107 GLY B N 4
ATOM 4528 C CA . GLY B 2 8 ? 9.426 4.654 3.536 1.00 0.21 107 GLY B CA 4
ATOM 4529 C C . GLY B 2 8 ? 10.574 5.293 2.804 1.00 0.22 107 GLY B C 4
ATOM 4530 O O . GLY B 2 8 ? 10.814 6.487 2.948 1.00 0.28 107 GLY B O 4
ATOM 4534 N N . ILE B 2 9 ? 11.231 4.485 1.963 1.00 0.23 108 ILE B N 4
ATOM 4535 C CA . ILE B 2 9 ? 12.440 4.867 1.236 1.00 0.27 108 ILE B CA 4
ATOM 4536 C C . ILE B 2 9 ? 13.301 5.876 2.005 1.00 0.35 108 ILE B C 4
ATOM 4537 O O . ILE B 2 9 ? 13.628 6.957 1.509 1.00 0.40 108 ILE B O 4
ATOM 4553 N N . ARG B 2 10 ? 13.667 5.498 3.226 1.00 0.42 109 ARG B N 4
ATOM 4554 C CA . ARG B 2 10 ? 14.486 6.335 4.087 1.00 0.58 109 ARG B CA 4
ATOM 4555 C C . ARG B 2 10 ? 15.838 5.673 4.299 1.00 0.79 109 ARG B C 4
ATOM 4556 O O . ARG B 2 10 ? 15.923 4.445 4.349 1.00 1.34 109 ARG B O 4
ATOM 4577 N N . GLY B 2 11 ? 16.882 6.477 4.430 1.00 1.22 110 GLY B N 4
ATOM 4578 C CA . GLY B 2 11 ? 18.205 5.928 4.649 1.00 1.46 110 GLY B CA 4
ATOM 4579 C C . GLY B 2 11 ? 18.785 5.322 3.389 1.00 2.55 110 GLY B C 4
ATOM 4580 O O . GLY B 2 11 ? 18.541 5.875 2.295 1.00 3.15 110 GLY B O 4
ATOM 4585 N N . GLY A 1 1 ? -20.412 -7.243 6.685 1.00 12.03 1 GLY A N 5
ATOM 4586 C CA . GLY A 1 1 ? -20.931 -8.579 6.301 1.00 11.71 1 GLY A CA 5
ATOM 4587 C C . GLY A 1 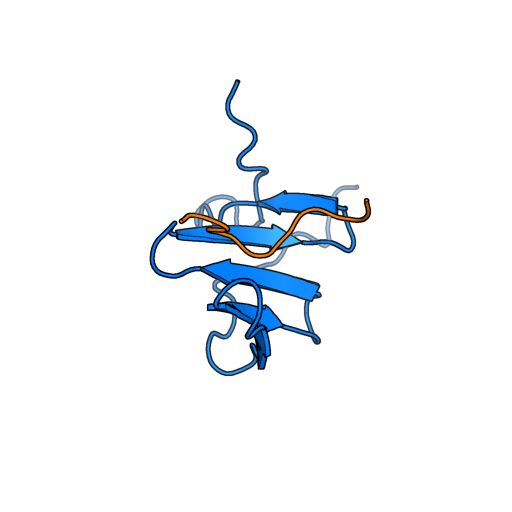1 ? -21.628 -8.555 4.957 1.00 10.83 1 GLY A C 5
ATOM 4588 O O . GLY A 1 1 ? -21.890 -7.480 4.420 1.00 10.73 1 GLY A O 5
ATOM 4594 N N . ALA A 1 2 ? -21.929 -9.746 4.427 1.00 10.37 2 ALA A N 5
ATOM 4595 C CA . ALA A 1 2 ? -22.588 -9.895 3.124 1.00 9.66 2 ALA A CA 5
ATOM 4596 C C . ALA A 1 2 ? -21.724 -9.330 1.999 1.00 8.99 2 ALA A C 5
ATOM 4597 O O . ALA A 1 2 ? -21.817 -8.147 1.661 1.00 8.96 2 ALA A O 5
ATOM 4604 N N . MET A 1 3 ? -20.890 -10.196 1.424 1.00 8.64 3 MET A N 5
ATOM 4605 C CA . MET A 1 3 ? -19.931 -9.802 0.393 1.00 8.19 3 MET A CA 5
ATOM 4606 C C . MET A 1 3 ? -18.948 -8.787 0.979 1.00 7.30 3 MET A C 5
ATOM 4607 O O . MET A 1 3 ? -18.539 -7.828 0.321 1.00 7.26 3 MET A O 5
ATOM 4621 N N . GLY A 1 4 ? -18.565 -9.027 2.228 1.00 6.86 4 GLY A N 5
ATOM 4622 C CA . GLY A 1 4 ? -17.731 -8.090 2.957 1.00 6.24 4 GLY A CA 5
ATOM 4623 C C . GLY A 1 4 ? -16.287 -8.079 2.493 1.00 5.46 4 GLY A C 5
ATOM 4624 O O . GLY A 1 4 ? -15.556 -7.123 2.760 1.00 5.51 4 GLY A O 5
ATOM 4628 N N . THR A 1 5 ? -15.869 -9.136 1.806 1.00 5.05 5 THR A N 5
ATOM 4629 C CA . THR A 1 5 ? -14.511 -9.229 1.290 1.00 4.59 5 THR A CA 5
ATOM 4630 C C . THR A 1 5 ? -14.326 -8.309 0.067 1.00 3.92 5 THR A C 5
ATOM 4631 O O . THR A 1 5 ? -14.093 -8.748 -1.062 1.00 4.36 5 THR A O 5
ATOM 4642 N N . LYS A 1 6 ? -14.444 -7.016 0.320 1.00 3.35 6 LYS A N 5
ATOM 4643 C CA . LYS A 1 6 ? -14.306 -6.001 -0.710 1.00 3.18 6 LYS A CA 5
ATOM 4644 C C . LYS A 1 6 ? -12.843 -5.609 -0.872 1.00 2.33 6 LYS A C 5
ATOM 4645 O O . LYS A 1 6 ? -12.199 -5.942 -1.865 1.00 2.42 6 LYS A O 5
ATOM 4664 N N . TYR A 1 7 ? -12.336 -4.916 0.123 1.00 1.85 7 TYR A N 5
ATOM 4665 C CA . TYR A 1 7 ? -10.930 -4.534 0.180 1.00 1.31 7 TYR A CA 5
ATOM 4666 C C . TYR A 1 7 ? -10.439 -4.639 1.620 1.00 1.35 7 TYR A C 5
ATOM 4667 O O . TYR A 1 7 ? -9.918 -5.673 2.030 1.00 2.31 7 TYR A O 5
ATOM 4685 N N . ALA A 1 8 ? -10.657 -3.569 2.382 1.00 0.88 8 ALA A N 5
ATOM 4686 C CA . ALA A 1 8 ? -10.313 -3.503 3.796 1.00 0.78 8 ALA A CA 5
ATOM 4687 C C . ALA A 1 8 ? -8.879 -3.937 4.096 1.00 0.59 8 ALA A C 5
ATOM 4688 O O . ALA A 1 8 ? -7.923 -3.261 3.709 1.00 0.69 8 ALA A O 5
ATOM 4695 N N . VAL A 1 9 ? -8.740 -5.062 4.779 1.00 0.72 9 VAL A N 5
ATOM 4696 C CA . VAL A 1 9 ? -7.474 -5.484 5.306 1.00 0.78 9 VAL A CA 5
ATOM 4697 C C . VAL A 1 9 ? -6.676 -6.294 4.288 1.00 0.77 9 VAL A C 5
ATOM 4698 O O . VAL A 1 9 ? -7.162 -7.280 3.730 1.00 0.84 9 VAL A O 5
ATOM 4711 N N . PRO A 1 10 ? -5.438 -5.866 4.025 1.00 0.86 10 PRO A N 5
ATOM 4712 C CA . PRO A 1 10 ? -4.531 -6.545 3.108 1.00 0.94 10 PRO A CA 5
ATOM 4713 C C . PRO A 1 10 ? -3.856 -7.742 3.766 1.00 0.85 10 PRO A C 5
ATOM 4714 O O . PRO A 1 10 ? -3.476 -7.686 4.939 1.00 0.87 10 PRO A O 5
ATOM 4725 N N . ASP A 1 11 ? -3.715 -8.830 3.019 1.00 0.87 11 ASP A N 5
ATOM 4726 C CA . ASP A 1 11 ? -3.086 -10.034 3.549 1.00 0.85 11 ASP A CA 5
ATOM 4727 C C . ASP A 1 11 ? -1.577 -9.959 3.362 1.00 0.67 11 ASP A C 5
ATOM 4728 O O . ASP A 1 11 ? -1.092 -9.592 2.294 1.00 0.55 11 ASP A O 5
ATOM 4737 N N . THR A 1 12 ? -0.841 -10.326 4.396 1.00 0.82 12 THR A N 5
ATOM 4738 C CA . THR A 1 12 ? 0.602 -10.156 4.413 1.00 0.83 12 THR A CA 5
ATOM 4739 C C . THR A 1 12 ? 1.350 -11.306 3.736 1.00 0.75 12 THR A C 5
ATOM 4740 O O . THR A 1 12 ? 2.566 -11.234 3.558 1.00 0.76 12 THR A O 5
ATOM 4751 N N . SER A 1 13 ? 0.637 -12.355 3.338 1.00 0.75 13 SER A N 5
ATOM 4752 C CA . SER A 1 13 ? 1.286 -13.514 2.730 1.00 0.78 13 SER A CA 5
ATOM 4753 C C . SER A 1 13 ? 1.505 -13.310 1.231 1.00 0.67 13 SER A C 5
ATOM 4754 O O . SER A 1 13 ? 2.381 -13.937 0.635 1.00 0.78 13 SER A O 5
ATOM 4762 N N . THR A 1 14 ? 0.720 -12.430 0.626 1.00 0.53 14 THR A N 5
ATOM 4763 C CA . THR A 1 14 ? 0.799 -12.216 -0.812 1.00 0.51 14 THR A CA 5
ATOM 4764 C C . THR A 1 14 ? 1.729 -11.056 -1.166 1.00 0.36 14 THR A C 5
ATOM 4765 O O . THR A 1 14 ? 2.030 -10.823 -2.339 1.00 0.39 14 THR A O 5
ATOM 4776 N N . TYR A 1 15 ? 2.189 -10.337 -0.150 1.00 0.30 15 TYR A N 5
ATOM 4777 C CA . TYR A 1 15 ? 3.143 -9.256 -0.356 1.00 0.24 15 TYR A CA 5
ATOM 4778 C C . TYR A 1 15 ? 4.551 -9.808 -0.550 1.00 0.28 15 TYR A C 5
ATOM 4779 O O . TYR A 1 15 ? 4.994 -10.688 0.188 1.00 0.42 15 TYR A O 5
ATOM 4797 N N . GLN A 1 16 ? 5.244 -9.281 -1.542 1.00 0.25 16 GLN A N 5
ATOM 4798 C CA . GLN A 1 16 ? 6.647 -9.594 -1.759 1.00 0.30 16 GLN A CA 5
ATOM 4799 C C . GLN A 1 16 ? 7.508 -8.600 -0.990 1.00 0.22 16 GLN A C 5
ATOM 4800 O O . GLN A 1 16 ? 7.029 -7.535 -0.600 1.00 0.27 16 GLN A O 5
ATOM 4814 N N . TYR A 1 17 ? 8.770 -8.934 -0.776 1.00 0.27 17 TYR A N 5
ATOM 4815 C CA . TYR A 1 17 ? 9.664 -8.051 -0.050 1.00 0.24 17 TYR A CA 5
ATOM 4816 C C . TYR A 1 17 ? 10.587 -7.318 -1.017 1.00 0.25 17 TYR A C 5
ATOM 4817 O O . TYR A 1 17 ? 11.525 -7.908 -1.561 1.00 0.34 17 TYR A O 5
ATOM 4835 N N . ASP A 1 18 ? 10.304 -6.038 -1.231 1.00 0.28 18 ASP A N 5
ATOM 4836 C CA . ASP A 1 18 ? 11.138 -5.192 -2.081 1.00 0.36 18 ASP A CA 5
ATOM 4837 C C . ASP A 1 18 ? 12.420 -4.843 -1.346 1.00 0.35 18 ASP A C 5
ATOM 4838 O O . ASP A 1 18 ? 12.389 -4.124 -0.353 1.00 0.36 18 ASP A O 5
ATOM 4847 N N . GLU A 1 19 ? 13.530 -5.384 -1.819 1.00 0.45 19 GLU A N 5
ATOM 4848 C CA . GLU A 1 19 ? 14.817 -5.226 -1.149 1.00 0.52 19 GLU A CA 5
ATOM 4849 C C . GLU A 1 19 ? 15.360 -3.797 -1.268 1.00 0.49 19 GLU A C 5
ATOM 4850 O O . GLU A 1 19 ? 16.081 -3.323 -0.385 1.00 0.55 19 GLU A O 5
ATOM 4862 N N . SER A 1 20 ? 15.006 -3.111 -2.352 1.00 0.52 20 SER A N 5
ATOM 4863 C CA . SER A 1 20 ? 15.560 -1.790 -2.645 1.00 0.54 20 SER A CA 5
ATOM 4864 C C . SER A 1 20 ? 15.113 -0.748 -1.614 1.00 0.41 20 SER A C 5
ATOM 4865 O O . SER A 1 20 ? 15.930 0.024 -1.099 1.00 0.47 20 SER A O 5
ATOM 4873 N N . SER A 1 21 ? 13.825 -0.726 -1.318 1.00 0.30 21 SER A N 5
ATOM 4874 C CA . SER A 1 21 ? 13.285 0.163 -0.304 1.00 0.21 21 SER A CA 5
ATOM 4875 C C . SER A 1 21 ? 13.164 -0.571 1.033 1.00 0.21 21 SER A C 5
ATOM 4876 O O . SER A 1 21 ? 13.313 0.027 2.099 1.00 0.22 21 SER A O 5
ATOM 4884 N N . GLY A 1 22 ? 12.940 -1.878 0.965 1.00 0.23 22 GLY A N 5
ATOM 4885 C CA . GLY A 1 22 ? 12.882 -2.696 2.168 1.00 0.25 22 GLY A CA 5
ATOM 4886 C C . GLY A 1 22 ? 11.470 -2.874 2.692 1.00 0.21 22 GLY A C 5
ATOM 4887 O O . GLY A 1 22 ? 11.269 -3.008 3.897 1.00 0.23 22 GLY A O 5
ATOM 4891 N N . TYR A 1 23 ? 10.492 -2.897 1.789 1.00 0.19 23 TYR A N 5
ATOM 4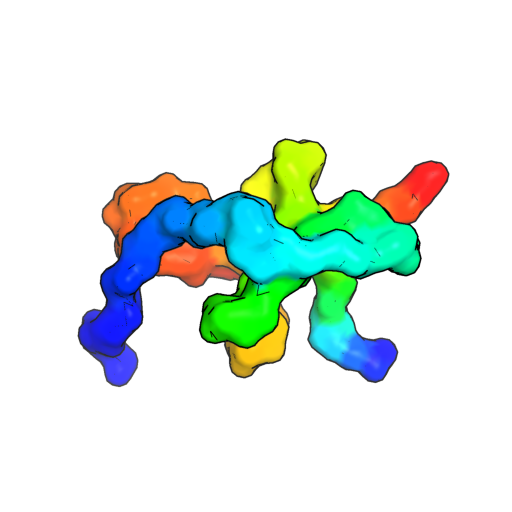892 C CA . TYR A 1 23 ? 9.084 -2.895 2.190 1.00 0.17 23 TYR A CA 5
ATOM 4893 C C . TYR A 1 23 ? 8.282 -3.919 1.393 1.00 0.19 23 TYR A C 5
ATOM 4894 O O . TYR A 1 23 ? 8.815 -4.587 0.510 1.00 0.22 23 TYR A O 5
ATOM 4912 N N . TYR A 1 24 ? 7.000 -4.037 1.716 1.00 0.21 24 TYR A N 5
ATOM 4913 C CA . TYR A 1 24 ? 6.136 -5.032 1.094 1.00 0.24 24 TYR A CA 5
ATOM 4914 C C . TYR A 1 24 ? 5.491 -4.510 -0.184 1.00 0.21 24 TYR A C 5
ATOM 4915 O O . TYR A 1 24 ? 5.045 -3.363 -0.254 1.00 0.23 24 TYR A O 5
ATOM 4933 N N . TYR A 1 25 ? 5.446 -5.376 -1.187 1.00 0.19 25 TYR A N 5
ATOM 4934 C CA . TYR A 1 25 ? 4.785 -5.086 -2.450 1.00 0.19 25 TYR A CA 5
ATOM 4935 C C . TYR A 1 25 ? 3.902 -6.272 -2.838 1.00 0.22 25 TYR A C 5
ATOM 4936 O O . TYR A 1 25 ? 4.400 -7.363 -3.087 1.00 0.31 25 TYR A O 5
ATOM 4954 N N . ASP A 1 26 ? 2.595 -6.045 -2.895 1.00 0.24 26 ASP A N 5
ATOM 4955 C CA . ASP A 1 26 ? 1.648 -7.076 -3.307 1.00 0.33 26 ASP A CA 5
ATOM 4956 C C . ASP A 1 26 ? 1.407 -6.985 -4.807 1.00 0.35 26 ASP A C 5
ATOM 4957 O O . ASP A 1 26 ? 0.734 -6.073 -5.278 1.00 0.37 26 ASP A O 5
ATOM 4966 N N . PRO A 1 27 ? 1.968 -7.921 -5.578 1.00 0.43 27 PRO A N 5
ATOM 4967 C CA . PRO A 1 27 ? 1.865 -7.919 -7.045 1.00 0.51 27 PRO A CA 5
ATOM 4968 C C . PRO A 1 27 ? 0.438 -8.128 -7.546 1.00 0.55 27 PRO A C 5
ATOM 4969 O O . PRO A 1 27 ? 0.078 -7.662 -8.629 1.00 0.61 27 PRO A O 5
ATOM 4980 N N . THR A 1 28 ? -0.369 -8.824 -6.755 1.00 0.58 28 THR A N 5
ATOM 4981 C CA . THR A 1 28 ? -1.728 -9.153 -7.150 1.00 0.66 28 THR A CA 5
ATOM 4982 C C . THR A 1 28 ? -2.629 -7.917 -7.193 1.00 0.60 28 THR A C 5
ATOM 4983 O O . THR A 1 28 ? -3.387 -7.725 -8.143 1.00 0.66 28 THR A O 5
ATOM 4994 N N . THR A 1 29 ? -2.546 -7.082 -6.170 1.00 0.55 29 THR A N 5
ATOM 4995 C CA . THR A 1 29 ? -3.360 -5.877 -6.107 1.00 0.56 29 THR A CA 5
ATOM 4996 C C . THR A 1 29 ? -2.590 -4.664 -6.619 1.00 0.49 29 THR A C 5
ATOM 4997 O O . THR A 1 29 ? -3.174 -3.725 -7.161 1.00 0.60 29 THR A O 5
ATOM 5008 N N . GLY A 1 30 ? -1.274 -4.697 -6.455 1.00 0.40 30 GLY A N 5
ATOM 5009 C CA . GLY A 1 30 ? -0.443 -3.581 -6.855 1.00 0.39 30 GLY A CA 5
ATOM 5010 C C . GLY A 1 30 ? -0.152 -2.655 -5.694 1.00 0.35 30 GLY A C 5
ATOM 5011 O O . GLY A 1 30 ? 0.386 -1.559 -5.879 1.00 0.42 30 GLY A O 5
ATOM 5015 N N . LEU A 1 31 ? -0.499 -3.103 -4.491 1.00 0.31 31 LEU A N 5
ATOM 5016 C CA . LEU A 1 31 ? -0.363 -2.285 -3.294 1.00 0.32 31 LEU A CA 5
ATOM 5017 C C . LEU A 1 31 ? 1.011 -2.414 -2.652 1.00 0.26 31 LEU A C 5
ATOM 5018 O O . LEU A 1 31 ? 1.558 -3.506 -2.511 1.00 0.30 31 LEU A O 5
ATOM 5034 N N . TYR A 1 32 ? 1.559 -1.271 -2.291 1.00 0.22 32 TYR A N 5
ATOM 5035 C CA . TYR A 1 32 ? 2.768 -1.181 -1.495 1.00 0.18 32 TYR A CA 5
ATOM 5036 C C . TYR A 1 32 ? 2.384 -0.988 -0.033 1.00 0.20 32 TYR A C 5
ATOM 5037 O O . TYR A 1 32 ? 1.362 -0.371 0.247 1.00 0.25 32 TYR A O 5
ATOM 5055 N N . TYR A 1 33 ? 3.191 -1.497 0.891 1.00 0.21 33 TYR A N 5
ATOM 5056 C CA . TYR A 1 33 ? 2.879 -1.367 2.313 1.00 0.24 33 TYR A CA 5
ATOM 5057 C C . TYR A 1 33 ? 4.133 -1.191 3.166 1.00 0.23 33 TYR A C 5
ATOM 5058 O O . TYR A 1 33 ? 5.084 -1.970 3.061 1.00 0.26 33 TYR A O 5
ATOM 5076 N N . ASP A 1 34 ? 4.125 -0.155 4.002 1.00 0.21 34 ASP A N 5
ATOM 5077 C CA . ASP A 1 34 ? 5.169 0.033 5.012 1.00 0.21 34 ASP A CA 5
ATOM 5078 C C . ASP A 1 34 ? 4.558 -0.024 6.396 1.00 0.22 34 ASP A C 5
ATOM 5079 O O . ASP A 1 34 ? 3.683 0.767 6.718 1.00 0.24 34 ASP A O 5
ATOM 5088 N N . PRO A 1 35 ? 5.002 -0.971 7.226 1.00 0.26 35 PRO A N 5
ATOM 5089 C CA . PRO A 1 35 ? 4.499 -1.125 8.591 1.00 0.31 35 PRO A CA 5
ATOM 5090 C C . PRO A 1 35 ? 4.824 0.082 9.477 1.00 0.30 35 PRO A C 5
ATOM 5091 O O . PRO A 1 35 ? 4.145 0.331 10.474 1.00 0.36 35 PRO A O 5
ATOM 5102 N N . ASN A 1 36 ? 5.864 0.831 9.113 1.00 0.27 36 ASN A N 5
ATOM 5103 C CA . ASN A 1 36 ? 6.302 1.968 9.923 1.00 0.33 36 ASN A CA 5
ATOM 5104 C C . ASN A 1 36 ? 5.452 3.217 9.685 1.00 0.36 36 ASN A C 5
ATOM 5105 O O . ASN A 1 36 ? 5.065 3.899 10.635 1.00 0.44 36 ASN A O 5
ATOM 5116 N N . SER A 1 37 ? 5.156 3.519 8.429 1.00 0.34 37 SER A N 5
ATOM 5117 C CA . SER A 1 37 ? 4.343 4.687 8.105 1.00 0.42 37 SER A CA 5
ATOM 5118 C C . SER A 1 37 ? 2.888 4.286 7.910 1.00 0.41 37 SER A C 5
ATOM 5119 O O . SER A 1 37 ? 1.988 5.126 7.892 1.00 0.50 37 SER A O 5
ATOM 5127 N N . GLN A 1 38 ? 2.690 2.982 7.768 1.00 0.35 38 GLN A N 5
ATOM 5128 C CA . GLN A 1 38 ? 1.380 2.375 7.557 1.00 0.41 38 GLN A CA 5
ATOM 5129 C C . GLN A 1 38 ? 0.602 3.009 6.410 1.00 0.41 38 GLN A C 5
ATOM 5130 O O . GLN A 1 38 ? -0.627 2.966 6.395 1.00 0.68 38 GLN A O 5
ATOM 5144 N N . TYR A 1 39 ? 1.302 3.584 5.439 1.00 0.25 39 TYR A N 5
ATOM 5145 C CA . TYR A 1 39 ? 0.631 4.017 4.236 1.00 0.21 39 TYR A CA 5
ATOM 5146 C C . TYR A 1 39 ? 0.908 3.027 3.124 1.00 0.19 39 TYR A C 5
ATOM 5147 O O . TYR A 1 39 ? 1.895 2.271 3.157 1.00 0.18 39 TYR A O 5
ATOM 5165 N N . TYR A 1 40 ? -0.003 3.011 2.181 1.00 0.22 40 TYR A N 5
ATOM 5166 C CA . TYR A 1 40 ? 0.037 2.102 1.065 1.00 0.24 40 TYR A CA 5
ATOM 5167 C C . TYR A 1 40 ? 0.279 2.905 -0.184 1.00 0.18 40 TYR A C 5
ATOM 5168 O O . TYR A 1 40 ? 0.366 4.124 -0.119 1.00 0.17 40 TYR A O 5
ATOM 5186 N N . TYR A 1 41 ? 0.458 2.241 -1.300 1.00 0.19 41 TYR A N 5
ATOM 5187 C CA . TYR A 1 41 ? 0.347 2.915 -2.578 1.00 0.16 41 TYR A CA 5
ATOM 5188 C C . TYR A 1 41 ? 0.052 1.904 -3.675 1.00 0.16 41 TYR A C 5
ATOM 5189 O O . TYR A 1 41 ? 0.671 0.848 -3.736 1.00 0.28 41 TYR A O 5
ATOM 5207 N N . ASN A 1 42 ? -0.904 2.227 -4.532 1.00 0.19 42 ASN A N 5
ATOM 5208 C CA . ASN A 1 42 ? -1.279 1.342 -5.628 1.00 0.24 42 ASN A CA 5
ATOM 5209 C C . ASN A 1 42 ? -0.536 1.756 -6.892 1.00 0.26 42 ASN A C 5
ATOM 5210 O O . ASN A 1 42 ? -0.733 2.858 -7.405 1.00 0.32 42 ASN A O 5
ATOM 5221 N N . SER A 1 43 ? 0.319 0.875 -7.390 1.00 0.27 43 SER A N 5
ATOM 5222 C CA . SER A 1 43 ? 1.166 1.199 -8.529 1.00 0.33 43 SER A CA 5
ATOM 5223 C C . SER A 1 43 ? 0.467 0.921 -9.855 1.00 0.42 43 SER A C 5
ATOM 5224 O O . SER A 1 43 ? 1.058 1.066 -10.923 1.00 0.57 43 SER A O 5
ATOM 5232 N N . LEU A 1 44 ? -0.801 0.538 -9.784 1.00 0.40 44 LEU A N 5
ATOM 5233 C CA . LEU A 1 44 ? -1.634 0.463 -10.973 1.00 0.48 44 LEU A CA 5
ATOM 5234 C C . LEU A 1 44 ? -2.246 1.831 -11.238 1.00 0.45 44 LEU A C 5
ATOM 5235 O O . LEU A 1 44 ? -2.403 2.247 -12.385 1.00 0.50 44 LEU A O 5
ATOM 5251 N N . THR A 1 45 ? -2.572 2.533 -10.160 1.00 0.45 45 THR A N 5
ATOM 5252 C CA . THR A 1 45 ? -3.136 3.870 -10.254 1.00 0.49 45 THR A CA 5
ATOM 5253 C C . THR A 1 45 ? -2.050 4.933 -10.091 1.00 0.46 45 THR A C 5
ATOM 5254 O O . THR A 1 45 ? -2.289 6.119 -10.332 1.00 0.52 45 THR A O 5
ATOM 5265 N N . GLN A 1 46 ? -0.854 4.482 -9.687 1.00 0.40 46 GLN A N 5
ATOM 5266 C CA . GLN A 1 46 ? 0.303 5.359 -9.481 1.00 0.41 46 GLN A CA 5
ATOM 5267 C C . GLN A 1 46 ? 0.062 6.283 -8.283 1.00 0.37 46 GLN A C 5
ATOM 5268 O O . GLN A 1 46 ? 0.620 7.375 -8.185 1.00 0.46 46 GLN A O 5
ATOM 5282 N N . GLN A 1 47 ? -0.750 5.824 -7.344 1.00 0.31 47 GLN A N 5
ATOM 5283 C CA . GLN A 1 47 ? -1.174 6.682 -6.253 1.00 0.31 47 GLN A CA 5
ATOM 5284 C C . GLN A 1 47 ? -0.772 6.144 -4.890 1.00 0.25 47 GLN A C 5
ATOM 5285 O O . GLN A 1 47 ? -0.998 4.975 -4.574 1.00 0.29 47 GLN A O 5
ATOM 5299 N N . TYR A 1 48 ? -0.179 7.020 -4.090 1.00 0.20 48 TYR A N 5
ATOM 5300 C CA . TYR A 1 48 ? 0.076 6.749 -2.686 1.00 0.20 48 TYR A CA 5
ATOM 5301 C C . TYR A 1 48 ? -1.256 6.717 -1.929 1.00 0.24 48 TYR A C 5
ATOM 5302 O O . TYR A 1 48 ? -2.010 7.690 -1.950 1.00 0.38 48 TYR A O 5
ATOM 5320 N N . LEU A 1 49 ? -1.537 5.610 -1.257 1.00 0.20 49 LEU A N 5
ATOM 5321 C CA . LEU A 1 49 ? -2.840 5.389 -0.630 1.00 0.21 49 LEU A CA 5
ATOM 5322 C C . LEU A 1 49 ? -2.739 5.289 0.888 1.00 0.18 49 LEU A C 5
ATOM 5323 O O . LEU A 1 49 ? -1.654 5.196 1.456 1.00 0.20 49 LEU A O 5
ATOM 5339 N N . TYR A 1 50 ? -3.893 5.295 1.526 1.00 0.21 50 TYR A N 5
ATOM 5340 C CA . TYR A 1 50 ? -4.000 5.171 2.966 1.00 0.34 50 TYR A CA 5
ATOM 5341 C C . TYR A 1 50 ? -5.254 4.370 3.313 1.00 0.28 50 TYR A C 5
ATOM 5342 O O . TYR A 1 50 ? -6.320 4.589 2.727 1.00 0.25 50 TYR A O 5
ATOM 5360 N N . TRP A 1 51 ? -5.115 3.415 4.228 1.00 0.32 51 TRP A N 5
ATOM 5361 C CA . TRP A 1 51 ? -6.236 2.583 4.640 1.00 0.29 51 TRP A CA 5
ATOM 5362 C C . TRP A 1 51 ? -7.117 3.347 5.622 1.00 0.27 51 TRP A C 5
ATOM 5363 O O . TRP A 1 51 ? -6.783 3.494 6.796 1.00 0.32 51 TRP A O 5
ATOM 5384 N N . ASP A 1 52 ? -8.238 3.846 5.110 1.00 0.27 52 ASP A N 5
ATOM 5385 C CA . ASP A 1 52 ? -9.164 4.660 5.892 1.00 0.34 52 ASP A CA 5
ATOM 5386 C C . ASP A 1 52 ? -9.882 3.827 6.949 1.00 0.41 52 ASP A C 5
ATOM 5387 O O . ASP A 1 52 ? -9.898 4.178 8.129 1.00 0.98 52 ASP A O 5
ATOM 5396 N N . GLY A 1 53 ? -10.475 2.723 6.520 1.00 0.55 53 GLY A N 5
ATOM 5397 C CA . GLY A 1 53 ? -11.175 1.855 7.443 1.00 0.51 53 GLY A CA 5
ATOM 5398 C C . GLY A 1 53 ? -12.674 2.060 7.405 1.00 0.51 53 GLY A C 5
ATOM 5399 O O . GLY A 1 53 ? -13.429 1.121 7.153 1.00 0.64 53 GLY A O 5
ATOM 5403 N N . GLU A 1 54 ? -13.102 3.295 7.615 1.00 0.48 54 GLU A N 5
ATOM 5404 C CA . GLU A 1 54 ? -14.521 3.616 7.698 1.00 0.57 54 GLU A CA 5
ATOM 5405 C C . GLU A 1 54 ? -15.153 3.668 6.311 1.00 0.47 54 GLU A C 5
ATOM 5406 O O . GLU A 1 54 ? -16.269 3.182 6.107 1.00 0.46 54 GLU A O 5
ATOM 5418 N N . LYS A 1 55 ? -14.440 4.259 5.359 1.00 0.48 55 LYS A N 5
ATOM 5419 C CA . LYS A 1 55 ? -14.890 4.280 3.969 1.00 0.47 55 LYS A CA 5
ATOM 5420 C C . LYS A 1 55 ? -14.603 2.931 3.318 1.00 0.42 55 LYS A C 5
ATOM 5421 O O . LYS A 1 55 ? -15.064 2.643 2.214 1.00 0.44 55 LYS A O 5
ATOM 5440 N N . GLU A 1 56 ? -13.825 2.123 4.040 1.00 0.43 56 GLU A N 5
ATOM 5441 C CA . GLU A 1 56 ? -13.438 0.774 3.625 1.00 0.47 56 GLU A CA 5
ATOM 5442 C C . GLU A 1 56 ? -12.722 0.769 2.276 1.00 0.48 56 GLU A C 5
ATOM 5443 O O . GLU A 1 56 ? -12.777 -0.217 1.541 1.00 0.57 56 GLU A O 5
ATOM 5455 N N . THR A 1 57 ? -12.040 1.855 1.962 1.00 0.43 57 THR A N 5
ATOM 5456 C CA . THR A 1 57 ? -11.328 1.958 0.704 1.00 0.46 57 THR A CA 5
ATOM 5457 C C . THR A 1 57 ? -9.970 2.625 0.912 1.00 0.39 57 THR A C 5
ATOM 5458 O O . THR A 1 57 ? -9.664 3.115 2.004 1.00 0.35 57 THR A O 5
ATOM 5469 N N . TYR A 1 58 ? -9.163 2.623 -0.136 1.00 0.42 58 TYR A N 5
ATOM 5470 C CA . TYR A 1 58 ? -7.841 3.213 -0.096 1.00 0.38 58 TYR A CA 5
ATOM 5471 C C . TYR A 1 58 ? -7.879 4.599 -0.711 1.00 0.41 58 TYR A C 5
ATOM 5472 O O . TYR A 1 58 ? -7.966 4.755 -1.932 1.00 0.57 58 TYR A O 5
ATOM 5490 N N . VAL A 1 59 ? -7.838 5.600 0.149 1.00 0.35 59 VAL A N 5
ATOM 5491 C CA . VAL A 1 59 ? -7.857 6.986 -0.281 1.00 0.43 59 VAL A CA 5
ATOM 5492 C C . VAL A 1 59 ? -6.439 7.531 -0.315 1.00 0.37 59 VAL A C 5
ATOM 5493 O O . VAL A 1 59 ? -5.631 7.214 0.556 1.00 0.28 59 VAL A O 5
ATOM 5506 N N . PRO A 1 60 ? -6.107 8.317 -1.348 1.00 0.49 60 PRO A N 5
ATOM 5507 C CA . PRO A 1 60 ? -4.763 8.876 -1.517 1.00 0.52 60 PRO A CA 5
ATOM 5508 C C . PRO A 1 60 ? -4.303 9.663 -0.297 1.00 0.62 60 PRO A C 5
ATOM 5509 O O . PRO A 1 60 ? -5.000 10.562 0.177 1.00 0.80 60 PRO A O 5
ATOM 5520 N N . ALA A 1 61 ? -3.112 9.339 0.187 1.00 0.67 61 ALA A N 5
ATOM 5521 C CA . ALA A 1 61 ? -2.562 9.976 1.374 1.00 1.00 61 ALA A CA 5
ATOM 5522 C C . ALA A 1 61 ? -1.780 11.229 0.994 1.00 1.28 61 ALA A C 5
ATOM 5523 O O . ALA A 1 61 ? -0.690 11.482 1.508 1.00 1.75 61 ALA A O 5
ATOM 5530 N N . ALA A 1 62 ? -2.349 12.014 0.093 1.00 1.36 62 ALA A N 5
ATOM 5531 C CA . ALA A 1 62 ? -1.695 13.215 -0.398 1.00 1.73 62 ALA A CA 5
ATOM 5532 C C . ALA A 1 62 ? -2.212 14.448 0.335 1.00 2.38 62 ALA A C 5
ATOM 5533 O O . ALA A 1 62 ? -2.576 15.448 -0.284 1.00 2.71 62 ALA A O 5
ATOM 5540 N N . GLU A 1 63 ? -2.242 14.371 1.660 1.00 3.09 63 GLU A N 5
ATOM 5541 C CA . GLU A 1 63 ? -2.732 15.473 2.475 1.00 4.06 63 GLU A CA 5
ATOM 5542 C C . GLU A 1 63 ? -1.783 16.660 2.398 1.00 4.49 63 GLU A C 5
ATOM 5543 O O . GLU A 1 63 ? -0.645 16.595 2.867 1.00 4.95 63 GLU A O 5
ATOM 5555 N N . SER A 1 64 ? -2.250 17.732 1.783 1.00 4.69 64 SER A N 5
ATOM 5556 C CA . SER A 1 64 ? -1.472 18.951 1.673 1.00 5.36 64 SER A CA 5
ATOM 5557 C C . SER A 1 64 ? -2.334 20.144 2.078 1.00 6.24 64 SER A C 5
ATOM 5558 O O . SER A 1 64 ? -2.967 20.755 1.191 1.00 6.87 64 SER A O 5
ATOM 5567 N N . GLY B 2 1 ? 10.709 7.441 -12.649 1.00 2.20 100 GLY B N 5
ATOM 5568 C CA . GLY B 2 1 ? 10.105 6.235 -13.260 1.00 1.92 100 GLY B CA 5
ATOM 5569 C C . GLY B 2 1 ? 8.609 6.382 -13.449 1.00 1.48 100 GLY B C 5
ATOM 5570 O O . GLY B 2 1 ? 8.082 7.495 -13.460 1.00 1.74 100 GLY B O 5
ATOM 5576 N N . MET B 2 2 ? 7.925 5.258 -13.590 1.00 1.38 101 MET B N 5
ATOM 5577 C CA . MET B 2 2 ? 6.476 5.248 -13.724 1.00 1.26 101 MET B CA 5
ATOM 5578 C C . MET B 2 2 ? 5.826 5.347 -12.360 1.00 1.05 101 MET B C 5
ATOM 5579 O O . MET B 2 2 ? 4.857 6.074 -12.155 1.00 1.69 101 MET B O 5
ATOM 5593 N N . ARG B 2 3 ? 6.392 4.626 -11.435 1.00 0.40 102 ARG B N 5
ATOM 5594 C CA . ARG B 2 3 ? 5.792 4.450 -10.133 1.00 0.29 102 ARG B CA 5
ATOM 5595 C C . ARG B 2 3 ? 6.612 5.145 -9.056 1.00 0.22 102 ARG B C 5
ATOM 5596 O O . ARG B 2 3 ? 7.815 5.359 -9.218 1.00 0.27 102 ARG B O 5
ATOM 5617 N N . PRO B 2 4 ? 5.961 5.541 -7.958 1.00 0.17 103 PRO B N 5
ATOM 5618 C CA . PRO B 2 4 ? 6.645 5.860 -6.709 1.00 0.16 103 PRO B CA 5
ATOM 5619 C C . PRO B 2 4 ? 7.322 4.619 -6.124 1.00 0.17 103 PRO B C 5
ATOM 5620 O O . PRO B 2 4 ? 7.184 3.515 -6.641 1.00 0.19 103 PRO B O 5
ATOM 5631 N N . PRO B 2 5 ? 8.079 4.780 -5.054 1.00 0.17 104 PRO B N 5
ATOM 5632 C CA . PRO B 2 5 ? 8.722 3.670 -4.368 1.00 0.18 104 PRO B CA 5
ATOM 5633 C C . PRO B 2 5 ? 7.826 3.131 -3.260 1.00 0.15 104 PRO B C 5
ATOM 5634 O O . PRO B 2 5 ? 6.819 3.754 -2.920 1.00 0.14 104 PRO B O 5
ATOM 5645 N N . PRO B 2 6 ? 8.160 1.974 -2.684 1.00 0.15 105 PRO B N 5
ATOM 5646 C CA . PRO B 2 6 ? 7.434 1.463 -1.529 1.00 0.14 105 PRO B CA 5
ATOM 5647 C C . PRO B 2 6 ? 7.545 2.413 -0.361 1.00 0.13 105 PRO B C 5
ATOM 5648 O O . PRO B 2 6 ? 8.596 3.010 -0.147 1.00 0.13 105 PRO B O 5
ATOM 5659 N N . PRO B 2 7 ? 6.459 2.547 0.414 1.00 0.15 106 PRO B N 5
ATOM 5660 C CA . PRO B 2 7 ? 6.369 3.519 1.499 1.00 0.17 106 PRO B CA 5
ATOM 5661 C C . PRO B 2 7 ? 7.534 3.402 2.460 1.00 0.17 106 PRO B C 5
ATOM 5662 O O . PRO B 2 7 ? 7.845 2.325 2.946 1.00 0.16 106 PRO B O 5
ATOM 5673 N N . GLY B 2 8 ? 8.163 4.524 2.728 1.00 0.19 107 GLY B N 5
ATOM 5674 C CA . GLY B 2 8 ? 9.377 4.527 3.499 1.00 0.21 107 GLY B CA 5
ATOM 5675 C C . GLY B 2 8 ? 10.410 5.399 2.843 1.00 0.22 107 GLY B C 5
ATOM 5676 O O . GLY B 2 8 ? 10.358 6.619 2.975 1.00 0.28 107 GLY B O 5
ATOM 5680 N N . ILE B 2 9 ? 11.309 4.749 2.088 1.00 0.23 108 ILE B N 5
ATOM 5681 C CA . ILE B 2 9 ? 12.358 5.401 1.310 1.00 0.27 108 ILE B CA 5
ATOM 5682 C C . ILE B 2 9 ? 12.903 6.643 2.019 1.00 0.35 108 ILE B C 5
ATOM 5683 O O . ILE B 2 9 ? 13.050 7.720 1.433 1.00 0.40 108 ILE B O 5
ATOM 5699 N N . ARG B 2 10 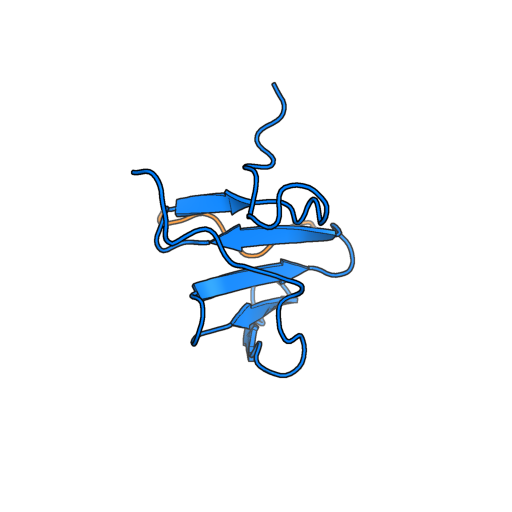? 13.208 6.450 3.297 1.00 0.42 109 ARG B N 5
ATOM 5700 C CA . ARG B 2 10 ? 13.647 7.518 4.179 1.00 0.58 109 ARG B CA 5
ATOM 5701 C C . ARG B 2 10 ? 15.167 7.564 4.249 1.00 0.79 109 ARG B C 5
ATOM 5702 O O . ARG B 2 10 ? 15.856 6.919 3.456 1.00 1.34 109 ARG B O 5
ATOM 5723 N N . GLY B 2 11 ? 15.678 8.340 5.187 1.00 1.22 110 GLY B N 5
ATOM 5724 C CA . GLY B 2 11 ? 17.098 8.352 5.447 1.00 1.46 110 GLY B CA 5
ATOM 5725 C C . GLY B 2 11 ? 17.405 7.764 6.807 1.00 2.55 110 GLY B C 5
ATOM 5726 O O . GLY B 2 11 ? 17.591 6.532 6.904 1.00 3.15 110 GLY B O 5
ATOM 5731 N N . GLY A 1 1 ? -11.118 0.981 -14.632 1.00 12.03 1 GLY A N 6
ATOM 5732 C CA . GLY A 1 1 ? -10.319 0.619 -13.436 1.00 11.71 1 GLY A CA 6
ATOM 5733 C C . GLY A 1 1 ? -11.183 0.095 -12.311 1.00 10.83 1 GLY A C 6
ATOM 5734 O O . GLY A 1 1 ? -10.957 0.417 -11.144 1.00 10.73 1 GLY A O 6
ATOM 5740 N N . ALA A 1 2 ? -12.175 -0.715 -12.652 1.00 10.37 2 ALA A N 6
ATOM 5741 C CA . ALA A 1 2 ? -13.093 -1.249 -11.663 1.00 9.66 2 ALA A CA 6
ATOM 5742 C C . ALA A 1 2 ? -13.167 -2.770 -11.744 1.00 8.99 2 ALA A C 6
ATOM 5743 O O . ALA A 1 2 ? -14.103 -3.330 -12.321 1.00 8.96 2 ALA A O 6
ATOM 5750 N N . MET A 1 3 ? -12.168 -3.431 -11.182 1.00 8.64 3 MET A N 6
ATOM 5751 C CA . MET A 1 3 ? -12.163 -4.886 -11.085 1.00 8.19 3 MET A CA 6
ATOM 5752 C C . MET A 1 3 ? -12.368 -5.317 -9.640 1.00 7.30 3 MET A C 6
ATOM 5753 O O . MET A 1 3 ? -11.975 -6.411 -9.232 1.00 7.26 3 MET A O 6
ATOM 5767 N N . GLY A 1 4 ? -12.987 -4.435 -8.868 1.00 6.86 4 GLY A N 6
ATOM 5768 C CA . GLY A 1 4 ? -13.265 -4.722 -7.481 1.00 6.24 4 GLY A CA 6
ATOM 5769 C C . GLY A 1 4 ? -14.532 -4.041 -7.018 1.00 5.46 4 GLY A C 6
ATOM 5770 O O . GLY A 1 4 ? -14.808 -2.903 -7.408 1.00 5.51 4 GLY A O 6
ATOM 5774 N N . THR A 1 5 ? -15.306 -4.738 -6.206 1.00 5.05 5 THR A N 6
ATOM 5775 C CA . THR A 1 5 ? -16.542 -4.199 -5.667 1.00 4.59 5 THR A CA 6
ATOM 5776 C C . THR A 1 5 ? -16.252 -3.268 -4.493 1.00 3.92 5 THR A C 6
ATOM 5777 O O . THR A 1 5 ? -16.707 -2.123 -4.464 1.00 4.36 5 THR A O 6
ATOM 5788 N N . LYS A 1 6 ? -15.491 -3.774 -3.534 1.00 3.35 6 LYS A N 6
ATOM 5789 C CA . LYS A 1 6 ? -15.042 -2.985 -2.398 1.00 3.18 6 LYS A CA 6
ATOM 5790 C C . LYS A 1 6 ? -13.728 -3.558 -1.892 1.00 2.33 6 LYS A C 6
ATOM 5791 O O . LYS A 1 6 ? -13.348 -4.668 -2.266 1.00 2.42 6 LYS A O 6
ATOM 5810 N N . TYR A 1 7 ? -13.038 -2.816 -1.049 1.00 1.85 7 TYR A N 6
ATOM 5811 C CA . TYR A 1 7 ? -11.750 -3.259 -0.545 1.00 1.31 7 TYR A CA 6
ATOM 5812 C C . TYR A 1 7 ? -11.770 -3.345 0.971 1.00 1.35 7 TYR A C 6
ATOM 5813 O O . TYR A 1 7 ? -12.723 -2.893 1.615 1.00 2.31 7 TYR A O 6
ATOM 5831 N N . ALA A 1 8 ? -10.735 -3.952 1.531 1.00 0.88 8 ALA A N 6
ATOM 5832 C CA . ALA A 1 8 ? -10.583 -4.040 2.974 1.00 0.78 8 ALA A CA 6
ATOM 5833 C C . ALA A 1 8 ? -9.114 -4.135 3.352 1.00 0.59 8 ALA A C 6
ATOM 5834 O O . ALA A 1 8 ? -8.238 -3.779 2.560 1.00 0.69 8 ALA A O 6
ATOM 5841 N N . VAL A 1 9 ? -8.850 -4.594 4.566 1.00 0.72 9 VAL A N 6
ATOM 5842 C CA . VAL A 1 9 ? -7.490 -4.772 5.039 1.00 0.78 9 VAL A CA 6
ATOM 5843 C C . VAL A 1 9 ? -6.769 -5.848 4.216 1.00 0.77 9 VAL A C 6
ATOM 5844 O O . VAL A 1 9 ? -7.241 -6.982 4.097 1.00 0.84 9 VAL A O 6
ATOM 5857 N N . PRO A 1 10 ? -5.633 -5.486 3.608 1.00 0.86 10 PRO A N 6
ATOM 5858 C CA . PRO A 1 10 ? -4.844 -6.403 2.784 1.00 0.94 10 PRO A CA 6
ATOM 5859 C C . PRO A 1 10 ? -4.117 -7.450 3.620 1.00 0.85 10 PRO A C 6
ATOM 5860 O O . PRO A 1 10 ? -3.721 -7.190 4.760 1.00 0.87 10 PRO A O 6
ATOM 5871 N N . ASP A 1 11 ? -3.946 -8.635 3.048 1.00 0.87 11 ASP A N 6
ATOM 5872 C CA . ASP A 1 11 ? -3.253 -9.719 3.730 1.00 0.85 11 ASP A CA 6
ATOM 5873 C C . ASP A 1 11 ? -1.753 -9.536 3.594 1.00 0.67 11 ASP A C 6
ATOM 5874 O O . ASP A 1 11 ? -1.220 -9.524 2.487 1.00 0.55 11 ASP A O 6
ATOM 5883 N N . THR A 1 12 ? -1.072 -9.404 4.719 1.00 0.82 12 THR A N 6
ATOM 5884 C CA . THR A 1 12 ? 0.361 -9.142 4.725 1.00 0.83 12 THR A CA 6
ATOM 5885 C C . THR A 1 12 ? 1.174 -10.346 4.236 1.00 0.75 12 THR A C 6
ATOM 5886 O O . THR A 1 12 ? 2.382 -10.249 4.023 1.00 0.76 12 THR A O 6
ATOM 5897 N N . SER A 1 13 ? 0.498 -11.469 4.038 1.00 0.75 13 SER A N 6
ATOM 5898 C CA . SER A 1 13 ? 1.155 -12.700 3.628 1.00 0.78 13 SER A CA 6
ATOM 5899 C C . SER A 1 13 ? 1.331 -12.779 2.105 1.00 0.67 13 SER A C 6
ATOM 5900 O O . SER A 1 13 ? 2.088 -13.615 1.610 1.00 0.78 13 SER A O 6
ATOM 5908 N N . THR A 1 14 ? 0.644 -11.920 1.358 1.00 0.53 14 THR A N 6
ATOM 5909 C CA . THR A 1 14 ? 0.690 -11.993 -0.100 1.00 0.51 14 THR A CA 6
ATOM 5910 C C . THR A 1 14 ? 1.728 -11.037 -0.686 1.00 0.36 14 THR A C 6
ATOM 5911 O O . THR A 1 14 ? 1.983 -11.044 -1.891 1.00 0.39 14 THR A O 6
ATOM 5922 N N . TYR A 1 15 ? 2.340 -10.230 0.172 1.00 0.30 15 TYR A N 6
ATOM 5923 C CA . TYR A 1 15 ? 3.305 -9.235 -0.276 1.00 0.24 15 TYR A CA 6
ATOM 5924 C C . TYR A 1 15 ? 4.674 -9.854 -0.546 1.00 0.28 15 TYR A C 6
ATOM 5925 O O . TYR A 1 15 ? 5.091 -10.802 0.122 1.00 0.42 15 TYR A O 6
ATOM 5943 N N . GLN A 1 16 ? 5.351 -9.295 -1.535 1.00 0.25 16 GLN A N 6
ATOM 5944 C CA . GLN A 1 16 ? 6.738 -9.608 -1.834 1.00 0.30 16 GLN A CA 6
ATOM 5945 C C . GLN A 1 16 ? 7.630 -8.570 -1.156 1.00 0.22 16 GLN A C 6
ATOM 5946 O O . GLN A 1 16 ? 7.204 -7.435 -0.946 1.00 0.27 16 GLN A O 6
ATOM 5960 N N . TYR A 1 17 ? 8.851 -8.946 -0.808 1.00 0.27 17 TYR A N 6
ATOM 5961 C CA . TYR A 1 17 ? 9.739 -8.044 -0.091 1.00 0.24 17 TYR A CA 6
ATOM 5962 C C . TYR A 1 17 ? 10.726 -7.375 -1.047 1.00 0.25 17 TYR A C 6
ATOM 5963 O O . TYR A 1 17 ? 11.633 -8.024 -1.573 1.00 0.34 17 TYR A O 6
ATOM 5981 N N . ASP A 1 18 ? 10.541 -6.079 -1.276 1.00 0.28 18 ASP A N 6
ATOM 5982 C CA . ASP A 1 18 ? 11.487 -5.309 -2.078 1.00 0.36 18 ASP A CA 6
ATOM 5983 C C . ASP A 1 18 ? 12.647 -4.865 -1.208 1.00 0.35 18 ASP A C 6
ATOM 5984 O O . ASP A 1 18 ? 12.504 -3.971 -0.376 1.00 0.36 18 ASP A O 6
ATOM 5993 N N . GLU A 1 19 ? 13.789 -5.505 -1.396 1.00 0.45 19 GLU A N 6
ATOM 5994 C CA . GLU A 1 19 ? 14.963 -5.278 -0.572 1.00 0.52 19 GLU A CA 6
ATOM 5995 C C . GLU A 1 19 ? 15.599 -3.906 -0.815 1.00 0.49 19 GLU A C 6
ATOM 5996 O O . GLU A 1 19 ? 16.402 -3.443 -0.003 1.00 0.55 19 GLU A O 6
ATOM 6008 N N . SER A 1 20 ? 15.245 -3.258 -1.920 1.00 0.52 20 SER A N 6
ATOM 6009 C CA . SER A 1 20 ? 15.827 -1.960 -2.255 1.00 0.54 20 SER A CA 6
ATOM 6010 C C . SER A 1 20 ? 15.288 -0.871 -1.325 1.00 0.41 20 SER A C 6
ATOM 6011 O O . SER A 1 20 ? 16.049 -0.082 -0.767 1.00 0.47 20 SER A O 6
ATOM 6019 N N . SER A 1 21 ? 13.979 -0.843 -1.159 1.00 0.30 21 SER A N 6
ATOM 6020 C CA . SER A 1 21 ? 13.342 0.080 -0.236 1.00 0.21 21 SER A CA 6
ATOM 6021 C C . SER A 1 21 ? 13.229 -0.577 1.140 1.00 0.21 21 SER A C 6
ATOM 6022 O O . SER A 1 21 ? 13.342 0.082 2.173 1.00 0.22 21 SER A O 6
ATOM 6030 N N . GLY A 1 22 ? 13.066 -1.897 1.129 1.00 0.23 22 GLY A N 6
ATOM 6031 C CA . GLY A 1 22 ? 12.984 -2.668 2.354 1.00 0.25 22 GLY A CA 6
ATOM 6032 C C . GLY A 1 22 ? 11.553 -2.902 2.801 1.00 0.21 22 GLY A C 6
ATOM 6033 O O . GLY A 1 22 ? 11.310 -3.145 3.982 1.00 0.23 22 GLY A O 6
ATOM 6037 N N . TYR A 1 23 ? 10.610 -2.863 1.860 1.00 0.19 23 TYR A N 6
ATOM 6038 C CA . TYR A 1 23 ? 9.185 -2.895 2.208 1.00 0.17 23 TYR A CA 6
ATOM 6039 C C . TYR A 1 23 ? 8.427 -3.935 1.394 1.00 0.19 23 TYR A C 6
ATOM 6040 O O . TYR A 1 23 ? 8.993 -4.608 0.532 1.00 0.22 23 TYR A O 6
ATOM 6058 N N . TYR A 1 24 ? 7.137 -4.054 1.687 1.00 0.21 24 TYR A N 6
ATOM 6059 C CA . TYR A 1 24 ? 6.293 -5.075 1.087 1.00 0.24 24 TYR A CA 6
ATOM 6060 C C . TYR A 1 24 ? 5.522 -4.548 -0.124 1.00 0.21 24 TYR A C 6
ATOM 6061 O O . TYR A 1 24 ? 5.003 -3.430 -0.115 1.00 0.23 24 TYR A O 6
ATOM 6079 N N . TYR A 1 25 ? 5.451 -5.381 -1.154 1.00 0.19 25 TYR A N 6
ATOM 6080 C CA . TYR A 1 25 ? 4.710 -5.081 -2.374 1.00 0.19 25 TYR A CA 6
ATOM 6081 C C . TYR A 1 25 ? 3.765 -6.239 -2.697 1.00 0.22 25 TYR A C 6
ATOM 6082 O O . TYR A 1 25 ? 4.207 -7.370 -2.865 1.00 0.31 25 TYR A O 6
ATOM 6100 N N . ASP A 1 26 ? 2.472 -5.964 -2.790 1.00 0.24 26 ASP A N 6
ATOM 6101 C CA . ASP A 1 26 ? 1.495 -7.006 -3.099 1.00 0.33 26 ASP A CA 6
ATOM 6102 C C . ASP A 1 26 ? 1.236 -7.072 -4.595 1.00 0.35 26 ASP A C 6
ATOM 6103 O O . ASP A 1 26 ? 0.692 -6.139 -5.179 1.00 0.37 26 ASP A O 6
ATOM 6112 N N . PRO A 1 27 ? 1.638 -8.176 -5.235 1.00 0.43 27 PRO A N 6
ATOM 6113 C CA . PRO A 1 27 ? 1.452 -8.374 -6.675 1.00 0.51 27 PRO A CA 6
ATOM 6114 C C . PRO A 1 27 ? -0.021 -8.473 -7.062 1.00 0.55 27 PRO A C 6
ATOM 6115 O O . PRO A 1 27 ? -0.387 -8.221 -8.209 1.00 0.61 27 PRO A O 6
ATOM 6126 N N . THR A 1 28 ? -0.853 -8.840 -6.098 1.00 0.58 28 THR A N 6
ATOM 6127 C CA . THR A 1 28 ? -2.269 -9.075 -6.346 1.00 0.66 28 THR A CA 6
ATOM 6128 C C . THR A 1 28 ? -3.001 -7.781 -6.694 1.00 0.60 28 THR A C 6
ATOM 6129 O O . THR A 1 28 ? -3.597 -7.657 -7.767 1.00 0.66 28 THR A O 6
ATOM 6140 N N . THR A 1 29 ? -2.944 -6.819 -5.788 1.00 0.55 29 THR A N 6
ATOM 6141 C CA . THR A 1 29 ? -3.644 -5.560 -5.969 1.00 0.56 29 THR A CA 6
ATOM 6142 C C . THR A 1 29 ? -2.697 -4.458 -6.434 1.00 0.49 29 THR A C 6
ATOM 6143 O O . THR A 1 29 ? -3.129 -3.366 -6.806 1.00 0.60 29 THR A O 6
ATOM 6154 N N . GLY A 1 30 ? -1.404 -4.757 -6.413 1.00 0.40 30 GLY A N 6
ATOM 6155 C CA . GLY A 1 30 ? -0.409 -3.790 -6.830 1.00 0.39 30 GLY A CA 6
ATOM 6156 C C . GLY A 1 30 ? -0.197 -2.713 -5.790 1.00 0.35 30 GLY A C 6
ATOM 6157 O O . GLY A 1 30 ? 0.193 -1.586 -6.118 1.00 0.42 30 GLY A O 6
ATOM 6161 N N . LEU A 1 31 ? -0.467 -3.051 -4.535 1.00 0.31 31 LEU A N 6
ATOM 6162 C CA . LEU A 1 31 ? -0.315 -2.104 -3.445 1.00 0.32 31 LEU A CA 6
ATOM 6163 C C . LEU A 1 31 ? 1.024 -2.253 -2.747 1.00 0.26 31 LEU A C 6
ATOM 6164 O O . LEU A 1 31 ? 1.531 -3.355 -2.545 1.00 0.30 31 LEU A O 6
ATOM 6180 N N . TYR A 1 32 ? 1.586 -1.117 -2.409 1.00 0.22 32 TYR A N 6
ATOM 6181 C CA . TYR A 1 32 ? 2.787 -1.030 -1.608 1.00 0.18 32 TYR A CA 6
ATOM 6182 C C . TYR A 1 32 ? 2.384 -0.866 -0.145 1.00 0.20 32 TYR A C 6
ATOM 6183 O O . TYR A 1 32 ? 1.414 -0.168 0.141 1.00 0.25 32 TYR A O 6
ATOM 6201 N N . TYR A 1 33 ? 3.102 -1.496 0.775 1.00 0.21 33 TYR A N 6
ATOM 6202 C CA . TYR A 1 33 ? 2.791 -1.344 2.196 1.00 0.24 33 TYR A CA 6
ATOM 6203 C C . TYR A 1 33 ? 4.050 -1.279 3.045 1.00 0.23 33 TYR A C 6
ATOM 6204 O O . TYR A 1 33 ? 4.958 -2.100 2.899 1.00 0.26 33 TYR A O 6
ATOM 6222 N N . ASP A 1 34 ? 4.092 -0.292 3.930 1.00 0.21 34 ASP A N 6
ATOM 6223 C CA . ASP A 1 34 ? 5.136 -0.224 4.946 1.00 0.21 34 ASP A CA 6
ATOM 6224 C C . ASP A 1 34 ? 4.518 -0.132 6.329 1.00 0.22 34 ASP A C 6
ATOM 6225 O O . ASP A 1 34 ? 3.752 0.786 6.620 1.00 0.24 34 ASP A O 6
ATOM 6234 N N . PRO A 1 35 ? 4.833 -1.102 7.195 1.00 0.26 35 PRO A N 6
ATOM 6235 C CA . PRO A 1 35 ? 4.326 -1.140 8.567 1.00 0.31 35 PRO A CA 6
ATOM 6236 C C . PRO A 1 35 ? 4.827 0.028 9.416 1.00 0.30 35 PRO A C 6
ATOM 6237 O O . PRO A 1 35 ? 4.195 0.391 10.411 1.00 0.36 35 PRO A O 6
ATOM 6248 N N . ASN A 1 36 ? 5.949 0.623 9.014 1.00 0.27 36 ASN A N 6
ATOM 6249 C CA . ASN A 1 36 ? 6.578 1.684 9.799 1.00 0.33 36 ASN A CA 6
ATOM 6250 C C . ASN A 1 36 ? 5.880 3.025 9.593 1.00 0.36 36 ASN A C 6
ATOM 6251 O O . ASN A 1 36 ? 5.613 3.744 10.556 1.00 0.44 36 ASN A O 6
ATOM 6262 N N . SER A 1 37 ? 5.576 3.352 8.345 1.00 0.34 37 SER A N 6
ATOM 6263 C CA . SER A 1 37 ? 4.930 4.617 8.023 1.00 0.42 37 SER A CA 6
ATOM 6264 C C . SER A 1 37 ? 3.422 4.438 7.896 1.00 0.41 37 SER A C 6
ATOM 6265 O O . SER A 1 37 ? 2.669 5.412 7.850 1.00 0.50 37 SER A O 6
ATOM 6273 N N . GLN A 1 38 ? 3.006 3.176 7.812 1.00 0.35 38 GLN A N 6
ATOM 6274 C CA . GLN A 1 38 ? 1.596 2.788 7.822 1.00 0.41 38 GLN A CA 6
ATOM 6275 C C . GLN A 1 38 ? 0.833 3.235 6.577 1.00 0.41 38 GLN A C 6
ATOM 6276 O O . GLN A 1 38 ? -0.392 3.100 6.527 1.00 0.68 38 GLN A O 6
ATOM 6290 N N . TYR A 1 39 ? 1.526 3.743 5.565 1.00 0.25 39 TYR A N 6
ATOM 6291 C CA . TYR A 1 39 ? 0.831 4.129 4.349 1.00 0.21 39 TYR A CA 6
ATOM 6292 C C . TYR A 1 39 ? 1.044 3.101 3.247 1.00 0.19 39 TYR A C 6
ATOM 6293 O O . TYR A 1 39 ? 1.980 2.283 3.285 1.00 0.18 39 TYR A O 6
ATOM 6311 N N . TYR A 1 40 ? 0.126 3.138 2.300 1.00 0.22 40 TYR A N 6
ATOM 6312 C CA . TYR A 1 40 ? 0.105 2.239 1.163 1.00 0.24 40 TYR A CA 6
ATOM 6313 C C . TYR A 1 40 ? 0.330 3.049 -0.097 1.00 0.18 40 TYR A C 6
ATOM 6314 O O . TYR A 1 40 ? 0.426 4.269 -0.040 1.00 0.17 40 TYR A O 6
ATOM 6332 N N . TYR A 1 41 ? 0.467 2.389 -1.223 1.00 0.19 41 TYR A N 6
ATOM 6333 C CA . TYR A 1 41 ? 0.398 3.084 -2.490 1.00 0.16 41 TYR A CA 6
ATOM 6334 C C . TYR A 1 41 ? 0.047 2.103 -3.601 1.00 0.16 41 TYR A C 6
ATOM 6335 O O . TYR A 1 41 ? 0.677 1.062 -3.746 1.00 0.28 41 TYR A O 6
ATOM 6353 N N . ASN A 1 42 ? -0.977 2.435 -4.370 1.00 0.19 42 ASN A N 6
ATOM 6354 C CA . ASN A 1 42 ? -1.410 1.592 -5.472 1.00 0.24 42 ASN A CA 6
ATOM 6355 C C . ASN A 1 42 ? -0.762 2.059 -6.765 1.00 0.26 42 ASN A C 6
ATOM 6356 O O . ASN A 1 42 ? -1.055 3.147 -7.263 1.00 0.32 42 ASN A O 6
ATOM 6367 N N . SER A 1 43 ? 0.125 1.238 -7.305 1.00 0.27 43 SER A N 6
ATOM 6368 C CA . SER A 1 43 ? 0.887 1.615 -8.486 1.00 0.33 43 SER A CA 6
ATOM 6369 C C . SER A 1 43 ? 0.107 1.339 -9.770 1.00 0.42 43 SER A C 6
ATOM 6370 O O . SER A 1 43 ? 0.583 1.632 -10.867 1.00 0.57 43 SER A O 6
ATOM 6378 N N . LEU A 1 44 ? -1.097 0.798 -9.633 1.00 0.40 44 LEU A N 6
ATOM 6379 C CA . LEU A 1 44 ? -1.973 0.622 -10.784 1.00 0.48 44 LEU A CA 6
ATOM 6380 C C . LEU A 1 44 ? -2.583 1.963 -11.170 1.00 0.45 44 LEU A C 6
ATOM 6381 O O . LEU A 1 44 ? -2.672 2.304 -12.349 1.00 0.50 44 LEU A O 6
ATOM 6397 N N . THR A 1 45 ? -2.995 2.722 -10.164 1.00 0.45 45 THR A N 6
ATOM 6398 C CA . THR A 1 45 ? -3.521 4.060 -10.378 1.00 0.49 45 THR A CA 6
ATOM 6399 C C . THR A 1 45 ? -2.417 5.102 -10.225 1.00 0.46 45 THR A C 6
ATOM 6400 O O . THR A 1 45 ? -2.616 6.287 -10.502 1.00 0.52 45 THR A O 6
ATOM 6411 N N . GLN A 1 46 ? -1.251 4.625 -9.774 1.00 0.40 46 GLN A N 6
ATOM 6412 C CA . GLN A 1 46 ? -0.051 5.447 -9.629 1.00 0.41 46 GLN A CA 6
ATOM 6413 C C . GLN A 1 46 ? -0.247 6.503 -8.538 1.00 0.37 46 GLN A C 6
ATOM 6414 O O . GLN A 1 46 ? 0.000 7.689 -8.743 1.00 0.46 46 GLN A O 6
ATOM 6428 N N . GLN A 1 47 ? -0.692 6.057 -7.368 1.00 0.31 47 GLN A N 6
ATOM 6429 C CA . GLN A 1 47 ? -0.994 6.970 -6.273 1.00 0.31 47 GLN A CA 6
ATOM 6430 C C . GLN A 1 47 ? -0.547 6.415 -4.925 1.00 0.25 47 GLN A C 6
ATOM 6431 O O . GLN A 1 47 ? -0.620 5.213 -4.681 1.00 0.29 47 GLN A O 6
ATOM 6445 N N . TYR A 1 48 ? -0.076 7.309 -4.067 1.00 0.20 48 TYR A N 6
ATOM 6446 C CA . TYR A 1 48 ? 0.161 6.996 -2.663 1.00 0.20 48 TYR A CA 6
ATOM 6447 C C . TYR A 1 48 ? -1.180 6.992 -1.918 1.00 0.24 48 TYR A C 6
ATOM 6448 O O . TYR A 1 48 ? -1.952 7.941 -2.034 1.00 0.38 48 TYR A O 6
ATOM 6466 N N . LEU A 1 49 ? -1.435 5.946 -1.144 1.00 0.20 49 LEU A N 6
ATOM 6467 C CA . LEU A 1 49 ? -2.742 5.728 -0.509 1.00 0.21 49 LEU A CA 6
ATOM 6468 C C . LEU A 1 49 ? -2.585 5.316 0.954 1.00 0.18 49 LEU A C 6
ATOM 6469 O O . LEU A 1 49 ? -1.479 5.221 1.470 1.00 0.20 49 LEU A O 6
ATOM 6485 N N . TYR A 1 50 ? -3.706 5.111 1.628 1.00 0.21 50 TYR A N 6
ATOM 6486 C CA . TYR A 1 50 ? -3.710 4.454 2.928 1.00 0.34 50 TYR A CA 6
ATOM 6487 C C . TYR A 1 50 ? -5.061 3.788 3.160 1.00 0.28 50 TYR A C 6
ATOM 6488 O O . TYR A 1 50 ? -6.081 4.246 2.635 1.00 0.25 50 TYR A O 6
ATOM 6506 N N . TRP A 1 51 ? -5.063 2.685 3.907 1.00 0.32 51 TRP A N 6
ATOM 6507 C CA . TRP A 1 51 ? -6.307 1.999 4.227 1.00 0.29 51 TRP A CA 6
ATOM 6508 C C . TRP A 1 51 ? -7.060 2.792 5.279 1.00 0.27 51 TRP A C 6
ATOM 6509 O O . TRP A 1 51 ? -6.741 2.738 6.466 1.00 0.32 51 TRP A O 6
ATOM 6530 N N . ASP A 1 52 ? -8.050 3.538 4.823 1.00 0.27 52 ASP A N 6
ATOM 6531 C CA . ASP A 1 52 ? -8.838 4.394 5.693 1.00 0.34 52 ASP A CA 6
ATOM 6532 C C . ASP A 1 52 ? -9.698 3.565 6.636 1.00 0.41 52 ASP A C 6
ATOM 6533 O O . ASP A 1 52 ? -9.793 3.853 7.828 1.00 0.98 52 ASP A O 6
ATOM 6542 N N . GLY A 1 53 ? -10.306 2.522 6.093 1.00 0.55 53 GLY A N 6
ATOM 6543 C CA . GLY A 1 53 ? -11.120 1.634 6.896 1.00 0.51 53 GLY A CA 6
ATOM 6544 C C . GLY A 1 53 ? -12.549 2.113 7.013 1.00 0.51 53 GLY A C 6
ATOM 6545 O O . GLY A 1 53 ? -13.485 1.340 6.812 1.00 0.64 53 GLY A O 6
ATOM 6549 N N . GLU A 1 54 ? -12.711 3.394 7.315 1.00 0.48 54 GLU A N 6
ATOM 6550 C CA . GLU A 1 54 ? -14.028 3.989 7.492 1.00 0.57 54 GLU A CA 6
ATOM 6551 C C . GLU A 1 54 ? -14.788 3.963 6.169 1.00 0.47 54 GLU A C 6
ATOM 6552 O O . GLU A 1 54 ? -15.921 3.492 6.106 1.00 0.46 54 GLU A O 6
ATOM 6564 N N . LYS A 1 55 ? -14.137 4.431 5.104 1.00 0.48 55 LYS A N 6
ATOM 6565 C CA . LYS A 1 55 ? -14.766 4.508 3.781 1.00 0.47 55 LYS A CA 6
ATOM 6566 C C . LYS A 1 55 ? -14.815 3.142 3.088 1.00 0.42 55 LYS A C 6
ATOM 6567 O O . LYS A 1 55 ? -15.337 3.021 1.979 1.00 0.44 55 LYS A O 6
ATOM 6586 N N . GLU A 1 56 ? -14.256 2.126 3.749 1.00 0.43 56 GLU A N 6
ATOM 6587 C CA . GLU A 1 56 ? -14.193 0.762 3.209 1.00 0.47 56 GLU A CA 6
ATOM 6588 C C . GLU A 1 56 ? -13.468 0.716 1.863 1.00 0.48 56 GLU A C 6
ATOM 6589 O O . GLU A 1 56 ? -13.751 -0.139 1.020 1.00 0.57 56 GLU A O 6
ATOM 6601 N N . THR A 1 57 ? -12.532 1.635 1.665 1.00 0.43 57 THR A N 6
ATOM 6602 C CA . THR A 1 57 ? -11.733 1.655 0.454 1.00 0.46 57 THR A CA 6
ATOM 6603 C C . THR A 1 57 ? -10.403 2.360 0.715 1.00 0.39 57 THR A C 6
ATOM 6604 O O . THR A 1 57 ? -10.202 2.957 1.779 1.00 0.35 57 THR A O 6
ATOM 6615 N N . TYR A 1 58 ? -9.496 2.265 -0.244 1.00 0.42 58 TYR A N 6
ATOM 6616 C CA . TYR A 1 58 ? -8.187 2.888 -0.133 1.00 0.38 58 TYR A CA 6
ATOM 6617 C C . TYR A 1 58 ? -8.272 4.335 -0.593 1.00 0.41 58 TYR A C 6
ATOM 6618 O O . TYR A 1 58 ? -8.799 4.615 -1.668 1.00 0.57 58 TYR A O 6
ATOM 6636 N N . VAL A 1 59 ? -7.764 5.251 0.217 1.00 0.35 59 VAL A N 6
ATOM 6637 C CA . VAL A 1 59 ? -7.786 6.661 -0.139 1.00 0.43 59 VAL A CA 6
ATOM 6638 C C . VAL A 1 59 ? -6.370 7.213 -0.270 1.00 0.37 59 VAL A C 6
ATOM 6639 O O . VAL A 1 59 ? -5.532 7.027 0.614 1.00 0.28 59 VAL A O 6
ATOM 6652 N N . PRO A 1 60 ? -6.079 7.853 -1.410 1.00 0.49 60 PRO A N 6
ATOM 6653 C CA . PRO A 1 60 ? -4.775 8.451 -1.694 1.00 0.52 60 PRO A CA 6
ATOM 6654 C C . PRO A 1 60 ? -4.541 9.747 -0.930 1.00 0.62 60 PRO A C 6
ATOM 6655 O O 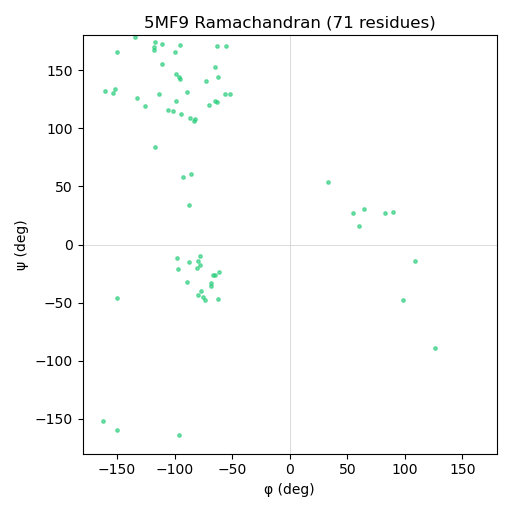. PRO A 1 60 ? -5.476 10.496 -0.645 1.00 0.80 60 PRO A O 6
ATOM 6666 N N . ALA A 1 61 ? -3.278 10.022 -0.629 1.00 0.67 61 ALA A N 6
ATOM 6667 C CA . ALA A 1 61 ? -2.901 11.228 0.095 1.00 1.00 61 ALA A CA 6
ATOM 6668 C C . ALA A 1 61 ? -2.718 12.403 -0.863 1.00 1.28 61 ALA A C 6
ATOM 6669 O O . ALA A 1 61 ? -1.668 13.052 -0.876 1.00 1.75 61 ALA A O 6
ATOM 6676 N N . ALA A 1 62 ? -3.747 12.653 -1.676 1.00 1.36 62 ALA A N 6
ATOM 6677 C CA . ALA A 1 62 ? -3.750 13.753 -2.644 1.00 1.73 62 ALA A CA 6
ATOM 6678 C C . ALA A 1 62 ? -2.566 13.678 -3.604 1.00 2.38 62 ALA A C 6
ATOM 6679 O O . ALA A 1 62 ? -2.046 14.706 -4.044 1.00 2.71 62 ALA A O 6
ATOM 6686 N N . GLU A 1 63 ? -2.151 12.463 -3.938 1.00 3.09 63 GLU A N 6
ATOM 6687 C CA . GLU A 1 63 ? -0.994 12.261 -4.802 1.00 4.06 63 GLU A CA 6
ATOM 6688 C C . GLU A 1 63 ? -1.277 12.782 -6.207 1.00 4.49 63 GLU A C 6
ATOM 6689 O O . GLU A 1 63 ? -2.071 12.206 -6.950 1.00 4.95 63 GLU A O 6
ATOM 6701 N N . SER A 1 64 ? -0.625 13.879 -6.557 1.00 4.69 64 SER A N 6
ATOM 6702 C CA . SER A 1 64 ? -0.840 14.519 -7.841 1.00 5.36 64 SER A CA 6
ATOM 6703 C C . SER A 1 64 ? 0.405 14.383 -8.715 1.00 6.24 64 SER A C 6
ATOM 6704 O O . SER A 1 64 ? 0.430 13.482 -9.581 1.00 6.87 64 SER A O 6
ATOM 6713 N N . GLY B 2 1 ? 10.946 5.024 -12.902 1.00 2.20 100 GLY B N 6
ATOM 6714 C CA . GLY B 2 1 ? 9.780 4.697 -13.754 1.00 1.92 100 GLY B CA 6
ATOM 6715 C C . GLY B 2 1 ? 8.689 5.742 -13.641 1.00 1.48 100 GLY B C 6
ATOM 6716 O O . GLY B 2 1 ? 8.970 6.912 -13.394 1.00 1.74 100 GLY B O 6
ATOM 6722 N N . MET B 2 2 ? 7.442 5.318 -13.805 1.00 1.38 101 MET B N 6
ATOM 6723 C CA . MET B 2 2 ? 6.306 6.228 -13.713 1.00 1.26 101 MET B CA 6
ATOM 6724 C C . MET B 2 2 ? 5.831 6.324 -12.276 1.00 1.05 101 MET B C 6
ATOM 6725 O O . MET B 2 2 ? 5.250 7.320 -11.852 1.00 1.69 101 MET B O 6
ATOM 6739 N N . ARG B 2 3 ? 6.119 5.282 -11.531 1.00 0.40 102 ARG B N 6
ATOM 6740 C CA . ARG B 2 3 ? 5.520 5.083 -10.231 1.00 0.29 102 ARG B CA 6
ATOM 6741 C C . ARG B 2 3 ? 6.460 5.511 -9.114 1.00 0.22 102 ARG B C 6
ATOM 6742 O O . ARG B 2 3 ? 7.676 5.573 -9.296 1.00 0.27 102 ARG B O 6
ATOM 6763 N N . PRO B 2 4 ? 5.892 5.841 -7.957 1.00 0.17 103 PRO B N 6
ATOM 6764 C CA . PRO B 2 4 ? 6.643 6.018 -6.711 1.00 0.16 103 PRO B CA 6
ATOM 6765 C C . PRO B 2 4 ? 7.285 4.708 -6.230 1.00 0.17 103 PRO B C 6
ATOM 6766 O O . PRO B 2 4 ? 7.116 3.648 -6.836 1.00 0.19 103 PRO B O 6
ATOM 6777 N N . PRO B 2 5 ? 8.072 4.776 -5.161 1.00 0.17 104 PRO B N 6
ATOM 6778 C CA . PRO B 2 5 ? 8.680 3.617 -4.519 1.00 0.18 104 PRO B CA 6
ATOM 6779 C C . PRO B 2 5 ? 7.821 3.131 -3.357 1.00 0.15 104 PRO B C 6
ATOM 6780 O O . PRO B 2 5 ? 6.854 3.795 -2.982 1.00 0.14 104 PRO B O 6
ATOM 6791 N N . PRO B 2 6 ? 8.144 1.981 -2.764 1.00 0.15 105 PRO B N 6
ATOM 6792 C CA . PRO B 2 6 ? 7.414 1.491 -1.600 1.00 0.14 105 PRO B CA 6
ATOM 6793 C C . PRO B 2 6 ? 7.553 2.429 -0.424 1.00 0.13 105 PRO B C 6
ATOM 6794 O O . PRO B 2 6 ? 8.602 3.037 -0.232 1.00 0.13 105 PRO B O 6
ATOM 6805 N N . PRO B 2 7 ? 6.488 2.534 0.380 1.00 0.15 106 PRO B N 6
ATOM 6806 C CA . PRO B 2 7 ? 6.398 3.502 1.466 1.00 0.17 106 PRO B CA 6
ATOM 6807 C C . PRO B 2 7 ? 7.588 3.434 2.405 1.00 0.17 106 PRO B C 6
ATOM 6808 O O . PRO B 2 7 ? 7.934 2.374 2.904 1.00 0.16 106 PRO B O 6
ATOM 6819 N N . GLY B 2 8 ? 8.190 4.581 2.654 1.00 0.19 107 GLY B N 6
ATOM 6820 C CA . GLY B 2 8 ? 9.416 4.617 3.408 1.00 0.21 107 GLY B CA 6
ATOM 6821 C C . GLY B 2 8 ? 10.496 5.349 2.655 1.00 0.22 107 GLY B C 6
ATOM 6822 O O . GLY B 2 8 ? 10.552 6.580 2.687 1.00 0.28 107 GLY B O 6
ATOM 6826 N N . ILE B 2 9 ? 11.315 4.569 1.937 1.00 0.23 108 ILE B N 6
ATOM 6827 C CA . ILE B 2 9 ? 12.447 5.054 1.150 1.00 0.27 108 ILE B CA 6
ATOM 6828 C C . ILE B 2 9 ? 13.159 6.221 1.833 1.00 0.35 108 ILE B C 6
ATOM 6829 O O . ILE B 2 9 ? 13.535 7.214 1.206 1.00 0.40 108 ILE B O 6
ATOM 6845 N N . ARG B 2 10 ? 13.357 6.057 3.137 1.00 0.42 109 ARG B N 6
ATOM 6846 C CA . ARG B 2 10 ? 13.961 7.079 3.976 1.00 0.58 109 ARG B CA 6
ATOM 6847 C C . ARG B 2 10 ? 15.450 6.824 4.137 1.00 0.79 109 ARG B C 6
ATOM 6848 O O . ARG B 2 10 ? 15.863 5.736 4.538 1.00 1.34 109 ARG B O 6
ATOM 6869 N N . GLY B 2 11 ? 16.249 7.821 3.806 1.00 1.22 110 GLY B N 6
ATOM 6870 C CA . GLY B 2 11 ? 17.676 7.720 4.003 1.00 1.46 110 GLY B CA 6
ATOM 6871 C C . GLY B 2 11 ? 18.094 8.391 5.287 1.00 2.55 110 GLY B C 6
ATOM 6872 O O . GLY B 2 11 ? 17.424 9.368 5.691 1.00 3.15 110 GLY B O 6
ATOM 6877 N N . GLY A 1 1 ? -14.133 -12.444 6.426 1.00 12.03 1 GLY A N 7
ATOM 6878 C CA . GLY A 1 1 ? -15.355 -12.862 5.701 1.00 11.71 1 GLY A CA 7
ATOM 6879 C C . GLY A 1 1 ? -15.114 -13.011 4.215 1.00 10.83 1 GLY A C 7
ATOM 6880 O O . GLY A 1 1 ? -14.141 -13.640 3.798 1.00 10.73 1 GLY A O 7
ATOM 6886 N N . ALA A 1 2 ? -15.995 -12.430 3.413 1.00 10.37 2 ALA A N 7
ATOM 6887 C CA . ALA A 1 2 ? -15.896 -12.534 1.968 1.00 9.66 2 ALA A CA 7
ATOM 6888 C C . ALA A 1 2 ? -15.233 -11.299 1.367 1.00 8.99 2 ALA A C 7
ATOM 6889 O O . ALA A 1 2 ? -15.733 -10.179 1.503 1.00 8.96 2 ALA A O 7
ATOM 6896 N N . MET A 1 3 ? -14.100 -11.510 0.716 1.00 8.64 3 MET A N 7
ATOM 6897 C CA . MET A 1 3 ? -13.385 -10.438 0.043 1.00 8.19 3 MET A CA 7
ATOM 6898 C C . MET A 1 3 ? -13.340 -10.699 -1.457 1.00 7.30 3 MET A C 7
ATOM 6899 O O . MET A 1 3 ? -12.644 -11.602 -1.915 1.00 7.26 3 MET A O 7
ATOM 6913 N N . GLY A 1 4 ? -14.094 -9.912 -2.211 1.00 6.86 4 GLY A N 7
ATOM 6914 C CA . GLY A 1 4 ? -14.091 -10.045 -3.654 1.00 6.24 4 GLY A CA 7
ATOM 6915 C C . GLY A 1 4 ? -12.764 -9.638 -4.261 1.00 5.46 4 GLY A C 7
ATOM 6916 O O . GLY A 1 4 ? -12.057 -10.463 -4.839 1.00 5.51 4 GLY A O 7
ATOM 6920 N N . THR A 1 5 ? -12.421 -8.366 -4.124 1.00 5.05 5 THR A N 7
ATOM 6921 C CA . THR A 1 5 ? -11.154 -7.863 -4.634 1.00 4.59 5 THR A CA 7
ATOM 6922 C C . THR A 1 5 ? -10.162 -7.648 -3.490 1.00 3.92 5 THR A C 7
ATOM 6923 O O . THR A 1 5 ? -9.011 -7.262 -3.708 1.00 4.36 5 THR A O 7
ATOM 6934 N N . LYS A 1 6 ? -10.633 -7.912 -2.269 1.00 3.35 6 LYS A N 7
ATOM 6935 C CA . LYS A 1 6 ? -9.820 -7.815 -1.052 1.00 3.18 6 LYS A CA 7
ATOM 6936 C C . LYS A 1 6 ? -9.311 -6.393 -0.825 1.00 2.33 6 LYS A C 7
ATOM 6937 O O . LYS A 1 6 ? -8.195 -6.194 -0.351 1.00 2.42 6 LYS A O 7
ATOM 6956 N N . TYR A 1 7 ? -10.149 -5.411 -1.132 1.00 1.85 7 TYR A N 7
ATOM 6957 C CA . TYR A 1 7 ? -9.780 -4.007 -0.975 1.00 1.31 7 TYR A CA 7
ATOM 6958 C C . TYR A 1 7 ? -10.100 -3.513 0.428 1.00 1.35 7 TYR A C 7
ATOM 6959 O O . TYR A 1 7 ? -10.792 -2.509 0.600 1.00 2.31 7 TYR A O 7
ATOM 6977 N N . ALA A 1 8 ? -9.605 -4.226 1.425 1.00 0.88 8 ALA A N 7
ATOM 6978 C CA . ALA A 1 8 ? -9.782 -3.815 2.803 1.00 0.78 8 ALA A CA 7
ATOM 6979 C C . ALA A 1 8 ? -8.596 -4.226 3.646 1.00 0.59 8 ALA A C 7
ATOM 6980 O O . ALA A 1 8 ? -7.625 -3.483 3.771 1.00 0.69 8 ALA A O 7
ATOM 6987 N N . VAL A 1 9 ? -8.671 -5.413 4.218 1.00 0.72 9 VAL A N 7
ATOM 6988 C CA . VAL A 1 9 ? -7.591 -5.916 5.035 1.00 0.78 9 VAL A CA 7
ATOM 6989 C C . VAL A 1 9 ? -6.613 -6.706 4.170 1.00 0.77 9 VAL A C 7
ATOM 6990 O O . VAL A 1 9 ? -6.943 -7.780 3.660 1.00 0.84 9 VAL A O 7
ATOM 7003 N N . PRO A 1 10 ? -5.405 -6.166 3.973 1.00 0.86 10 PRO A N 7
ATOM 7004 C CA . PRO A 1 10 ? -4.394 -6.771 3.113 1.00 0.94 10 PRO A CA 7
ATOM 7005 C C . PRO A 1 10 ? -3.715 -7.967 3.766 1.00 0.85 10 PRO A C 7
ATOM 7006 O O . PRO A 1 10 ? -3.376 -7.939 4.954 1.00 0.87 10 PRO A O 7
ATOM 7017 N N . ASP A 1 11 ? -3.525 -9.018 2.984 1.00 0.87 11 ASP A N 7
ATOM 7018 C CA . ASP A 1 11 ? -2.825 -10.205 3.451 1.00 0.85 11 ASP A CA 7
ATOM 7019 C C . ASP A 1 11 ? -1.327 -9.983 3.373 1.00 0.67 11 ASP A C 7
ATOM 7020 O O . ASP A 1 11 ? -0.768 -9.870 2.289 1.00 0.55 11 ASP A O 7
ATOM 7029 N N . THR A 1 12 ? -0.676 -9.923 4.520 1.00 0.82 12 THR A N 7
ATOM 7030 C CA . THR A 1 12 ? 0.750 -9.645 4.567 1.00 0.83 12 THR A CA 7
ATOM 7031 C C . THR A 1 12 ? 1.573 -10.799 3.996 1.00 0.75 12 THR A C 7
ATOM 7032 O O . THR A 1 12 ? 2.748 -10.631 3.674 1.00 0.76 12 THR A O 7
ATOM 7043 N N . SER A 1 13 ? 0.947 -11.959 3.849 1.00 0.75 13 SER A N 7
ATOM 7044 C CA . SER A 1 13 ? 1.631 -13.137 3.343 1.00 0.78 13 SER A CA 7
ATOM 7045 C C . SER A 1 13 ? 1.672 -13.161 1.812 1.00 0.67 13 SER A C 7
ATOM 7046 O O . SER A 1 13 ? 2.453 -13.912 1.223 1.00 0.78 13 SER A O 7
ATOM 7054 N N . THR A 1 14 ? 0.839 -12.350 1.166 1.00 0.53 14 THR A N 7
ATOM 7055 C CA . THR A 1 14 ? 0.796 -12.329 -0.291 1.00 0.51 14 THR A CA 7
ATOM 7056 C C . THR A 1 14 ? 1.718 -11.252 -0.853 1.00 0.36 14 THR A C 7
ATOM 7057 O O . THR A 1 14 ? 2.006 -11.227 -2.049 1.00 0.39 14 THR A O 7
ATOM 7068 N N . TYR A 1 15 ? 2.185 -10.366 0.020 1.00 0.30 15 TYR A N 7
ATOM 7069 C CA . TYR A 1 15 ? 3.116 -9.322 -0.377 1.00 0.24 15 TYR A CA 7
ATOM 7070 C C . TYR A 1 15 ? 4.510 -9.896 -0.617 1.00 0.28 15 TYR A C 7
ATOM 7071 O O . TYR A 1 15 ? 4.940 -10.829 0.064 1.00 0.42 15 TYR A O 7
ATOM 7089 N N . GLN A 1 16 ? 5.195 -9.334 -1.596 1.00 0.25 16 GLN A N 7
ATOM 7090 C CA . GLN A 1 16 ? 6.584 -9.662 -1.876 1.00 0.30 16 GLN A CA 7
ATOM 7091 C C . GLN A 1 16 ? 7.488 -8.669 -1.158 1.00 0.22 16 GLN A C 7
ATOM 7092 O O . GLN A 1 16 ? 7.054 -7.574 -0.806 1.00 0.27 16 GLN A O 7
ATOM 7106 N N . TYR A 1 17 ? 8.735 -9.039 -0.953 1.00 0.27 17 TYR A N 7
ATOM 7107 C CA . TYR A 1 17 ? 9.666 -8.180 -0.241 1.00 0.24 17 TYR A CA 7
ATOM 7108 C C . TYR A 1 17 ? 10.604 -7.468 -1.209 1.00 0.25 17 TYR A C 7
ATOM 7109 O O . TYR A 1 17 ? 11.263 -8.104 -2.034 1.00 0.34 17 TYR A O 7
ATOM 7127 N N . ASP A 1 18 ? 10.637 -6.145 -1.123 1.00 0.28 18 ASP A N 7
ATOM 7128 C CA . ASP A 1 18 ? 11.603 -5.351 -1.874 1.00 0.36 18 ASP A CA 7
ATOM 7129 C C . ASP A 1 18 ? 12.767 -4.990 -0.969 1.00 0.35 18 ASP A C 7
ATOM 7130 O O . ASP A 1 18 ? 12.583 -4.317 0.046 1.00 0.36 18 ASP A O 7
ATOM 7139 N N . GLU A 1 19 ? 13.955 -5.457 -1.337 1.00 0.45 19 GLU A N 7
ATOM 7140 C CA . GLU A 1 19 ? 15.143 -5.295 -0.509 1.00 0.52 19 GLU A CA 7
ATOM 7141 C C . GLU A 1 19 ? 15.613 -3.842 -0.431 1.00 0.49 19 GLU A C 7
ATOM 7142 O O . GLU A 1 19 ? 16.016 -3.377 0.633 1.00 0.55 19 GLU A O 7
ATOM 7154 N N . SER A 1 20 ? 15.559 -3.130 -1.553 1.00 0.52 20 SER A N 7
ATOM 7155 C CA . SER A 1 20 ? 16.105 -1.775 -1.618 1.00 0.54 20 SER A CA 7
ATOM 7156 C C . SER A 1 20 ? 15.357 -0.821 -0.687 1.00 0.41 20 SER A C 7
ATOM 7157 O O . SER A 1 20 ? 15.970 -0.073 0.075 1.00 0.47 20 SER A O 7
ATOM 7165 N N . SER A 1 21 ? 14.041 -0.858 -0.747 1.00 0.30 21 SER A N 7
ATOM 7166 C CA . SER A 1 21 ? 13.214 -0.013 0.098 1.00 0.21 21 SER A CA 7
ATOM 7167 C C . SER A 1 21 ? 12.990 -0.693 1.449 1.00 0.21 21 SER A C 7
ATOM 7168 O O . SER A 1 21 ? 12.897 -0.043 2.486 1.00 0.22 21 SER A O 7
ATOM 7176 N N . GLY A 1 22 ? 12.958 -2.020 1.423 1.00 0.23 22 GLY A N 7
ATOM 7177 C CA . GLY A 1 22 ? 12.778 -2.792 2.638 1.00 0.25 22 GLY A CA 7
ATOM 7178 C C . GLY A 1 22 ? 11.320 -2.941 3.014 1.00 0.21 22 GLY A C 7
ATOM 7179 O O . GLY A 1 22 ? 10.987 -3.031 4.194 1.00 0.23 22 GLY A O 7
ATOM 7183 N N . TYR A 1 23 ? 10.451 -2.990 2.013 1.00 0.19 23 TYR A N 7
ATOM 7184 C CA . TYR A 1 23 ? 9.006 -2.964 2.247 1.00 0.17 23 TYR A CA 7
ATOM 7185 C C . TYR A 1 23 ? 8.315 -4.047 1.431 1.00 0.19 23 TYR A C 7
ATOM 7186 O O . TYR A 1 23 ? 8.957 -4.760 0.655 1.00 0.22 23 TYR A O 7
ATOM 7204 N N . TYR A 1 24 ? 7.007 -4.164 1.606 1.00 0.21 24 TYR A N 7
ATOM 7205 C CA . TYR A 1 24 ? 6.248 -5.221 0.959 1.00 0.24 24 TYR A CA 7
ATOM 7206 C C . TYR A 1 24 ? 5.420 -4.691 -0.210 1.00 0.21 24 TYR A C 7
ATOM 7207 O O . TYR A 1 24 ? 4.854 -3.597 -0.145 1.00 0.23 24 TYR A O 7
ATOM 7225 N N . TYR A 1 25 ? 5.369 -5.481 -1.277 1.00 0.19 25 TYR A N 7
ATOM 7226 C CA . TYR A 1 25 ? 4.592 -5.159 -2.470 1.00 0.19 25 TYR A CA 7
ATOM 7227 C C . TYR A 1 25 ? 3.739 -6.359 -2.878 1.00 0.22 25 TYR A C 7
ATOM 7228 O O . TYR A 1 25 ? 4.265 -7.443 -3.103 1.00 0.31 25 TYR A O 7
ATOM 7246 N N . ASP A 1 26 ? 2.435 -6.160 -2.992 1.00 0.24 26 ASP A N 7
ATOM 7247 C CA . ASP A 1 26 ? 1.521 -7.246 -3.339 1.00 0.33 26 ASP A CA 7
ATOM 7248 C C . ASP A 1 26 ? 1.340 -7.329 -4.851 1.00 0.35 26 ASP A C 7
ATOM 7249 O O . ASP A 1 26 ? 0.826 -6.401 -5.473 1.00 0.37 26 ASP A O 7
ATOM 7258 N N . PRO A 1 27 ? 1.783 -8.439 -5.459 1.00 0.43 27 PRO A N 7
ATOM 7259 C CA . PRO A 1 27 ? 1.733 -8.629 -6.916 1.00 0.51 27 PRO A CA 7
ATOM 7260 C C . PRO A 1 27 ? 0.310 -8.717 -7.460 1.00 0.55 27 PRO A C 7
ATOM 7261 O O . PRO A 1 27 ? 0.038 -8.294 -8.585 1.00 0.61 27 PRO A O 7
ATOM 7272 N N . THR A 1 28 ? -0.594 -9.266 -6.660 1.00 0.58 28 THR A N 7
ATOM 7273 C CA . THR A 1 28 ? -1.964 -9.493 -7.091 1.00 0.66 28 THR A CA 7
ATOM 7274 C C . THR A 1 28 ? -2.757 -8.189 -7.198 1.00 0.60 28 THR A C 7
ATOM 7275 O O . THR A 1 28 ? -3.356 -7.897 -8.235 1.00 0.66 28 THR A O 7
ATOM 7286 N N . THR A 1 29 ? -2.741 -7.403 -6.136 1.00 0.55 29 THR A N 7
ATOM 7287 C CA . THR A 1 29 ? -3.505 -6.169 -6.095 1.00 0.56 29 THR A CA 7
ATOM 7288 C C . THR A 1 29 ? -2.704 -5.005 -6.670 1.00 0.49 29 THR A C 7
ATOM 7289 O O . THR A 1 29 ? -3.267 -4.085 -7.264 1.00 0.60 29 THR A O 7
ATOM 7300 N N . GLY A 1 30 ? -1.386 -5.071 -6.513 1.00 0.40 30 GLY A N 7
ATOM 7301 C CA . GLY A 1 30 ? -0.519 -4.019 -7.009 1.00 0.39 30 GLY A CA 7
ATOM 7302 C C . GLY A 1 30 ? -0.277 -2.945 -5.970 1.00 0.35 30 GLY A C 7
ATOM 7303 O O . GLY A 1 30 ? 0.073 -1.811 -6.305 1.00 0.42 30 GLY A O 7
ATOM 7307 N N . LEU A 1 31 ? -0.462 -3.305 -4.707 1.00 0.31 31 LEU A N 7
ATOM 7308 C CA . LEU A 1 31 ? -0.321 -2.353 -3.616 1.00 0.32 31 LEU A CA 7
ATOM 7309 C C . LEU A 1 31 ? 1.033 -2.454 -2.928 1.00 0.26 31 LEU A C 7
ATOM 7310 O O . LEU A 1 31 ? 1.573 -3.538 -2.721 1.00 0.30 31 LEU A O 7
ATOM 7326 N N . TYR A 1 32 ? 1.565 -1.293 -2.602 1.00 0.22 32 TYR A N 7
ATOM 7327 C CA . TYR A 1 32 ? 2.744 -1.158 -1.773 1.00 0.18 32 TYR A CA 7
ATOM 7328 C C . TYR A 1 32 ? 2.298 -0.965 -0.328 1.00 0.20 32 TYR A C 7
ATOM 7329 O O . TYR A 1 32 ? 1.241 -0.379 -0.087 1.00 0.25 32 TYR A O 7
ATOM 7347 N N . TYR A 1 33 ? 3.085 -1.438 0.629 1.00 0.21 33 TYR A N 7
ATOM 7348 C CA . TYR A 1 33 ?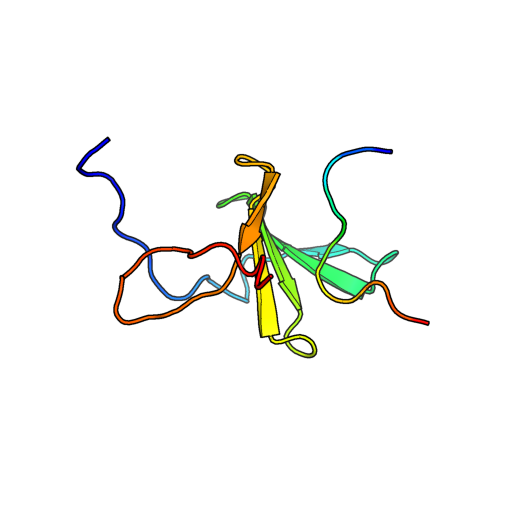 2.757 -1.236 2.038 1.00 0.24 33 TYR A CA 7
ATOM 7349 C C . TYR A 1 33 ? 4.007 -1.154 2.904 1.00 0.23 33 TYR A C 7
ATOM 7350 O O . TYR A 1 33 ? 4.910 -1.986 2.790 1.00 0.26 33 TYR A O 7
ATOM 7368 N N . ASP A 1 34 ? 4.050 -0.139 3.760 1.00 0.21 34 ASP A N 7
ATOM 7369 C CA . ASP A 1 34 ? 5.052 -0.085 4.821 1.00 0.21 34 ASP A CA 7
ATOM 7370 C C . ASP A 1 34 ? 4.373 0.080 6.164 1.00 0.22 34 ASP A C 7
ATOM 7371 O O . ASP A 1 34 ? 3.649 1.050 6.385 1.00 0.24 34 ASP A O 7
ATOM 7380 N N . PRO A 1 35 ? 4.595 -0.870 7.076 1.00 0.26 35 PRO A N 7
ATOM 7381 C CA . PRO A 1 35 ? 4.002 -0.824 8.403 1.00 0.31 35 PRO A CA 7
ATOM 7382 C C . PRO A 1 35 ? 4.537 0.345 9.231 1.00 0.30 35 PRO A C 7
ATOM 7383 O O . PRO A 1 35 ? 3.881 0.807 10.164 1.00 0.36 35 PRO A O 7
ATOM 7394 N N . ASN A 1 36 ? 5.729 0.825 8.883 1.00 0.27 36 ASN A N 7
ATOM 7395 C CA . ASN A 1 36 ? 6.372 1.895 9.644 1.00 0.33 36 ASN A CA 7
ATOM 7396 C C . ASN A 1 36 ? 5.823 3.266 9.263 1.00 0.36 36 ASN A C 7
ATOM 7397 O O . ASN A 1 36 ? 5.536 4.092 10.131 1.00 0.44 36 ASN A O 7
ATOM 7408 N N . SER A 1 37 ? 5.675 3.506 7.967 1.00 0.34 37 SER A N 7
ATOM 7409 C CA . SER A 1 37 ? 5.147 4.774 7.481 1.00 0.42 37 SER A CA 7
ATOM 7410 C C . SER A 1 37 ? 3.625 4.743 7.451 1.00 0.41 37 SER A C 7
ATOM 7411 O O . SER A 1 37 ? 2.976 5.782 7.309 1.00 0.50 37 SER A O 7
ATOM 7419 N N . GLN A 1 38 ? 3.077 3.534 7.572 1.00 0.35 38 GLN A N 7
ATOM 7420 C CA . GLN A 1 38 ? 1.640 3.314 7.741 1.00 0.41 38 GLN A CA 7
ATOM 7421 C C . GLN A 1 38 ? 0.844 3.584 6.467 1.00 0.41 38 GLN A C 7
ATOM 7422 O O . GLN A 1 38 ? -0.362 3.334 6.431 1.00 0.68 38 GLN A O 7
ATOM 7436 N N . TYR A 1 39 ? 1.489 4.079 5.417 1.00 0.25 39 TYR A N 7
ATOM 7437 C CA . TYR A 1 39 ? 0.757 4.366 4.200 1.00 0.21 39 TYR A CA 7
ATOM 7438 C C . TYR A 1 39 ? 0.911 3.247 3.184 1.00 0.19 39 TYR A C 7
ATOM 7439 O O . TYR A 1 39 ? 1.861 2.443 3.224 1.00 0.18 39 TYR A O 7
ATOM 7457 N N . TYR A 1 40 ? -0.080 3.186 2.315 1.00 0.22 40 TYR A N 7
ATOM 7458 C CA . TYR A 1 40 ? -0.136 2.244 1.222 1.00 0.24 40 TYR A CA 7
ATOM 7459 C C . TYR A 1 40 ? 0.151 2.992 -0.060 1.00 0.18 40 TYR A C 7
ATOM 7460 O O . TYR A 1 40 ? 0.331 4.203 -0.039 1.00 0.17 40 TYR A O 7
ATOM 7478 N N . TYR A 1 41 ? 0.252 2.289 -1.161 1.00 0.19 41 TYR A N 7
ATOM 7479 C CA . TYR A 1 41 ? 0.383 2.945 -2.444 1.00 0.16 41 TYR A CA 7
ATOM 7480 C C . TYR A 1 41 ? -0.061 2.000 -3.557 1.00 0.16 41 TYR A C 7
ATOM 7481 O O . TYR A 1 41 ? 0.460 0.906 -3.700 1.00 0.28 41 TYR A O 7
ATOM 7499 N N . ASN A 1 42 ? -1.045 2.431 -4.333 1.00 0.19 42 ASN A N 7
ATOM 7500 C CA . ASN A 1 42 ? -1.551 1.637 -5.449 1.00 0.24 42 ASN A CA 7
ATOM 7501 C C . ASN A 1 42 ? -0.925 2.131 -6.747 1.00 0.26 42 ASN A C 7
ATOM 7502 O O . ASN A 1 42 ? -1.185 3.255 -7.179 1.00 0.32 42 ASN A O 7
ATOM 7513 N N . SER A 1 43 ? -0.098 1.298 -7.363 1.00 0.27 43 SER A N 7
ATOM 7514 C CA . SER A 1 43 ? 0.640 1.705 -8.553 1.00 0.33 43 SER A CA 7
ATOM 7515 C C . SER A 1 43 ? -0.213 1.594 -9.816 1.00 0.42 43 SER A C 7
ATOM 7516 O O . SER A 1 43 ? 0.156 2.114 -10.868 1.00 0.57 43 SER A O 7
ATOM 7524 N N . LEU A 1 44 ? -1.368 0.950 -9.709 1.00 0.40 44 LEU A N 7
ATOM 7525 C CA . LEU A 1 44 ? -2.291 0.874 -10.836 1.00 0.48 44 LEU A CA 7
ATOM 7526 C C . LEU A 1 44 ? -2.853 2.257 -11.127 1.00 0.45 44 LEU A C 7
ATOM 7527 O O . LEU A 1 44 ? -3.074 2.625 -12.280 1.00 0.50 44 LEU A O 7
ATOM 7543 N N . THR A 1 45 ? -3.067 3.024 -10.067 1.00 0.45 45 THR A N 7
ATOM 7544 C CA . THR A 1 45 ? -3.557 4.387 -10.193 1.00 0.49 45 THR A CA 7
ATOM 7545 C C . THR A 1 45 ? -2.424 5.392 -9.983 1.00 0.46 45 THR A C 7
ATOM 7546 O O . THR A 1 45 ? -2.606 6.603 -10.135 1.00 0.52 45 THR A O 7
ATOM 7557 N N . GLN A 1 46 ? -1.251 4.849 -9.648 1.00 0.40 46 GLN A N 7
ATOM 7558 C CA . GLN A 1 46 ? -0.049 5.632 -9.359 1.00 0.41 46 GLN A CA 7
ATOM 7559 C C . GLN A 1 46 ? -0.310 6.584 -8.194 1.00 0.37 46 GLN A C 7
ATOM 7560 O O . GLN A 1 46 ? 0.061 7.756 -8.232 1.00 0.46 46 GLN A O 7
ATOM 7574 N N . GLN A 1 47 ? -0.955 6.074 -7.153 1.00 0.31 47 GLN A N 7
ATOM 7575 C CA . GLN A 1 47 ? -1.363 6.914 -6.039 1.00 0.31 47 GLN A CA 7
ATOM 7576 C C . GLN A 1 47 ? -0.859 6.388 -4.702 1.00 0.25 47 GLN A C 7
ATOM 7577 O O . GLN A 1 47 ? -1.066 5.226 -4.358 1.00 0.29 47 GLN A O 7
ATOM 7591 N N . TYR A 1 48 ? -0.190 7.259 -3.963 1.00 0.20 48 TYR A N 7
ATOM 7592 C CA . TYR A 1 48 ? 0.144 7.001 -2.572 1.00 0.20 48 TYR A CA 7
ATOM 7593 C C . TYR A 1 48 ? -1.135 7.052 -1.726 1.00 0.24 48 TYR A C 7
ATOM 7594 O O . TYR A 1 48 ? -1.819 8.077 -1.678 1.00 0.38 48 TYR A O 7
ATOM 7612 N N . LEU A 1 49 ? -1.442 5.953 -1.057 1.00 0.20 49 LEU A N 7
ATOM 7613 C CA . LEU A 1 49 ? -2.722 5.781 -0.372 1.00 0.21 49 LEU A CA 7
ATOM 7614 C C . LEU A 1 49 ? -2.536 5.555 1.127 1.00 0.18 49 LEU A C 7
ATOM 7615 O O . LEU A 1 49 ? -1.417 5.518 1.629 1.00 0.20 49 LEU A O 7
ATOM 7631 N N . TYR A 1 50 ? -3.648 5.435 1.832 1.00 0.21 50 TYR A N 7
ATOM 7632 C CA . TYR A 1 50 ? -3.648 4.982 3.211 1.00 0.34 50 TYR A CA 7
ATOM 7633 C C . TYR A 1 50 ? -4.953 4.241 3.476 1.00 0.28 50 TYR A C 7
ATOM 7634 O O . TYR A 1 50 ? -5.986 4.557 2.869 1.00 0.25 50 TYR A O 7
ATOM 7652 N N . TRP A 1 51 ? -4.900 3.230 4.334 1.00 0.32 51 TRP A N 7
ATOM 7653 C CA . TRP A 1 51 ? -6.086 2.446 4.640 1.00 0.29 51 TRP A CA 7
ATOM 7654 C C . TRP A 1 51 ? -6.966 3.194 5.625 1.00 0.27 51 TRP A C 7
ATOM 7655 O O . TRP A 1 51 ? -6.688 3.236 6.824 1.00 0.32 51 TRP A O 7
ATOM 7676 N N . ASP A 1 52 ? -8.020 3.798 5.095 1.00 0.27 52 ASP A N 7
ATOM 7677 C CA . ASP A 1 52 ? -8.953 4.572 5.901 1.00 0.34 52 ASP A CA 7
ATOM 7678 C C . ASP A 1 52 ? -9.723 3.666 6.854 1.00 0.41 52 ASP A C 7
ATOM 7679 O O . ASP A 1 52 ? -9.966 4.014 8.010 1.00 0.98 52 ASP A O 7
ATOM 7688 N N . GLY A 1 53 ? -10.103 2.498 6.360 1.00 0.55 53 GLY A N 7
ATOM 7689 C CA . GLY A 1 53 ? -10.829 1.552 7.178 1.00 0.51 53 GLY A CA 7
ATOM 7690 C C . GLY A 1 53 ? -12.327 1.668 7.003 1.00 0.51 53 GLY A C 7
ATOM 7691 O O . GLY A 1 53 ? -12.963 0.763 6.460 1.00 0.64 53 GLY A O 7
ATOM 7695 N N . GLU A 1 54 ? -12.891 2.791 7.424 1.00 0.48 54 GLU A N 7
ATOM 7696 C CA . GLU A 1 54 ? -14.340 2.963 7.421 1.00 0.57 54 GLU A CA 7
ATOM 7697 C C . GLU A 1 54 ? -14.858 3.399 6.055 1.00 0.47 54 GLU A C 7
ATOM 7698 O O . GLU A 1 54 ? -16.033 3.208 5.742 1.00 0.46 54 GLU A O 7
ATOM 7710 N N . LYS A 1 55 ? -13.987 3.979 5.238 1.00 0.48 55 LYS A N 7
ATOM 7711 C CA . LYS A 1 55 ? -14.330 4.239 3.842 1.00 0.47 55 LYS A CA 7
ATOM 7712 C C . LYS A 1 55 ? -14.234 2.953 3.036 1.00 0.42 55 LYS A C 7
ATOM 7713 O O . LYS A 1 55 ? -14.714 2.868 1.905 1.00 0.44 55 LYS A O 7
ATOM 7732 N N . GLU A 1 56 ? -13.607 1.951 3.658 1.00 0.43 56 GLU A N 7
ATOM 7733 C CA . GLU A 1 56 ? -13.420 0.626 3.073 1.00 0.47 56 GLU A CA 7
ATOM 7734 C C . GLU A 1 56 ? -12.743 0.692 1.711 1.00 0.48 56 GLU A C 7
ATOM 7735 O O . GLU A 1 56 ? -12.987 -0.144 0.844 1.00 0.57 56 GLU A O 7
ATOM 7747 N N . THR A 1 57 ? -11.883 1.684 1.539 1.00 0.43 57 THR A N 7
ATOM 7748 C CA . THR A 1 57 ? -11.101 1.823 0.326 1.00 0.46 57 THR A CA 7
ATOM 7749 C C . THR A 1 57 ? -9.776 2.511 0.647 1.00 0.39 57 THR A C 7
ATOM 7750 O O . THR A 1 57 ? -9.634 3.156 1.692 1.00 0.35 57 THR A O 7
ATOM 7761 N N . TYR A 1 58 ? -8.804 2.337 -0.232 1.00 0.42 58 TYR A N 7
ATOM 7762 C CA . TYR A 1 58 ? -7.498 2.949 -0.066 1.00 0.38 58 TYR A CA 7
ATOM 7763 C C . TYR A 1 58 ? -7.507 4.334 -0.688 1.00 0.41 58 TYR A C 7
ATOM 7764 O O . TYR A 1 58 ? -7.478 4.482 -1.908 1.00 0.57 58 TYR A O 7
ATOM 7782 N N . VAL A 1 59 ? -7.561 5.345 0.163 1.00 0.35 59 VAL A N 7
ATOM 7783 C CA . VAL A 1 59 ? -7.677 6.723 -0.288 1.00 0.43 59 VAL A CA 7
ATOM 7784 C C . VAL A 1 59 ? -6.326 7.417 -0.219 1.00 0.37 59 VAL A C 7
ATOM 7785 O O . VAL A 1 59 ? -5.504 7.096 0.638 1.00 0.28 59 VAL A O 7
ATOM 7798 N N . PRO A 1 60 ? -6.068 8.360 -1.141 1.00 0.49 60 PRO A N 7
ATOM 7799 C CA . PRO A 1 60 ? -4.776 9.044 -1.230 1.00 0.52 60 PRO A CA 7
ATOM 7800 C C . PRO A 1 60 ? -4.431 9.807 0.043 1.00 0.62 60 PRO A C 7
ATOM 7801 O O . PRO A 1 60 ? -5.224 10.616 0.534 1.00 0.80 60 PRO A O 7
ATOM 7812 N N . ALA A 1 61 ? -3.235 9.557 0.558 1.00 0.67 61 ALA A N 7
ATOM 7813 C CA . ALA A 1 61 ? -2.780 10.206 1.778 1.00 1.00 61 ALA A CA 7
ATOM 7814 C C . ALA A 1 61 ? -2.261 11.603 1.476 1.00 1.28 61 ALA A C 7
ATOM 7815 O O . ALA A 1 61 ? -2.138 12.442 2.369 1.00 1.75 61 ALA A O 7
ATOM 7822 N N . ALA A 1 62 ? -1.964 11.845 0.205 1.00 1.36 62 ALA A N 7
ATOM 7823 C CA . ALA A 1 62 ? -1.486 13.145 -0.240 1.00 1.73 62 ALA A CA 7
ATOM 7824 C C . ALA A 1 62 ? -2.659 14.082 -0.504 1.00 2.38 62 ALA A C 7
ATOM 7825 O O . ALA A 1 62 ? -2.888 14.514 -1.636 1.00 2.71 62 ALA A O 7
ATOM 7832 N N . GLU A 1 63 ? -3.406 14.382 0.549 1.00 3.09 63 GLU A N 7
ATOM 7833 C CA . GLU A 1 63 ? -4.565 15.254 0.447 1.00 4.06 63 GLU A CA 7
ATOM 7834 C C . GLU A 1 63 ? -4.151 16.716 0.574 1.00 4.49 63 GLU A C 7
ATOM 7835 O O . GLU A 1 63 ? -3.183 17.042 1.269 1.00 4.95 63 GLU A O 7
ATOM 7847 N N . SER A 1 64 ? -4.850 17.582 -0.137 1.00 4.69 64 SER A N 7
ATOM 7848 C CA . SER A 1 64 ? -4.629 19.012 -0.030 1.00 5.36 64 SER A CA 7
ATOM 7849 C C . SER A 1 64 ? -5.962 19.746 -0.125 1.00 6.24 64 SER A C 7
ATOM 7850 O O . SER A 1 64 ? -6.312 20.216 -1.228 1.00 6.87 64 SER A O 7
ATOM 7859 N N . GLY B 2 1 ? 11.390 7.139 -13.104 1.00 2.20 100 GLY B N 7
ATOM 7860 C CA . GLY B 2 1 ? 10.763 5.804 -12.954 1.00 1.92 100 GLY B CA 7
ATOM 7861 C C . GLY B 2 1 ? 9.395 5.735 -13.606 1.00 1.48 100 GLY B C 7
ATOM 7862 O O . GLY B 2 1 ? 9.055 6.575 -14.441 1.00 1.74 100 GLY B O 7
ATOM 7868 N N . MET B 2 2 ? 8.610 4.737 -13.219 1.00 1.38 101 MET B N 7
ATOM 7869 C CA . MET B 2 2 ? 7.274 4.539 -13.782 1.00 1.26 101 MET B CA 7
ATOM 7870 C C . MET B 2 2 ? 6.209 4.800 -12.732 1.00 1.05 101 MET B C 7
ATOM 7871 O O . MET B 2 2 ? 5.021 4.911 -13.039 1.00 1.69 101 MET B O 7
ATOM 7885 N N . ARG B 2 3 ? 6.647 4.882 -11.493 1.00 0.40 102 ARG B N 7
ATOM 7886 C CA . ARG B 2 3 ? 5.756 4.912 -10.349 1.00 0.29 102 ARG B CA 7
ATOM 7887 C C . ARG B 2 3 ? 6.555 5.324 -9.127 1.00 0.22 102 ARG B C 7
ATOM 7888 O O . ARG B 2 3 ? 7.786 5.338 -9.182 1.00 0.27 102 ARG B O 7
ATOM 7909 N N . PRO B 2 4 ? 5.893 5.693 -8.029 1.00 0.17 103 PRO B N 7
ATOM 7910 C CA . PRO B 2 4 ? 6.560 5.849 -6.738 1.00 0.16 103 PRO B CA 7
ATOM 7911 C C . PRO B 2 4 ? 7.201 4.536 -6.268 1.00 0.17 103 PRO B C 7
ATOM 7912 O O . PRO B 2 4 ? 7.028 3.487 -6.878 1.00 0.19 103 PRO B O 7
ATOM 7923 N N . PRO B 2 5 ? 7.982 4.597 -5.198 1.00 0.17 104 PRO B N 7
ATOM 7924 C CA . PRO B 2 5 ? 8.580 3.437 -4.556 1.00 0.18 104 PRO B CA 7
ATOM 7925 C C . PRO B 2 5 ? 7.737 2.977 -3.375 1.00 0.15 104 PRO B C 7
ATOM 7926 O O . PRO B 2 5 ? 6.788 3.6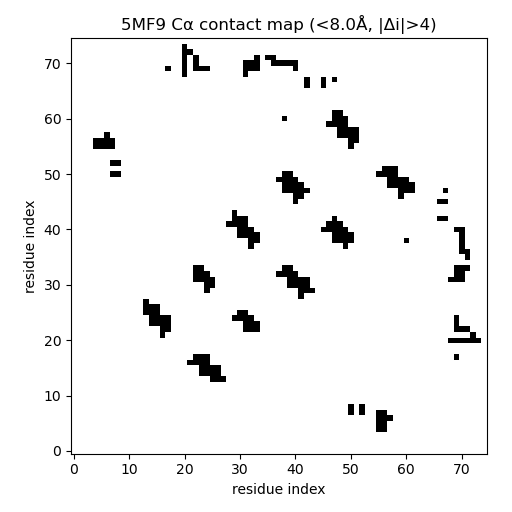67 -2.988 1.00 0.14 104 PRO B O 7
ATOM 7937 N N . PRO B 2 6 ? 8.060 1.829 -2.772 1.00 0.15 105 PRO B N 7
ATOM 7938 C CA . PRO B 2 6 ? 7.331 1.348 -1.605 1.00 0.14 105 PRO B CA 7
ATOM 7939 C C . PRO B 2 6 ? 7.400 2.340 -0.464 1.00 0.13 105 PRO B C 7
ATOM 7940 O O . PRO B 2 6 ? 8.416 3.000 -0.274 1.00 0.13 105 PRO B O 7
ATOM 7951 N N . PRO B 2 7 ? 6.312 2.432 0.313 1.00 0.15 106 PRO B N 7
ATOM 7952 C CA . PRO B 2 7 ? 6.156 3.451 1.346 1.00 0.17 106 PRO B CA 7
ATOM 7953 C C . PRO B 2 7 ? 7.329 3.486 2.304 1.00 0.17 106 PRO B C 7
ATOM 7954 O O . PRO B 2 7 ? 7.735 2.464 2.829 1.00 0.16 106 PRO B O 7
ATOM 7965 N N . GLY B 2 8 ? 7.867 4.666 2.526 1.00 0.19 107 GLY B N 7
ATOM 7966 C CA . GLY B 2 8 ? 9.053 4.787 3.335 1.00 0.21 107 GLY B CA 7
ATOM 7967 C C . GLY B 2 8 ? 10.158 5.471 2.583 1.00 0.22 107 GLY B C 7
ATOM 7968 O O . GLY B 2 8 ? 10.197 6.704 2.516 1.00 0.28 107 GLY B O 7
ATOM 7972 N N . ILE B 2 9 ? 11.019 4.647 1.968 1.00 0.23 108 ILE B N 7
ATOM 7973 C CA . ILE B 2 9 ? 12.188 5.089 1.216 1.00 0.27 108 ILE B CA 7
ATOM 7974 C C . ILE B 2 9 ? 12.812 6.322 1.863 1.00 0.35 108 ILE B C 7
ATOM 7975 O O . ILE B 2 9 ? 13.076 7.340 1.215 1.00 0.40 108 ILE B O 7
ATOM 7991 N N . ARG B 2 10 ? 13.058 6.192 3.163 1.00 0.42 109 ARG B N 7
ATOM 7992 C CA . ARG B 2 10 ? 13.442 7.312 4.008 1.00 0.58 109 ARG B CA 7
ATOM 7993 C C . ARG B 2 10 ? 14.943 7.543 3.990 1.00 0.79 109 ARG B C 7
ATOM 7994 O O . ARG B 2 10 ? 15.699 6.792 3.368 1.00 1.34 109 ARG B O 7
ATOM 8015 N N . GLY B 2 11 ? 15.360 8.587 4.679 1.00 1.22 110 GLY B N 7
ATOM 8016 C CA . GLY B 2 11 ? 16.754 8.953 4.731 1.00 1.46 110 GLY B CA 7
ATOM 8017 C C . GLY B 2 11 ? 16.910 10.395 5.145 1.00 2.55 110 GLY B C 7
ATOM 8018 O O . GLY B 2 11 ? 16.031 10.896 5.880 1.00 3.15 110 GLY B O 7
ATOM 8023 N N . GLY A 1 1 ? -19.939 -9.716 -1.123 1.00 12.03 1 GLY A N 8
ATOM 8024 C CA . GLY A 1 1 ? -19.387 -9.928 0.232 1.00 11.71 1 GLY A CA 8
ATOM 8025 C C . GLY A 1 1 ? -19.550 -11.356 0.691 1.00 10.83 1 GLY A C 8
ATOM 8026 O O . GLY A 1 1 ? -20.668 -11.819 0.920 1.00 10.73 1 GLY A O 8
ATOM 8032 N N . ALA A 1 2 ? -18.435 -12.061 0.822 1.00 10.37 2 ALA A N 8
ATOM 8033 C CA . ALA A 1 2 ? -18.456 -13.447 1.257 1.00 9.66 2 ALA A CA 8
ATOM 8034 C C . ALA A 1 2 ? -17.134 -13.829 1.914 1.00 8.99 2 ALA A C 8
ATOM 8035 O O . ALA A 1 2 ? -17.025 -13.843 3.140 1.00 8.96 2 ALA A O 8
ATOM 8042 N N . MET A 1 3 ? -16.125 -14.110 1.096 1.00 8.64 3 MET A N 8
ATOM 8043 C CA . MET A 1 3 ? -14.843 -14.590 1.598 1.00 8.19 3 MET A CA 8
ATOM 8044 C C . MET A 1 3 ? -14.013 -13.451 2.173 1.00 7.30 3 MET A C 8
ATOM 8045 O O . MET A 1 3 ? -13.275 -13.633 3.142 1.00 7.26 3 MET A O 8
ATOM 8059 N N . GLY A 1 4 ? -14.140 -12.275 1.575 1.00 6.86 4 GLY A N 8
ATOM 8060 C CA . GLY A 1 4 ? -13.382 -11.131 2.032 1.00 6.24 4 GLY A CA 8
ATOM 8061 C C . GLY A 1 4 ? -12.994 -10.217 0.893 1.00 5.46 4 GLY A C 8
ATOM 8062 O O . GLY A 1 4 ? -12.354 -10.646 -0.069 1.00 5.51 4 GLY A O 8
ATOM 8066 N N . THR A 1 5 ? -13.392 -8.960 0.997 1.00 5.05 5 THR A N 8
ATOM 8067 C CA . THR A 1 5 ? -13.067 -7.971 -0.010 1.00 4.59 5 THR A CA 8
ATOM 8068 C C . THR A 1 5 ? -11.609 -7.543 0.111 1.00 3.92 5 THR A C 8
ATOM 8069 O O . THR A 1 5 ? -11.192 -7.023 1.148 1.00 4.36 5 THR A O 8
ATOM 8080 N N . LYS A 1 6 ? -10.840 -7.752 -0.953 1.00 3.35 6 LYS A N 8
ATOM 8081 C CA . LYS A 1 6 ? -9.414 -7.458 -0.933 1.00 3.18 6 LYS A CA 8
ATOM 8082 C C . LYS A 1 6 ? -9.151 -5.994 -1.265 1.00 2.33 6 LYS A C 8
ATOM 8083 O O . LYS A 1 6 ? -8.139 -5.651 -1.873 1.00 2.42 6 LYS A O 8
ATOM 8102 N N . TYR A 1 7 ? -10.078 -5.142 -0.869 1.00 1.85 7 TYR A N 8
ATOM 8103 C CA . TYR A 1 7 ? -9.878 -3.707 -0.946 1.00 1.31 7 TYR A CA 8
ATOM 8104 C C . TYR A 1 7 ? -9.934 -3.143 0.454 1.00 1.35 7 TYR A C 8
ATOM 8105 O O . TYR A 1 7 ? -9.945 -1.933 0.652 1.00 2.31 7 TYR A O 8
ATOM 8123 N N . ALA A 1 8 ? -9.986 -4.041 1.426 1.00 0.88 8 ALA A N 8
ATOM 8124 C CA . ALA A 1 8 ? -10.083 -3.639 2.809 1.00 0.78 8 ALA A CA 8
ATOM 8125 C C . ALA A 1 8 ? -8.924 -4.170 3.624 1.00 0.59 8 ALA A C 8
ATOM 8126 O O . ALA A 1 8 ? -7.916 -3.487 3.805 1.00 0.69 8 ALA A O 8
ATOM 8133 N N . VAL A 1 9 ? -9.066 -5.393 4.101 1.00 0.72 9 VAL A N 8
ATOM 8134 C CA . VAL A 1 9 ? -8.074 -5.976 4.974 1.00 0.78 9 VAL A CA 8
ATOM 8135 C C . VAL A 1 9 ? -7.016 -6.732 4.165 1.00 0.77 9 VAL A C 8
ATOM 8136 O O . VAL A 1 9 ? -7.316 -7.720 3.493 1.00 0.84 9 VAL A O 8
ATOM 8149 N N . PRO A 1 10 ? -5.767 -6.251 4.196 1.00 0.86 10 PRO A N 8
ATOM 8150 C CA . PRO A 1 10 ? -4.663 -6.838 3.445 1.00 0.94 10 PRO A CA 8
ATOM 8151 C C . PRO A 1 10 ? -4.038 -8.037 4.152 1.00 0.85 10 PRO A C 8
ATOM 8152 O O . PRO A 1 10 ? -4.037 -8.130 5.381 1.00 0.87 10 PRO A O 8
ATOM 8163 N N . ASP A 1 11 ? -3.518 -8.959 3.360 1.00 0.87 11 ASP A N 8
ATOM 8164 C CA . ASP A 1 11 ? -2.775 -10.093 3.889 1.00 0.85 11 ASP A CA 8
ATOM 8165 C C . ASP A 1 11 ? -1.286 -9.879 3.673 1.00 0.67 11 ASP A C 8
ATOM 8166 O O . ASP A 1 11 ? -0.853 -9.513 2.586 1.00 0.55 11 ASP A O 8
ATOM 8175 N N . THR A 1 12 ? -0.511 -10.102 4.718 1.00 0.82 12 THR A N 8
ATOM 8176 C CA . THR A 1 12 ? 0.924 -9.874 4.676 1.00 0.83 12 THR A CA 8
ATOM 8177 C C . THR A 1 12 ? 1.655 -11.015 3.969 1.00 0.75 12 THR A C 8
ATOM 8178 O O . THR A 1 12 ? 2.816 -10.875 3.582 1.00 0.76 12 THR A O 8
ATOM 8189 N N . SER A 1 13 ? 0.964 -12.128 3.774 1.00 0.75 13 SER A N 8
ATOM 8190 C CA . SER A 1 13 ? 1.573 -13.319 3.202 1.00 0.78 13 SER A CA 8
ATOM 8191 C C . SER A 1 13 ? 1.574 -13.268 1.671 1.00 0.67 13 SER A C 8
ATOM 8192 O O . SER A 1 13 ? 2.327 -13.993 1.018 1.00 0.78 13 SER A O 8
ATOM 8200 N N . THR A 1 14 ? 0.719 -12.428 1.102 1.00 0.53 14 THR A N 8
ATOM 8201 C CA . THR A 1 14 ? 0.611 -12.316 -0.350 1.00 0.51 14 THR A CA 8
ATOM 8202 C C . THR A 1 14 ? 1.618 -11.302 -0.908 1.00 0.36 14 THR A C 8
ATOM 8203 O O . THR A 1 14 ? 2.016 -11.386 -2.072 1.00 0.39 14 THR A O 8
ATOM 8214 N N . TYR A 1 15 ? 2.058 -10.372 -0.063 1.00 0.30 15 TYR A N 8
ATOM 8215 C CA . TYR A 1 15 ? 3.026 -9.358 -0.476 1.00 0.24 15 TYR A CA 8
ATOM 8216 C C . TYR A 1 15 ? 4.404 -9.969 -0.709 1.00 0.28 15 TYR A C 8
ATOM 8217 O O . TYR A 1 15 ? 4.770 -10.972 -0.090 1.00 0.42 15 TYR A O 8
ATOM 8235 N N . GLN A 1 16 ? 5.150 -9.352 -1.607 1.00 0.25 16 GLN A N 8
ATOM 8236 C CA . GLN A 1 16 ? 6.557 -9.658 -1.811 1.00 0.30 16 GLN A CA 8
ATOM 8237 C C . GLN A 1 16 ? 7.391 -8.670 -1.007 1.00 0.22 16 GLN A C 8
ATOM 8238 O O . GLN A 1 16 ? 6.887 -7.621 -0.608 1.00 0.27 16 GLN A O 8
ATOM 8252 N N . TYR A 1 17 ? 8.652 -8.985 -0.782 1.00 0.27 17 TYR A N 8
ATOM 8253 C CA . TYR A 1 17 ? 9.542 -8.067 -0.089 1.00 0.24 17 TYR A CA 8
ATOM 8254 C C . TYR A 1 17 ? 10.408 -7.318 -1.098 1.00 0.25 17 TYR A C 8
ATOM 8255 O O . TYR A 1 17 ? 11.306 -7.902 -1.709 1.00 0.34 17 TYR A O 8
ATOM 8273 N N . ASP A 1 18 ? 10.129 -6.035 -1.285 1.00 0.28 18 ASP A N 8
ATOM 8274 C CA . ASP A 1 18 ? 10.889 -5.222 -2.227 1.00 0.36 18 ASP A CA 8
ATOM 8275 C C . ASP A 1 18 ? 12.115 -4.643 -1.537 1.00 0.35 18 ASP A C 8
ATOM 8276 O O . ASP A 1 18 ? 12.015 -3.708 -0.737 1.00 0.36 18 ASP A O 8
ATOM 8285 N N . GLU A 1 19 ? 13.265 -5.216 -1.860 1.00 0.45 19 GLU A N 8
ATOM 8286 C CA . GLU A 1 19 ? 14.520 -4.925 -1.187 1.00 0.52 19 GLU A CA 8
ATOM 8287 C C . GLU A 1 19 ? 15.064 -3.522 -1.470 1.00 0.49 19 GLU A C 8
ATOM 8288 O O . GLU A 1 19 ? 15.980 -3.073 -0.781 1.00 0.55 19 GLU A O 8
ATOM 8300 N N . SER A 1 20 ? 14.512 -2.829 -2.460 1.00 0.52 20 SER A N 8
ATOM 8301 C CA . SER A 1 20 ? 15.022 -1.506 -2.822 1.00 0.54 20 SER A CA 8
ATOM 8302 C C . SER A 1 20 ? 14.749 -0.496 -1.707 1.00 0.41 20 SER A C 8
ATOM 8303 O O . SER A 1 20 ? 15.618 0.284 -1.325 1.00 0.47 20 SER A O 8
ATOM 8311 N N . SER A 1 21 ? 13.525 -0.516 -1.208 1.00 0.30 21 SER A N 8
ATOM 8312 C CA . SER A 1 21 ? 13.109 0.348 -0.117 1.00 0.21 21 SER A CA 8
ATOM 8313 C C . SER A 1 21 ? 12.982 -0.459 1.176 1.00 0.21 21 SER A C 8
ATOM 8314 O O . SER A 1 21 ? 13.089 0.081 2.276 1.00 0.22 21 SER A O 8
ATOM 8322 N N . GLY A 1 22 ? 12.782 -1.769 1.027 1.00 0.23 22 GLY A N 8
ATOM 8323 C CA . GLY A 1 22 ? 12.687 -2.650 2.176 1.00 0.25 22 GLY A CA 8
ATOM 8324 C C . GLY A 1 22 ? 11.268 -2.785 2.690 1.00 0.21 22 GLY A C 8
ATOM 8325 O O . GLY A 1 22 ? 11.048 -2.907 3.896 1.00 0.23 22 GLY A O 8
ATOM 8329 N N . TYR A 1 23 ? 10.302 -2.778 1.780 1.00 0.19 23 TYR A N 8
ATOM 8330 C CA . TYR A 1 23 ? 8.893 -2.796 2.167 1.00 0.17 23 TYR A CA 8
ATOM 8331 C C . TYR A 1 23 ? 8.126 -3.807 1.326 1.00 0.19 23 TYR A C 8
ATOM 8332 O O . TYR A 1 23 ? 8.688 -4.432 0.426 1.00 0.22 23 TYR A O 8
ATOM 8350 N N . TYR A 1 24 ? 6.846 -3.968 1.624 1.00 0.21 24 TYR A N 8
ATOM 8351 C CA . TYR A 1 24 ? 6.040 -5.003 0.993 1.00 0.24 24 TYR A CA 8
ATOM 8352 C C . TYR A 1 24 ? 5.382 -4.516 -0.297 1.00 0.21 24 TYR A C 8
ATOM 8353 O O . TYR A 1 24 ? 4.876 -3.392 -0.372 1.00 0.23 24 TYR A O 8
ATOM 8371 N N . TYR A 1 25 ? 5.406 -5.386 -1.300 1.00 0.19 25 TYR A N 8
ATOM 8372 C CA . TYR A 1 25 ? 4.809 -5.123 -2.605 1.00 0.19 25 TYR A CA 8
ATOM 8373 C C . TYR A 1 25 ? 3.973 -6.326 -3.029 1.00 0.22 25 TYR A C 8
ATOM 8374 O O . TYR A 1 25 ? 4.510 -7.414 -3.210 1.00 0.31 25 TYR A O 8
ATOM 8392 N N . ASP A 1 26 ? 2.674 -6.141 -3.202 1.00 0.24 26 ASP A N 8
ATOM 8393 C CA . ASP A 1 26 ? 1.817 -7.240 -3.640 1.00 0.33 26 ASP A CA 8
ATOM 8394 C C . ASP A 1 26 ? 1.587 -7.185 -5.141 1.00 0.35 26 ASP A C 8
ATOM 8395 O O . ASP A 1 26 ? 1.069 -6.205 -5.665 1.00 0.37 26 ASP A O 8
ATOM 8404 N N . PRO A 1 27 ? 1.990 -8.246 -5.846 1.00 0.43 27 PRO A N 8
ATOM 8405 C CA . PRO A 1 27 ? 1.853 -8.342 -7.306 1.00 0.51 27 PRO A CA 8
ATOM 8406 C C . PRO A 1 27 ? 0.403 -8.339 -7.816 1.00 0.55 27 PRO A C 8
ATOM 8407 O O . PRO A 1 27 ? 0.131 -7.816 -8.898 1.00 0.61 27 PRO A O 8
ATOM 8418 N N . THR A 1 28 ? -0.525 -8.930 -7.066 1.00 0.58 28 THR A N 8
ATOM 8419 C CA . THR A 1 28 ? -1.900 -9.052 -7.539 1.00 0.66 28 THR A CA 8
ATOM 8420 C C . THR A 1 28 ? -2.651 -7.718 -7.493 1.00 0.60 28 THR A C 8
ATOM 8421 O O . THR A 1 28 ? -3.313 -7.334 -8.461 1.00 0.66 28 THR A O 8
ATOM 8432 N N . THR A 1 29 ? -2.544 -7.008 -6.381 1.00 0.55 29 THR A N 8
ATOM 8433 C CA . THR A 1 29 ? -3.233 -5.736 -6.220 1.00 0.56 29 THR A CA 8
ATOM 8434 C C . THR A 1 29 ? -2.350 -4.577 -6.664 1.00 0.49 29 THR A C 8
ATOM 8435 O O . THR A 1 29 ? -2.835 -3.480 -6.937 1.00 0.60 29 THR A O 8
ATOM 8446 N N . GLY A 1 30 ? -1.050 -4.840 -6.741 1.00 0.40 30 GLY A N 8
ATOM 8447 C CA . GLY A 1 30 ? -0.094 -3.805 -7.071 1.00 0.39 30 GLY A CA 8
ATOM 8448 C C . GLY A 1 30 ? 0.094 -2.844 -5.920 1.00 0.35 30 GLY A C 8
ATOM 8449 O O . GLY A 1 30 ? 0.498 -1.694 -6.115 1.00 0.42 30 GLY A O 8
ATOM 8453 N N . LEU A 1 31 ? -0.190 -3.323 -4.714 1.00 0.31 31 LEU A N 8
ATOM 8454 C CA . LEU A 1 31 ? -0.176 -2.475 -3.538 1.00 0.32 31 LEU A CA 8
ATOM 8455 C C . LEU A 1 31 ? 1.174 -2.498 -2.837 1.00 0.26 31 LEU A C 8
ATOM 8456 O O . LEU A 1 31 ? 1.813 -3.541 -2.699 1.00 0.30 31 LEU A O 8
ATOM 8472 N N . TYR A 1 32 ? 1.603 -1.321 -2.437 1.00 0.22 32 TYR A N 8
ATOM 8473 C CA . TYR A 1 32 ? 2.773 -1.137 -1.605 1.00 0.18 32 TYR A CA 8
ATOM 8474 C C . TYR A 1 32 ? 2.319 -0.975 -0.161 1.00 0.20 32 TYR A C 8
ATOM 8475 O O . TYR A 1 32 ? 1.259 -0.402 0.083 1.00 0.25 32 TYR A O 8
ATOM 8493 N N . TYR A 1 33 ? 3.101 -1.462 0.790 1.00 0.21 33 TYR A N 8
ATOM 8494 C CA . TYR A 1 33 ? 2.747 -1.312 2.198 1.00 0.24 33 TYR A CA 8
ATOM 8495 C C . TYR A 1 33 ? 3.978 -1.216 3.089 1.00 0.23 33 TYR A C 8
ATOM 8496 O O . TYR A 1 33 ? 4.907 -2.019 2.966 1.00 0.26 33 TYR A O 8
ATOM 8514 N N . ASP A 1 34 ? 3.981 -0.221 3.969 1.00 0.21 34 ASP A N 8
ATOM 8515 C CA . ASP A 1 34 ? 4.984 -0.144 5.028 1.00 0.21 34 ASP A CA 8
ATOM 8516 C C . ASP A 1 34 ? 4.310 -0.040 6.381 1.00 0.22 34 ASP A C 8
ATOM 8517 O O . ASP A 1 34 ? 3.571 0.907 6.642 1.00 0.24 34 ASP A O 8
ATOM 8526 N N . PRO A 1 35 ? 4.555 -1.021 7.254 1.00 0.26 35 PRO A N 8
ATOM 8527 C CA . PRO A 1 35 ? 3.984 -1.049 8.604 1.00 0.31 35 PRO A CA 8
ATOM 8528 C C . PRO A 1 35 ? 4.425 0.143 9.455 1.00 0.30 35 PRO A C 8
ATOM 8529 O O . PRO A 1 35 ? 3.756 0.504 10.423 1.00 0.36 35 PRO A O 8
ATOM 8540 N N . ASN A 1 36 ? 5.547 0.755 9.089 1.00 0.27 36 ASN A N 8
ATOM 8541 C CA . ASN A 1 36 ? 6.093 1.869 9.861 1.00 0.33 36 ASN A CA 8
ATOM 8542 C C . ASN A 1 36 ? 5.374 3.179 9.542 1.00 0.36 36 ASN A C 8
ATOM 8543 O O . ASN A 1 36 ? 5.036 3.947 10.444 1.00 0.44 36 ASN A O 8
ATOM 8554 N N . SER A 1 37 ? 5.135 3.430 8.262 1.00 0.34 37 SER A N 8
ATOM 8555 C CA . SER A 1 37 ? 4.482 4.663 7.838 1.00 0.42 37 SER A CA 8
ATOM 8556 C C . SER A 1 37 ? 2.975 4.472 7.709 1.00 0.41 37 SER A C 8
ATOM 8557 O O . SER A 1 37 ? 2.216 5.441 7.626 1.00 0.50 37 SER A O 8
ATOM 8565 N N . GLN A 1 38 ? 2.565 3.209 7.696 1.00 0.35 38 GLN A N 8
ATOM 8566 C CA . GLN A 1 38 ? 1.158 2.822 7.636 1.00 0.41 38 GLN A CA 8
ATOM 8567 C C . GLN A 1 38 ? 0.472 3.253 6.341 1.00 0.41 38 GLN A C 8
ATOM 8568 O O . GLN A 1 38 ? -0.745 3.110 6.217 1.00 0.68 38 GLN A O 8
ATOM 8582 N N . TYR A 1 39 ? 1.215 3.770 5.369 1.00 0.25 39 TYR A N 8
ATOM 8583 C CA . TYR A 1 39 ? 0.581 4.120 4.117 1.00 0.21 39 TYR A CA 8
ATOM 8584 C C . TYR A 1 39 ? 0.827 3.048 3.071 1.00 0.19 39 TYR A C 8
ATOM 8585 O O . TYR A 1 39 ? 1.812 2.291 3.119 1.00 0.18 39 TYR A O 8
ATOM 8603 N N . TYR A 1 40 ? -0.137 2.964 2.178 1.00 0.22 40 TYR A N 8
ATOM 8604 C CA . TYR A 1 40 ? -0.135 2.030 1.078 1.00 0.24 40 TYR A CA 8
ATOM 8605 C C . TYR A 1 40 ? 0.125 2.813 -0.184 1.00 0.18 40 TYR A C 8
ATOM 8606 O O . TYR A 1 40 ? 0.232 4.028 -0.131 1.00 0.17 40 TYR A O 8
ATOM 8624 N N . TYR A 1 41 ? 0.288 2.140 -1.296 1.00 0.19 41 TYR A N 8
ATOM 8625 C CA . TYR A 1 41 ? 0.267 2.823 -2.571 1.00 0.16 41 TYR A CA 8
ATOM 8626 C C . TYR A 1 41 ? -0.041 1.829 -3.685 1.00 0.16 41 TYR A C 8
ATOM 8627 O O . TYR A 1 41 ? 0.575 0.775 -3.773 1.00 0.28 41 TYR A O 8
ATOM 8645 N N . ASN A 1 42 ? -1.008 2.161 -4.523 1.00 0.19 42 ASN A N 8
ATOM 8646 C CA . ASN A 1 42 ? -1.382 1.300 -5.637 1.00 0.24 42 ASN A CA 8
ATOM 8647 C C . ASN A 1 42 ? -0.587 1.703 -6.868 1.00 0.26 42 ASN A C 8
ATOM 8648 O O . ASN A 1 42 ? -0.733 2.814 -7.367 1.00 0.32 42 ASN A O 8
ATOM 8659 N N . SER A 1 43 ? 0.262 0.808 -7.353 1.00 0.27 43 SER A N 8
ATOM 8660 C CA . SER A 1 43 ? 1.132 1.126 -8.478 1.00 0.33 43 SER A CA 8
ATOM 8661 C C . SER A 1 43 ? 0.455 0.844 -9.813 1.00 0.42 43 SER A C 8
ATOM 8662 O O . SER A 1 43 ? 1.009 1.145 -10.868 1.00 0.57 43 SER A O 8
ATOM 8670 N N . LEU A 1 44 ? -0.747 0.287 -9.765 1.00 0.40 44 LEU A N 8
ATOM 8671 C CA . LEU A 1 44 ? -1.553 0.137 -10.968 1.00 0.48 44 LEU A CA 8
ATOM 8672 C C . LEU A 1 44 ? -2.145 1.489 -11.342 1.00 0.45 44 LEU A C 8
ATOM 8673 O O . LEU A 1 44 ? -2.493 1.742 -12.496 1.00 0.50 44 LEU A O 8
ATOM 8689 N N . THR A 1 45 ? -2.259 2.356 -10.346 1.00 0.45 45 THR A N 8
ATOM 8690 C CA . THR A 1 45 ? -2.684 3.725 -10.562 1.00 0.49 45 THR A CA 8
ATOM 8691 C C . THR A 1 45 ? -1.524 4.690 -10.320 1.00 0.46 45 THR A C 8
ATOM 8692 O O . THR A 1 45 ? -1.600 5.874 -10.650 1.00 0.52 45 THR A O 8
ATOM 8703 N N . GLN A 1 46 ? -0.445 4.142 -9.747 1.00 0.40 46 GLN A N 8
ATOM 8704 C CA . GLN A 1 46 ? 0.762 4.898 -9.408 1.00 0.41 46 GLN A CA 8
ATOM 8705 C C . GLN A 1 46 ? 0.443 5.998 -8.400 1.00 0.37 46 GLN A C 8
ATOM 8706 O O . GLN A 1 46 ? 0.940 7.118 -8.506 1.00 0.46 46 GLN A O 8
ATOM 8720 N N . GLN A 1 47 ? -0.379 5.661 -7.417 1.00 0.31 47 GLN A N 8
ATOM 8721 C CA . GLN A 1 47 ? -0.844 6.634 -6.438 1.00 0.31 47 GLN A CA 8
ATOM 8722 C C . GLN A 1 47 ? -0.593 6.148 -5.016 1.00 0.25 47 GLN A C 8
ATOM 8723 O O . GLN A 1 47 ? -0.853 4.988 -4.691 1.00 0.29 47 GLN A O 8
ATOM 8737 N N . TYR A 1 48 ? -0.085 7.038 -4.172 1.00 0.20 48 TYR A N 8
ATOM 8738 C CA . TYR A 1 48 ? 0.046 6.751 -2.748 1.00 0.20 48 TYR A CA 8
ATOM 8739 C C . TYR A 1 48 ? -1.335 6.714 -2.093 1.00 0.24 48 TYR A C 8
ATOM 8740 O O . TYR A 1 48 ? -2.207 7.511 -2.428 1.00 0.38 48 TYR A O 8
ATOM 8758 N N . LEU A 1 49 ? -1.514 5.806 -1.148 1.00 0.20 49 LEU A N 8
ATOM 8759 C CA . LEU A 1 49 ? -2.802 5.583 -0.497 1.00 0.21 49 LEU A CA 8
ATOM 8760 C C . LEU A 1 49 ? -2.609 5.369 1.000 1.00 0.18 49 LEU A C 8
ATOM 8761 O O . LEU A 1 49 ? -1.483 5.311 1.484 1.00 0.20 49 LEU A O 8
ATOM 8777 N N . TYR A 1 50 ? -3.704 5.278 1.732 1.00 0.21 50 TYR A N 8
ATOM 8778 C CA . TYR A 1 50 ? -3.667 4.798 3.102 1.00 0.34 50 TYR A CA 8
ATOM 8779 C C . TYR A 1 50 ? -5.019 4.210 3.464 1.00 0.28 50 TYR A C 8
ATOM 8780 O O . TYR A 1 50 ? -6.048 4.593 2.895 1.00 0.25 50 TYR A O 8
ATOM 8798 N N . TRP A 1 51 ? -5.010 3.253 4.375 1.00 0.32 51 TRP A N 8
ATOM 8799 C CA . TRP A 1 51 ? -6.228 2.575 4.770 1.00 0.29 51 TRP A CA 8
ATOM 8800 C C . TRP A 1 51 ? -6.924 3.344 5.880 1.00 0.27 51 TRP A C 8
ATOM 8801 O O . TRP A 1 51 ? -6.486 3.328 7.031 1.00 0.32 51 TRP A O 8
ATOM 8822 N N . ASP A 1 52 ? -7.996 4.035 5.513 1.00 0.27 52 ASP A N 8
ATOM 8823 C CA . ASP A 1 52 ? -8.793 4.785 6.473 1.00 0.34 52 ASP A CA 8
ATOM 8824 C C . ASP A 1 52 ? -9.421 3.856 7.505 1.00 0.41 52 ASP A C 8
ATOM 8825 O O . ASP A 1 52 ? -9.420 4.144 8.702 1.00 0.98 52 ASP A O 8
ATOM 8834 N N . GLY A 1 53 ? -9.966 2.746 7.025 1.00 0.55 53 GLY A N 8
ATOM 8835 C CA . GLY A 1 53 ? -10.579 1.777 7.908 1.00 0.51 53 GLY A CA 8
ATOM 8836 C C . GLY A 1 53 ? -12.093 1.780 7.817 1.00 0.51 53 GLY A C 8
ATOM 8837 O O . GLY A 1 53 ? -12.707 0.734 7.636 1.00 0.64 53 GLY A O 8
ATOM 8841 N N . GLU A 1 54 ? -12.692 2.960 7.911 1.00 0.48 54 GLU A N 8
ATOM 8842 C CA . GLU A 1 54 ? -14.145 3.070 7.978 1.00 0.57 54 GLU A CA 8
ATOM 8843 C C . GLU A 1 54 ? -14.752 3.338 6.606 1.00 0.47 54 GLU A C 8
ATOM 8844 O O . GLU A 1 54 ? -15.859 2.885 6.312 1.00 0.46 54 GLU A O 8
ATOM 8856 N N . LYS A 1 55 ? -14.023 4.060 5.760 1.00 0.48 55 LYS A N 8
ATOM 8857 C CA . LYS A 1 55 ? -14.528 4.398 4.431 1.00 0.47 55 LYS A CA 8
ATOM 8858 C C . LYS A 1 55 ? -14.450 3.191 3.501 1.00 0.42 55 LYS A C 8
ATOM 8859 O O . LYS A 1 55 ? -15.009 3.197 2.406 1.00 0.44 55 LYS A O 8
ATOM 8878 N N . GLU A 1 56 ? -13.738 2.160 3.969 1.00 0.43 56 GLU A N 8
ATOM 8879 C CA . GLU A 1 56 ? -13.588 0.897 3.248 1.00 0.47 56 GLU A CA 8
ATOM 8880 C C . GLU A 1 56 ? -13.014 1.124 1.848 1.00 0.48 56 GLU A C 8
ATOM 8881 O O . GLU A 1 56 ? -13.454 0.524 0.864 1.00 0.57 56 GLU A O 8
ATOM 8893 N N . THR A 1 57 ? -12.024 1.996 1.767 1.00 0.43 57 THR A N 8
ATOM 8894 C CA . THR A 1 57 ? -11.375 2.295 0.508 1.00 0.46 57 THR A CA 8
ATOM 8895 C C . THR A 1 57 ? -9.973 2.846 0.758 1.00 0.39 57 THR A C 8
ATOM 8896 O O . THR A 1 57 ? -9.691 3.392 1.831 1.00 0.35 57 THR A O 8
ATOM 8907 N N . TYR A 1 58 ? -9.095 2.671 -0.219 1.00 0.42 58 TYR A N 8
ATOM 8908 C CA . TYR A 1 58 ? -7.749 3.209 -0.143 1.00 0.38 58 TYR A CA 8
ATOM 8909 C C . TYR A 1 58 ? -7.746 4.638 -0.651 1.00 0.41 58 TYR A C 8
ATOM 8910 O O . TYR A 1 58 ? -7.858 4.891 -1.853 1.00 0.57 58 TYR A O 8
ATOM 8928 N N . VAL A 1 59 ? -7.648 5.562 0.289 1.00 0.35 59 VAL A N 8
ATOM 8929 C CA . VAL A 1 59 ? -7.670 6.984 -0.009 1.00 0.43 59 VAL A CA 8
ATOM 8930 C C . VAL A 1 59 ? -6.248 7.515 -0.114 1.00 0.37 59 VAL A C 8
ATOM 8931 O O . VAL A 1 59 ? -5.402 7.209 0.726 1.00 0.28 59 VAL A O 8
ATOM 8944 N N . PRO A 1 60 ? -5.967 8.291 -1.173 1.00 0.49 60 PRO A N 8
ATOM 8945 C CA . PRO A 1 60 ? -4.625 8.813 -1.446 1.00 0.52 60 PRO A CA 8
ATOM 8946 C C . PRO A 1 60 ? -4.046 9.583 -0.268 1.00 0.62 60 PRO A C 8
ATOM 8947 O O . PRO A 1 60 ? -4.689 10.483 0.278 1.00 0.80 60 PRO A O 8
ATOM 8958 N N . ALA A 1 61 ? -2.818 9.232 0.110 1.00 0.67 61 ALA A N 8
ATOM 8959 C CA . ALA A 1 61 ? -2.137 9.876 1.230 1.00 1.00 61 ALA A CA 8
ATOM 8960 C C . ALA A 1 61 ? -1.622 11.253 0.825 1.00 1.28 61 ALA A C 8
ATOM 8961 O O . ALA A 1 61 ? -0.417 11.518 0.849 1.00 1.75 61 ALA A O 8
ATOM 8968 N N . ALA A 1 62 ? -2.556 12.116 0.452 1.00 1.36 62 ALA A N 8
ATOM 8969 C CA . ALA A 1 62 ? -2.252 13.460 -0.011 1.00 1.73 62 ALA A CA 8
ATOM 8970 C C . ALA A 1 62 ? -3.548 14.217 -0.268 1.00 2.38 62 ALA A C 8
ATOM 8971 O O . ALA A 1 62 ? -3.626 15.429 -0.069 1.00 2.71 62 ALA A O 8
ATOM 8978 N N . GLU A 1 63 ? -4.566 13.486 -0.703 1.00 3.09 63 GLU A N 8
ATOM 8979 C CA . GLU A 1 63 ? -5.859 14.078 -1.005 1.00 4.06 63 GLU A CA 8
ATOM 8980 C C . GLU A 1 63 ? -6.794 13.983 0.198 1.00 4.49 63 GLU A C 8
ATOM 8981 O O . GLU A 1 63 ? -7.308 12.909 0.517 1.00 4.95 63 GLU A O 8
ATOM 8993 N N . SER A 1 64 ? -7.006 15.107 0.860 1.00 4.69 64 SER A N 8
ATOM 8994 C CA . SER A 1 64 ? -7.904 15.161 1.999 1.00 5.36 64 SER A CA 8
ATOM 8995 C C . SER A 1 64 ? -9.155 15.950 1.635 1.00 6.24 64 SER A C 8
ATOM 8996 O O . SER A 1 64 ? -10.204 15.322 1.381 1.00 6.87 64 SER A O 8
ATOM 9005 N N . GLY B 2 1 ? 10.614 9.395 -13.713 1.00 2.20 100 GLY B N 8
ATOM 9006 C CA . GLY B 2 1 ? 11.312 8.093 -13.608 1.00 1.92 100 GLY B CA 8
ATOM 9007 C C . GLY B 2 1 ? 10.357 6.939 -13.802 1.00 1.48 100 GLY B C 8
ATOM 9008 O O . GLY B 2 1 ? 10.123 6.492 -14.923 1.00 1.74 100 GLY B O 8
ATOM 9014 N N . MET B 2 2 ? 9.794 6.466 -12.704 1.00 1.38 101 MET B N 8
ATOM 9015 C CA . MET B 2 2 ? 8.813 5.396 -12.744 1.00 1.26 101 MET B CA 8
ATOM 9016 C C . MET B 2 2 ? 7.702 5.706 -11.754 1.00 1.05 101 MET B C 8
ATOM 9017 O O . MET B 2 2 ? 7.528 6.861 -11.355 1.00 1.69 101 MET B O 8
ATOM 9031 N N . ARG B 2 3 ? 6.951 4.683 -11.376 1.00 0.40 102 ARG B N 8
ATOM 9032 C CA . ARG B 2 3 ? 6.001 4.788 -10.280 1.00 0.29 102 ARG B CA 8
ATOM 9033 C C . ARG B 2 3 ? 6.733 5.220 -9.004 1.00 0.22 102 ARG B C 8
ATOM 9034 O O . ARG B 2 3 ? 7.968 5.224 -8.966 1.00 0.27 102 ARG B O 8
ATOM 9055 N N . PRO B 2 4 ? 6.009 5.600 -7.948 1.00 0.17 103 PRO B N 8
ATOM 9056 C CA . PRO B 2 4 ? 6.622 5.863 -6.644 1.00 0.16 103 PRO B CA 8
ATOM 9057 C C . PRO B 2 4 ? 7.323 4.622 -6.072 1.00 0.17 103 PRO B C 8
ATOM 9058 O O . PRO B 2 4 ? 7.268 3.528 -6.642 1.00 0.19 103 PRO B O 8
ATOM 9069 N N . PRO B 2 5 ? 8.032 4.784 -4.961 1.00 0.17 104 PRO B N 8
ATOM 9070 C CA . PRO B 2 5 ? 8.669 3.683 -4.254 1.00 0.18 104 PRO B CA 8
ATOM 9071 C C . PRO B 2 5 ? 7.780 3.160 -3.136 1.00 0.15 104 PRO B C 8
ATOM 9072 O O . PRO B 2 5 ? 6.768 3.777 -2.804 1.00 0.14 104 PRO B O 8
ATOM 9083 N N . PRO B 2 6 ? 8.129 2.024 -2.539 1.00 0.15 105 PRO B N 8
ATOM 9084 C CA . PRO B 2 6 ? 7.397 1.515 -1.391 1.00 0.14 105 PRO B CA 8
ATOM 9085 C C . PRO B 2 6 ? 7.472 2.478 -0.225 1.00 0.13 105 PRO B C 8
ATOM 9086 O O . PRO B 2 6 ? 8.509 3.097 0.006 1.00 0.13 105 PRO B O 8
ATOM 9097 N N . PRO B 2 7 ? 6.365 2.596 0.526 1.00 0.15 106 PRO B N 8
ATOM 9098 C CA . PRO B 2 7 ? 6.228 3.577 1.593 1.00 0.17 106 PRO B CA 8
ATOM 9099 C C . PRO B 2 7 ? 7.378 3.530 2.568 1.00 0.17 106 PRO B C 8
ATOM 9100 O O . PRO B 2 7 ? 7.718 2.484 3.096 1.00 0.16 106 PRO B O 8
ATOM 9111 N N . GLY B 2 8 ? 7.958 4.681 2.815 1.00 0.19 107 GLY B N 8
ATOM 9112 C CA . GLY B 2 8 ? 9.152 4.740 3.606 1.00 0.21 107 GLY B CA 8
ATOM 9113 C C . GLY B 2 8 ? 10.171 5.626 2.959 1.00 0.22 107 GLY B C 8
ATOM 9114 O O . GLY B 2 8 ? 10.116 6.845 3.114 1.00 0.28 107 GLY B O 8
ATOM 9118 N N . ILE B 2 9 ? 11.054 4.990 2.175 1.00 0.23 108 ILE B N 8
ATOM 9119 C CA . ILE B 2 9 ? 12.151 5.650 1.476 1.00 0.27 108 ILE B CA 8
ATOM 9120 C C . ILE B 2 9 ? 12.677 6.865 2.245 1.00 0.35 108 ILE B C 8
ATOM 9121 O O . ILE B 2 9 ? 12.833 7.960 1.701 1.00 0.40 108 ILE B O 8
ATOM 9137 N N . ARG B 2 10 ? 12.972 6.639 3.523 1.00 0.42 109 ARG B N 8
ATOM 9138 C CA . ARG B 2 10 ? 13.399 7.694 4.432 1.00 0.58 109 ARG B CA 8
ATOM 9139 C C . ARG B 2 10 ? 14.918 7.773 4.459 1.00 0.79 109 ARG B C 8
ATOM 9140 O O . ARG B 2 10 ? 15.506 8.497 5.261 1.00 1.34 109 ARG B O 8
ATOM 9161 N N . GLY B 2 11 ? 15.540 7.011 3.575 1.00 1.22 110 GLY B N 8
ATOM 9162 C CA . GLY B 2 11 ? 16.979 7.000 3.461 1.00 1.46 110 GLY B CA 8
ATOM 9163 C C . GLY B 2 11 ? 17.419 6.136 2.305 1.00 2.55 110 GLY B C 8
ATOM 9164 O O . GLY B 2 11 ? 16.649 6.022 1.327 1.00 3.15 110 GLY B O 8
ATOM 9169 N N . GLY A 1 1 ? -25.692 0.500 3.319 1.00 12.03 1 GLY A N 9
ATOM 9170 C CA . GLY A 1 1 ? -25.471 -0.231 2.050 1.00 11.71 1 GLY A CA 9
ATOM 9171 C C . GLY A 1 1 ? -24.021 -0.612 1.866 1.00 10.83 1 GLY A C 9
ATOM 9172 O O . GLY A 1 1 ? -23.201 -0.361 2.751 1.00 10.73 1 GLY A O 9
ATOM 9178 N N . ALA A 1 2 ? -23.708 -1.196 0.711 1.00 10.37 2 ALA A N 9
ATOM 9179 C CA . ALA A 1 2 ? -22.361 -1.678 0.411 1.00 9.66 2 ALA A CA 9
ATOM 9180 C C . ALA A 1 2 ? -21.908 -2.698 1.451 1.00 8.99 2 ALA A C 9
ATOM 9181 O O . ALA A 1 2 ? -20.754 -2.689 1.896 1.00 8.96 2 ALA A O 9
ATOM 9188 N N . MET A 1 3 ? -22.824 -3.580 1.833 1.00 8.64 3 MET A N 9
ATOM 9189 C CA . MET A 1 3 ? -22.541 -4.580 2.849 1.00 8.19 3 MET A CA 9
ATOM 9190 C C . MET A 1 3 ? -21.804 -5.770 2.245 1.00 7.30 3 MET A C 9
ATOM 9191 O O . MET A 1 3 ? -22.418 -6.729 1.770 1.00 7.26 3 MET A O 9
ATOM 9205 N N . GLY A 1 4 ? -20.487 -5.683 2.245 1.00 6.86 4 GLY A N 9
ATOM 9206 C CA . GLY A 1 4 ? -19.664 -6.754 1.737 1.00 6.24 4 GLY A CA 9
ATOM 9207 C C . GLY A 1 4 ? -18.207 -6.361 1.720 1.00 5.46 4 GLY A C 9
ATOM 9208 O O . GLY A 1 4 ? -17.872 -5.256 1.287 1.00 5.51 4 GLY A O 9
ATOM 9212 N N . THR A 1 5 ? -17.350 -7.247 2.202 1.00 5.05 5 THR A N 9
ATOM 9213 C CA . THR A 1 5 ? -15.921 -6.977 2.270 1.00 4.59 5 THR A CA 9
ATOM 9214 C C . THR A 1 5 ? -15.322 -6.833 0.875 1.00 3.92 5 THR A C 9
ATOM 9215 O O . THR A 1 5 ? -15.041 -7.825 0.197 1.00 4.36 5 THR A O 9
ATOM 9226 N N . LYS A 1 6 ? -15.133 -5.592 0.448 1.00 3.35 6 LYS A N 9
ATOM 9227 C CA . LYS A 1 6 ? -14.591 -5.317 -0.876 1.00 3.18 6 LYS A CA 9
ATOM 9228 C C . LYS A 1 6 ? -13.071 -5.238 -0.840 1.00 2.33 6 LYS A C 9
ATOM 9229 O O . LYS A 1 6 ? -12.407 -5.399 -1.865 1.00 2.42 6 LYS A O 9
ATOM 9248 N N . TYR A 1 7 ? -12.536 -4.995 0.347 1.00 1.85 7 TYR A N 9
ATOM 9249 C CA . TYR A 1 7 ? -11.091 -4.932 0.559 1.00 1.31 7 TYR A CA 9
ATOM 9250 C C . TYR A 1 7 ? -10.748 -5.329 1.990 1.00 1.35 7 TYR A C 9
ATOM 9251 O O . TYR A 1 7 ? -10.223 -6.418 2.232 1.00 2.31 7 TYR A O 9
ATOM 9269 N N . ALA A 1 8 ? -11.080 -4.437 2.926 1.00 0.88 8 ALA A N 9
ATOM 9270 C CA . ALA A 1 8 ? -10.686 -4.564 4.330 1.00 0.78 8 ALA A CA 9
ATOM 9271 C C . ALA A 1 8 ? -9.168 -4.524 4.474 1.00 0.59 8 ALA A C 9
ATOM 9272 O O . ALA A 1 8 ? -8.452 -4.265 3.506 1.00 0.69 8 ALA A O 9
ATOM 9279 N N . VAL A 1 9 ? -8.683 -4.752 5.687 1.00 0.72 9 VAL A N 9
ATOM 9280 C CA . VAL A 1 9 ? -7.252 -4.757 5.943 1.00 0.78 9 VAL A CA 9
ATOM 9281 C C . VAL A 1 9 ? -6.586 -5.959 5.270 1.00 0.77 9 VAL A C 9
ATOM 9282 O O . VAL A 1 9 ? -6.843 -7.107 5.638 1.00 0.84 9 VAL A O 9
ATOM 9295 N N . PRO A 1 10 ? -5.731 -5.705 4.269 1.00 0.86 10 PRO A N 9
ATOM 9296 C CA . PRO A 1 10 ? -5.061 -6.762 3.504 1.00 0.94 10 PRO A CA 9
ATOM 9297 C C . PRO A 1 10 ? -4.042 -7.537 4.330 1.00 0.85 10 PRO A C 9
ATOM 9298 O O . PRO A 1 10 ? -3.385 -6.982 5.220 1.00 0.87 10 PRO A O 9
ATOM 9309 N N . ASP A 1 11 ? -3.921 -8.824 4.027 1.00 0.87 11 ASP A N 9
ATOM 9310 C CA . ASP A 1 11 ? -2.928 -9.675 4.668 1.00 0.85 11 ASP A CA 9
ATOM 9311 C C . ASP A 1 11 ? -1.539 -9.318 4.168 1.00 0.67 11 ASP A C 9
ATOM 9312 O O . ASP A 1 11 ? -1.300 -9.267 2.965 1.00 0.55 11 ASP A O 9
ATOM 9321 N N . THR A 1 12 ? -0.619 -9.089 5.088 1.00 0.82 12 THR A N 9
ATOM 9322 C CA . THR A 1 12 ? 0.751 -8.761 4.725 1.00 0.83 12 THR A CA 9
ATOM 9323 C C . THR A 1 12 ? 1.515 -10.011 4.290 1.00 0.75 12 THR A C 9
ATOM 9324 O O . THR A 1 12 ? 2.689 -9.947 3.921 1.00 0.76 12 THR A O 9
ATOM 9335 N N . SER A 1 13 ? 0.827 -11.145 4.326 1.00 0.75 13 SER A N 9
ATOM 9336 C CA . SER A 1 13 ? 1.400 -12.421 3.935 1.00 0.78 13 SER A CA 9
ATOM 9337 C C . SER A 1 13 ? 1.612 -12.505 2.423 1.00 0.67 13 SER A C 9
ATOM 9338 O O . SER A 1 13 ? 2.605 -13.064 1.962 1.00 0.78 13 SER A O 9
ATOM 9346 N N . THR A 1 14 ? 0.684 -11.940 1.658 1.00 0.53 14 THR A N 9
ATOM 9347 C CA . THR A 1 14 ? 0.722 -12.051 0.206 1.00 0.51 14 THR A CA 9
ATOM 9348 C C . THR A 1 14 ? 1.698 -11.056 -0.412 1.00 0.36 14 THR A C 9
ATOM 9349 O O . THR A 1 14 ? 2.197 -11.266 -1.522 1.00 0.39 14 THR A O 9
ATOM 9360 N N . TYR A 1 15 ? 1.977 -9.978 0.314 1.00 0.30 15 TYR A N 9
ATOM 9361 C CA . TYR A 1 15 ? 2.920 -8.974 -0.154 1.00 0.24 15 TYR A CA 9
ATOM 9362 C C . TYR A 1 15 ? 4.323 -9.555 -0.259 1.00 0.28 15 TYR A C 9
ATOM 9363 O O . TYR A 1 15 ? 4.749 -10.354 0.576 1.00 0.42 15 TYR A O 9
ATOM 9381 N N . GLN A 1 16 ? 5.023 -9.152 -1.299 1.00 0.25 16 GLN A N 9
ATOM 9382 C CA . GLN A 1 16 ? 6.404 -9.544 -1.517 1.00 0.30 16 GLN A CA 9
ATOM 9383 C C . GLN A 1 16 ? 7.323 -8.495 -0.904 1.00 0.22 16 GLN A C 9
ATOM 9384 O O . GLN A 1 16 ? 7.010 -7.307 -0.921 1.00 0.27 16 GLN A O 9
ATOM 9398 N N . TYR A 1 17 ? 8.436 -8.932 -0.344 1.00 0.27 17 TYR A N 9
ATOM 9399 C CA . TYR A 1 17 ? 9.397 -8.014 0.243 1.00 0.24 17 TYR A CA 9
ATOM 9400 C C . TYR A 1 17 ? 10.191 -7.298 -0.847 1.00 0.25 17 TYR A C 9
ATOM 9401 O O . TYR A 1 17 ? 10.987 -7.921 -1.553 1.00 0.34 17 TYR A O 9
ATOM 9419 N N . ASP A 1 18 ? 9.958 -5.999 -0.989 1.00 0.28 18 ASP A N 9
ATOM 9420 C CA . ASP A 1 18 ? 10.740 -5.172 -1.898 1.00 0.36 18 ASP A CA 9
ATOM 9421 C C . ASP A 1 18 ? 12.104 -4.926 -1.285 1.00 0.35 18 ASP A C 9
ATOM 9422 O O . ASP A 1 18 ? 12.233 -4.176 -0.317 1.00 0.36 18 ASP A O 9
ATOM 9431 N N . GLU A 1 19 ? 13.105 -5.581 -1.846 1.00 0.45 19 GLU A N 9
ATOM 9432 C CA . GLU A 1 19 ? 14.450 -5.592 -1.287 1.00 0.52 19 GLU A CA 9
ATOM 9433 C C . GLU A 1 19 ? 15.130 -4.226 -1.394 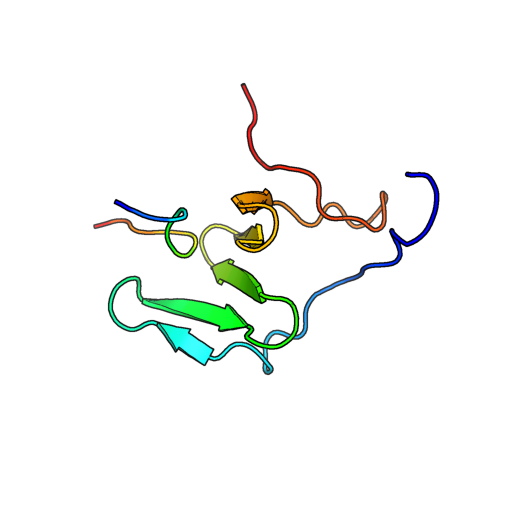1.00 0.49 19 GLU A C 9
ATOM 9434 O O . GLU A 1 19 ? 16.016 -3.903 -0.601 1.00 0.55 19 GLU A O 9
ATOM 9446 N N . SER A 1 20 ? 14.711 -3.431 -2.367 1.00 0.52 20 SER A N 9
ATOM 9447 C CA . SER A 1 20 ? 15.332 -2.138 -2.626 1.00 0.54 20 SER A CA 9
ATOM 9448 C C . SER A 1 20 ? 14.989 -1.132 -1.528 1.00 0.41 20 SER A C 9
ATOM 9449 O O . SER A 1 20 ? 15.856 -0.420 -1.020 1.00 0.47 20 SER A O 9
ATOM 9457 N N . SER A 1 21 ? 13.718 -1.086 -1.175 1.00 0.30 21 SER A N 9
ATOM 9458 C CA . SER A 1 21 ? 13.214 -0.138 -0.194 1.00 0.21 21 SER A CA 9
ATOM 9459 C C . SER A 1 21 ? 13.092 -0.790 1.186 1.00 0.21 21 SER A C 9
ATOM 9460 O O . SER A 1 21 ? 13.262 -0.138 2.214 1.00 0.22 21 SER A O 9
ATOM 9468 N N . GLY A 1 22 ? 12.822 -2.091 1.188 1.00 0.23 22 GLY A N 9
ATOM 9469 C CA . GLY A 1 22 ? 12.700 -2.836 2.428 1.00 0.25 22 GLY A CA 9
ATOM 9470 C C . GLY A 1 22 ? 11.269 -2.911 2.915 1.00 0.21 22 GLY A C 9
ATOM 9471 O O . GLY A 1 22 ? 11.023 -2.999 4.118 1.00 0.23 22 GLY A O 9
ATOM 9475 N N . TYR A 1 23 ? 10.322 -2.906 1.982 1.00 0.19 23 TYR A N 9
ATOM 9476 C CA . TYR A 1 23 ? 8.901 -2.797 2.331 1.00 0.17 23 TYR A CA 9
ATOM 9477 C C . TYR A 1 23 ? 8.076 -3.808 1.549 1.00 0.19 23 TYR A C 9
ATOM 9478 O O . TYR A 1 23 ? 8.607 -4.547 0.728 1.00 0.22 23 TYR A O 9
ATOM 9496 N N . TYR A 1 24 ? 6.779 -3.838 1.811 1.00 0.21 24 TYR A N 9
ATOM 9497 C CA . TYR A 1 24 ? 5.893 -4.817 1.195 1.00 0.24 24 TYR A CA 9
ATOM 9498 C C . TYR A 1 24 ? 5.341 -4.327 -0.143 1.00 0.21 24 TYR A C 9
ATOM 9499 O O . TYR A 1 24 ? 4.925 -3.175 -0.274 1.00 0.23 24 TYR A O 9
ATOM 9517 N N . TYR A 1 25 ? 5.356 -5.213 -1.130 1.00 0.19 25 TYR A N 9
ATOM 9518 C CA . TYR A 1 25 ? 4.696 -4.982 -2.409 1.00 0.19 25 TYR A CA 9
ATOM 9519 C C . TYR A 1 25 ? 3.962 -6.249 -2.839 1.00 0.22 25 TYR A C 9
ATOM 9520 O O . TYR A 1 25 ? 4.582 -7.284 -3.054 1.00 0.31 25 TYR A O 9
ATOM 9538 N N . ASP A 1 26 ? 2.651 -6.169 -2.976 1.00 0.24 26 ASP A N 9
ATOM 9539 C CA . ASP A 1 26 ? 1.856 -7.339 -3.341 1.00 0.33 26 ASP A CA 9
ATOM 9540 C C . ASP A 1 26 ? 1.686 -7.438 -4.849 1.00 0.35 26 ASP A C 9
ATOM 9541 O O . ASP A 1 26 ? 1.137 -6.540 -5.480 1.00 0.37 26 ASP A O 9
ATOM 9550 N N . PRO A 1 27 ? 2.176 -8.536 -5.444 1.00 0.43 27 PRO A N 9
ATOM 9551 C CA . PRO A 1 27 ? 2.039 -8.791 -6.882 1.00 0.51 27 PRO A CA 9
ATOM 9552 C C . PRO A 1 27 ? 0.587 -9.006 -7.305 1.00 0.55 27 PRO A C 9
ATOM 9553 O O . PRO A 1 27 ? 0.241 -8.819 -8.470 1.00 0.61 27 PRO A O 9
ATOM 9564 N N . THR A 1 28 ? -0.255 -9.400 -6.356 1.00 0.58 28 THR A N 9
ATOM 9565 C CA . THR A 1 28 ? -1.651 -9.697 -6.649 1.00 0.66 28 THR A CA 9
ATOM 9566 C C . THR A 1 28 ? -2.437 -8.420 -6.950 1.00 0.60 28 THR A C 9
ATOM 9567 O O . THR A 1 28 ? -3.016 -8.273 -8.026 1.00 0.66 28 THR A O 9
ATOM 9578 N N . THR A 1 29 ? -2.443 -7.494 -6.003 1.00 0.55 29 THR A N 9
ATOM 9579 C CA . THR A 1 29 ? -3.181 -6.250 -6.155 1.00 0.56 29 THR A CA 9
ATOM 9580 C C . THR A 1 29 ? -2.334 -5.172 -6.834 1.00 0.49 29 THR A C 9
ATOM 9581 O O . THR A 1 29 ? -2.850 -4.339 -7.581 1.00 0.60 29 THR A O 9
ATOM 9592 N N . GLY A 1 30 ? -1.032 -5.204 -6.574 1.00 0.40 30 GLY A N 9
ATOM 9593 C CA . GLY A 1 30 ? -0.132 -4.217 -7.137 1.00 0.39 30 GLY A CA 9
ATOM 9594 C C . GLY A 1 30 ? 0.144 -3.079 -6.174 1.00 0.35 30 GLY A C 9
ATOM 9595 O O . GLY A 1 30 ? 0.659 -2.026 -6.568 1.00 0.42 30 GLY A O 9
ATOM 9599 N N . LEU A 1 31 ? -0.194 -3.290 -4.908 1.00 0.31 31 LEU A N 9
ATOM 9600 C CA . LEU A 1 31 ? -0.048 -2.248 -3.904 1.00 0.32 31 LEU A CA 9
ATOM 9601 C C . LEU A 1 31 ? 1.244 -2.372 -3.108 1.00 0.26 31 LEU A C 9
ATOM 9602 O O . LEU A 1 31 ? 1.775 -3.464 -2.886 1.00 0.30 31 LEU A O 9
ATOM 9618 N N . TYR A 1 32 ? 1.732 -1.212 -2.710 1.00 0.22 32 TYR A N 9
ATOM 9619 C CA . TYR A 1 32 ? 2.864 -1.064 -1.821 1.00 0.18 32 TYR A CA 9
ATOM 9620 C C . TYR A 1 32 ? 2.345 -0.862 -0.401 1.00 0.20 32 TYR A C 9
ATOM 9621 O O . TYR A 1 32 ? 1.258 -0.310 -0.219 1.00 0.25 32 TYR A O 9
ATOM 9639 N N . TYR A 1 33 ? 3.113 -1.279 0.594 1.00 0.21 33 TYR A N 9
ATOM 9640 C CA . TYR A 1 33 ? 2.739 -1.055 1.984 1.00 0.24 33 TYR A CA 9
ATOM 9641 C C . TYR A 1 33 ? 3.951 -1.064 2.903 1.00 0.23 33 TYR A C 9
ATOM 9642 O O . TYR A 1 33 ? 4.807 -1.947 2.814 1.00 0.26 33 TYR A O 9
ATOM 9660 N N . ASP A 1 34 ? 4.020 -0.071 3.777 1.00 0.21 34 ASP A N 9
ATOM 9661 C CA . ASP A 1 34 ? 5.000 -0.081 4.858 1.00 0.21 34 ASP A CA 9
ATOM 9662 C C . ASP A 1 34 ? 4.297 0.074 6.191 1.00 0.22 34 ASP A C 9
ATOM 9663 O O . ASP A 1 34 ? 3.579 1.049 6.414 1.00 0.24 34 ASP A O 9
ATOM 9672 N N . PRO A 1 35 ? 4.491 -0.898 7.090 1.00 0.26 35 PRO A N 9
ATOM 9673 C CA . PRO A 1 35 ? 3.817 -0.922 8.383 1.00 0.31 35 PRO A CA 9
ATOM 9674 C C . PRO A 1 35 ? 4.236 0.234 9.295 1.00 0.30 35 PRO A C 9
ATOM 9675 O O . PRO A 1 35 ? 3.492 0.621 10.197 1.00 0.36 35 PRO A O 9
ATOM 9686 N N . ASN A 1 36 ? 5.430 0.773 9.071 1.00 0.27 36 ASN A N 9
ATOM 9687 C CA . ASN A 1 36 ? 5.937 1.863 9.900 1.00 0.33 36 ASN A CA 9
ATOM 9688 C C . ASN A 1 36 ? 5.374 3.214 9.470 1.00 0.36 36 ASN A C 9
ATOM 9689 O O . ASN A 1 36 ? 4.965 4.022 10.307 1.00 0.44 36 ASN A O 9
ATOM 9700 N N . SER A 1 37 ? 5.347 3.452 8.167 1.00 0.34 37 SER A N 9
ATOM 9701 C CA . SER A 1 37 ? 4.838 4.706 7.630 1.00 0.42 37 SER A CA 9
ATOM 9702 C C . SER A 1 37 ? 3.318 4.666 7.533 1.00 0.41 37 SER A C 9
ATOM 9703 O O . SER A 1 37 ? 2.662 5.700 7.389 1.00 0.50 37 SER A O 9
ATOM 9711 N N . GLN A 1 38 ? 2.779 3.453 7.632 1.00 0.35 38 GLN A N 9
ATOM 9712 C CA . GLN A 1 38 ? 1.340 3.217 7.703 1.00 0.41 38 GLN A CA 9
ATOM 9713 C C . GLN A 1 38 ? 0.592 3.700 6.463 1.00 0.41 38 GLN A C 9
ATOM 9714 O O . GLN A 1 38 ? -0.608 3.962 6.530 1.00 0.68 38 GLN A O 9
ATOM 9728 N N . TYR A 1 39 ? 1.275 3.809 5.330 1.00 0.25 39 TYR A N 9
ATOM 9729 C CA . TYR A 1 39 ? 0.583 4.162 4.105 1.00 0.21 39 TYR A CA 9
ATOM 9730 C C . TYR A 1 39 ? 0.799 3.112 3.032 1.00 0.19 39 TYR A C 9
ATOM 9731 O O . TYR A 1 39 ? 1.796 2.372 3.032 1.00 0.18 39 TYR A O 9
ATOM 9749 N N . TYR A 1 40 ? -0.190 3.032 2.162 1.00 0.22 40 TYR A N 9
ATOM 9750 C CA . TYR A 1 40 ? -0.189 2.138 1.025 1.00 0.24 40 TYR A CA 9
ATOM 9751 C C . TYR A 1 40 ? 0.119 2.941 -0.217 1.00 0.18 40 TYR A C 9
ATOM 9752 O O . TYR A 1 40 ? 0.250 4.155 -0.152 1.00 0.17 40 TYR A O 9
ATOM 9770 N N . TYR A 1 41 ? 0.294 2.277 -1.331 1.00 0.19 41 TYR A N 9
ATOM 9771 C CA . TYR A 1 41 ? 0.386 2.976 -2.594 1.00 0.16 41 TYR A CA 9
ATOM 9772 C C . TYR A 1 41 ? 0.067 2.021 -3.741 1.00 0.16 41 TYR A C 9
ATOM 9773 O O . TYR A 1 41 ? 0.645 0.954 -3.847 1.00 0.28 41 TYR A O 9
ATOM 9791 N N . ASN A 1 42 ? -0.859 2.411 -4.599 1.00 0.19 42 ASN A N 9
ATOM 9792 C CA . ASN A 1 42 ? -1.214 1.589 -5.747 1.00 0.24 42 ASN A CA 9
ATOM 9793 C C . ASN A 1 42 ? -0.503 2.098 -6.989 1.00 0.26 42 ASN A C 9
ATOM 9794 O O . ASN A 1 42 ? -0.718 3.232 -7.416 1.00 0.32 42 ASN A O 9
ATOM 9805 N N . SER A 1 43 ? 0.348 1.263 -7.566 1.00 0.27 43 SER A N 9
ATOM 9806 C CA . SER A 1 43 ? 1.157 1.680 -8.702 1.00 0.33 43 SER A CA 9
ATOM 9807 C C . SER A 1 43 ? 0.397 1.522 -10.014 1.00 0.42 43 SER A C 9
ATOM 9808 O O . SER A 1 43 ? 0.860 1.955 -11.070 1.00 0.57 43 SER A O 9
ATOM 9816 N N . LEU A 1 44 ? -0.783 0.921 -9.941 1.00 0.40 44 LEU A N 9
ATOM 9817 C CA . LEU A 1 44 ? -1.669 0.858 -11.092 1.00 0.48 44 LEU A CA 9
ATOM 9818 C C . LEU A 1 44 ? -2.299 2.228 -11.317 1.00 0.45 44 LEU A C 9
ATOM 9819 O O . LEU A 1 44 ? -2.555 2.635 -12.448 1.00 0.50 44 LEU A O 9
ATOM 9835 N N . THR A 1 45 ? -2.524 2.950 -10.227 1.00 0.45 45 THR A N 9
ATOM 9836 C CA . THR A 1 45 ? -3.022 4.311 -10.309 1.00 0.49 45 THR A CA 9
ATOM 9837 C C . THR A 1 45 ? -1.881 5.316 -10.169 1.00 0.46 45 THR A C 9
ATOM 9838 O O . THR A 1 45 ? -2.076 6.518 -10.340 1.00 0.52 45 THR A O 9
ATOM 9849 N N . GLN A 1 46 ? -0.690 4.790 -9.865 1.00 0.40 46 GLN A N 9
ATOM 9850 C CA . GLN A 1 46 ? 0.512 5.600 -9.660 1.00 0.41 46 GLN A CA 9
ATOM 9851 C C . GLN A 1 46 ? 0.313 6.560 -8.486 1.00 0.37 46 GLN A C 9
ATOM 9852 O O . GLN A 1 46 ? 0.830 7.676 -8.474 1.00 0.46 46 GLN A O 9
ATOM 9866 N N . GLN A 1 47 ? -0.426 6.115 -7.484 1.00 0.31 47 GLN A N 9
ATOM 9867 C CA . GLN A 1 47 ? -0.803 6.989 -6.388 1.00 0.31 47 GLN A CA 9
ATOM 9868 C C . GLN A 1 47 ? -0.395 6.417 -5.044 1.00 0.25 47 GLN A C 9
ATOM 9869 O O . GLN A 1 47 ? -0.445 5.208 -4.831 1.00 0.29 47 GLN A O 9
ATOM 9883 N N . TYR A 1 48 ? 0.027 7.298 -4.154 1.00 0.20 48 TYR A N 9
ATOM 9884 C CA . TYR A 1 48 ? 0.183 6.957 -2.751 1.00 0.20 48 TYR A CA 9
ATOM 9885 C C . TYR A 1 48 ? -1.201 6.963 -2.099 1.00 0.24 48 TYR A C 9
ATOM 9886 O O . TYR A 1 48 ? -2.019 7.818 -2.413 1.00 0.38 48 TYR A O 9
ATOM 9904 N N . LEU A 1 49 ? -1.452 6.021 -1.204 1.00 0.20 49 LEU A N 9
ATOM 9905 C CA . LEU A 1 49 ? -2.767 5.852 -0.576 1.00 0.21 49 LEU A CA 9
ATOM 9906 C C . LEU A 1 49 ? -2.593 5.464 0.890 1.00 0.18 49 LEU A C 9
ATOM 9907 O O . LEU A 1 49 ? -1.473 5.354 1.374 1.00 0.20 49 LEU A O 9
ATOM 9923 N N . TYR A 1 50 ? -3.685 5.301 1.615 1.00 0.21 50 TYR A N 9
ATOM 9924 C CA . TYR A 1 50 ? -3.626 4.649 2.915 1.00 0.34 50 TYR A CA 9
ATOM 9925 C C . TYR A 1 50 ? -4.975 4.024 3.240 1.00 0.28 50 TYR A C 9
ATOM 9926 O O . TYR A 1 50 ? -6.010 4.472 2.743 1.00 0.25 50 TYR A O 9
ATOM 9944 N N . TRP A 1 51 ? -4.958 2.974 4.048 1.00 0.32 51 TRP A N 9
ATOM 9945 C CA . TRP A 1 51 ? -6.180 2.278 4.410 1.00 0.29 51 TRP A CA 9
ATOM 9946 C C . TRP A 1 51 ? -6.828 2.943 5.612 1.00 0.27 51 TRP A C 9
ATOM 9947 O O . TRP A 1 51 ? -6.298 2.897 6.722 1.00 0.32 51 TRP A O 9
ATOM 9968 N N . ASP A 1 52 ? -7.963 3.584 5.371 1.00 0.27 52 ASP A N 9
ATOM 9969 C CA . ASP A 1 52 ? -8.731 4.214 6.436 1.00 0.34 52 ASP A CA 9
ATOM 9970 C C . ASP A 1 52 ? -9.405 3.160 7.306 1.00 0.41 52 ASP A C 9
ATOM 9971 O O . ASP A 1 52 ? -9.281 3.174 8.531 1.00 0.98 52 ASP A O 9
ATOM 9980 N N . GLY A 1 53 ? -10.108 2.240 6.660 1.00 0.55 53 GLY A N 9
ATOM 9981 C CA . GLY A 1 53 ? -10.792 1.184 7.378 1.00 0.51 53 GLY A CA 9
ATOM 9982 C C . GLY A 1 53 ? -12.293 1.386 7.411 1.00 0.51 53 GLY A C 9
ATOM 9983 O O . GLY A 1 53 ? -13.052 0.543 6.932 1.00 0.64 53 GLY A O 9
ATOM 9987 N N . GLU A 1 54 ? -12.715 2.527 7.942 1.00 0.48 54 GLU A N 9
ATOM 9988 C CA . GLU A 1 54 ? -14.134 2.832 8.103 1.00 0.57 54 GLU A CA 9
ATOM 9989 C C . GLU A 1 54 ? -14.807 3.034 6.752 1.00 0.47 54 GLU A C 9
ATOM 9990 O O . GLU A 1 54 ? -15.932 2.581 6.529 1.00 0.46 54 GLU A O 9
ATOM 10002 N N . LYS A 1 55 ? -14.116 3.718 5.849 1.00 0.48 55 LYS A N 9
ATOM 10003 C CA . LYS A 1 55 ? -14.643 3.973 4.514 1.00 0.47 55 LYS A CA 9
ATOM 10004 C C . LYS A 1 55 ? -14.515 2.725 3.644 1.00 0.42 55 LYS A C 9
ATOM 10005 O O . LYS A 1 55 ? -15.095 2.643 2.561 1.00 0.44 55 LYS A O 9
ATOM 10024 N N . GLU A 1 56 ? -13.740 1.762 4.157 1.00 0.43 56 GLU A N 9
ATOM 10025 C CA . GLU A 1 56 ? -13.437 0.504 3.471 1.00 0.47 56 GLU A CA 9
ATOM 10026 C C . GLU A 1 56 ? -12.955 0.751 2.042 1.00 0.48 56 GLU A C 9
ATOM 10027 O O . GLU A 1 56 ? -13.278 0.008 1.116 1.00 0.57 56 GLU A O 9
ATOM 10039 N N . THR A 1 57 ? -12.169 1.799 1.878 1.00 0.43 57 THR A N 9
ATOM 10040 C CA . THR A 1 57 ? -11.583 2.118 0.592 1.00 0.46 57 THR A CA 9
ATOM 10041 C C . THR A 1 57 ? -10.227 2.787 0.807 1.00 0.39 57 THR A C 9
ATOM 10042 O O . THR A 1 57 ? -9.966 3.345 1.877 1.00 0.35 57 THR A O 9
ATOM 10053 N N . TYR A 1 58 ? -9.361 2.694 -0.188 1.00 0.42 58 TYR A N 9
ATOM 10054 C CA . TYR A 1 58 ? -8.039 3.283 -0.101 1.00 0.38 58 TYR A CA 9
ATOM 10055 C C . TYR A 1 58 ? -8.088 4.742 -0.526 1.00 0.41 58 TYR A C 9
ATOM 10056 O O . TYR A 1 58 ? -8.460 5.056 -1.657 1.00 0.57 58 TYR A O 9
ATOM 10074 N N . VAL A 1 59 ? -7.729 5.628 0.386 1.00 0.35 59 VAL A N 9
ATOM 10075 C CA . VAL A 1 59 ? -7.703 7.050 0.094 1.00 0.43 59 VAL A CA 9
ATOM 10076 C C . VAL A 1 59 ? -6.275 7.517 -0.176 1.00 0.37 59 VAL A C 9
ATOM 10077 O O . VAL A 1 59 ? -5.385 7.366 0.664 1.00 0.28 59 VAL A O 9
ATOM 10090 N N . PRO A 1 60 ? -6.037 8.053 -1.379 1.00 0.49 60 PRO A N 9
ATOM 10091 C CA . PRO A 1 60 ? -4.719 8.520 -1.808 1.00 0.52 60 PRO A CA 9
ATOM 10092 C C . PRO A 1 60 ? -4.249 9.774 -1.083 1.00 0.62 60 PRO A C 9
ATOM 10093 O O . PRO A 1 60 ? -5.030 10.693 -0.818 1.00 0.80 60 PRO A O 9
ATOM 10104 N N . ALA A 1 61 ? -2.953 9.811 -0.799 1.00 0.67 61 ALA A N 9
ATOM 10105 C CA . ALA A 1 61 ? -2.314 10.971 -0.194 1.00 1.00 61 ALA A CA 9
ATOM 10106 C C . ALA A 1 61 ? -2.076 12.035 -1.257 1.00 1.28 61 ALA A C 9
ATOM 10107 O O . ALA A 1 61 ? -0.943 12.419 -1.542 1.00 1.75 61 ALA A O 9
ATOM 10114 N N . ALA A 1 62 ? -3.165 12.462 -1.870 1.00 1.36 62 ALA A N 9
ATOM 10115 C CA . ALA A 1 62 ? -3.134 13.487 -2.895 1.00 1.73 62 ALA A CA 9
ATOM 10116 C C . ALA A 1 62 ? -4.270 14.464 -2.666 1.00 2.38 62 ALA A C 9
ATOM 10117 O O . ALA A 1 62 ? -4.164 15.647 -2.982 1.00 2.71 62 ALA A O 9
ATOM 10124 N N . GLU A 1 63 ? -5.362 13.956 -2.109 1.00 3.09 63 GLU A N 9
ATOM 10125 C CA . GLU A 1 63 ? -6.481 14.795 -1.732 1.00 4.06 63 GLU A CA 9
ATOM 10126 C C . GLU A 1 63 ? -6.226 15.372 -0.347 1.00 4.49 63 GLU A C 9
ATOM 10127 O O . GLU A 1 63 ? -6.319 14.665 0.656 1.00 4.95 63 GLU A O 9
ATOM 10139 N N . SER A 1 64 ? -5.887 16.646 -0.305 1.00 4.69 64 SER A N 9
ATOM 10140 C CA . SER A 1 64 ? -5.574 17.307 0.944 1.00 5.36 64 SER A CA 9
ATOM 10141 C C . SER A 1 64 ? -6.240 18.676 0.981 1.00 6.24 64 SER A C 9
ATOM 10142 O O . SER A 1 64 ? -5.783 19.587 0.259 1.00 6.87 64 SER A O 9
ATOM 10151 N N . GLY B 2 1 ? 10.426 7.130 -12.958 1.00 2.20 100 GLY B N 9
ATOM 10152 C CA . GLY B 2 1 ? 10.224 6.805 -14.391 1.00 1.92 100 GLY B CA 9
ATOM 10153 C C . GLY B 2 1 ? 8.957 6.012 -14.643 1.00 1.48 100 GLY B C 9
ATOM 10154 O O . GLY B 2 1 ? 8.818 5.387 -15.694 1.00 1.74 100 GLY B O 9
ATOM 10160 N N . MET B 2 2 ? 8.037 6.026 -13.679 1.00 1.38 101 MET B N 9
ATOM 10161 C CA . MET B 2 2 ? 6.765 5.324 -13.820 1.00 1.26 101 MET B CA 9
ATOM 10162 C C . MET B 2 2 ? 5.890 5.548 -12.609 1.00 1.05 101 MET B C 9
ATOM 10163 O O . MET B 2 2 ? 4.784 6.077 -12.704 1.00 1.69 101 MET B O 9
ATOM 10177 N N . ARG B 2 3 ? 6.412 5.148 -11.480 1.00 0.40 102 ARG B N 9
ATOM 10178 C CA . ARG B 2 3 ? 5.650 5.097 -10.251 1.00 0.29 102 ARG B CA 9
ATOM 10179 C C . ARG B 2 3 ? 6.532 5.507 -9.080 1.00 0.22 102 ARG B C 9
ATOM 10180 O O . ARG B 2 3 ? 7.758 5.553 -9.210 1.00 0.27 102 ARG B O 9
ATOM 10201 N N . PRO B 2 4 ? 5.922 5.861 -7.948 1.00 0.17 103 PRO B N 9
ATOM 10202 C CA . PRO B 2 4 ? 6.633 6.048 -6.675 1.00 0.16 103 PRO B CA 9
ATOM 10203 C C . PRO B 2 4 ? 7.313 4.758 -6.187 1.00 0.17 103 PRO B C 9
ATOM 10204 O O . PRO B 2 4 ? 7.232 3.708 -6.822 1.00 0.19 103 PRO B O 9
ATOM 10215 N N . PRO B 2 5 ? 8.066 4.845 -5.095 1.00 0.17 104 PRO B N 9
ATOM 10216 C CA . PRO B 2 5 ? 8.675 3.695 -4.436 1.00 0.18 104 PRO B CA 9
ATOM 10217 C C . PRO B 2 5 ? 7.809 3.191 -3.285 1.00 0.15 104 PRO B C 9
ATOM 10218 O O . PRO B 2 5 ? 6.841 3.845 -2.898 1.00 0.14 104 PRO B O 9
ATOM 10229 N N . PRO B 2 6 ? 8.138 2.031 -2.713 1.00 0.15 105 PRO B N 9
ATOM 10230 C CA . PRO B 2 6 ? 7.425 1.521 -1.545 1.00 0.14 105 PRO B CA 9
ATOM 10231 C C . PRO B 2 6 ? 7.534 2.468 -0.374 1.00 0.13 105 PRO B C 9
ATOM 10232 O O . PRO B 2 6 ? 8.577 3.079 -0.165 1.00 0.13 105 PRO B O 9
ATOM 10243 N N . PRO B 2 7 ? 6.452 2.582 0.409 1.00 0.15 106 PRO B N 9
ATOM 10244 C CA . PRO B 2 7 ? 6.365 3.549 1.496 1.00 0.17 106 PRO B CA 9
ATOM 10245 C C . PRO B 2 7 ? 7.549 3.451 2.440 1.00 0.17 106 PRO B C 9
ATOM 10246 O O . PRO B 2 7 ? 7.866 2.382 2.933 1.00 0.16 106 PRO B O 9
ATOM 10257 N N . GLY B 2 8 ? 8.181 4.576 2.698 1.00 0.19 107 GLY B N 9
ATOM 10258 C CA . GLY B 2 8 ? 9.415 4.575 3.446 1.00 0.21 107 GLY B CA 9
ATOM 10259 C C . GLY B 2 8 ? 10.464 5.390 2.743 1.00 0.22 107 GLY B C 9
ATOM 10260 O O . GLY B 2 8 ? 10.415 6.622 2.778 1.00 0.28 107 GLY B O 9
ATOM 10264 N N . ILE B 2 9 ? 11.375 4.679 2.061 1.00 0.23 108 ILE B N 9
ATOM 10265 C CA . ILE B 2 9 ? 12.467 5.262 1.285 1.00 0.27 108 ILE B CA 9
ATOM 10266 C C . ILE B 2 9 ? 13.014 6.518 1.952 1.00 0.35 108 ILE B C 9
ATOM 10267 O O . ILE B 2 9 ? 13.255 7.547 1.311 1.00 0.40 108 ILE B O 9
ATOM 10283 N N . ARG B 2 10 ? 13.231 6.400 3.257 1.00 0.42 109 ARG B N 9
ATOM 10284 C CA . ARG B 2 10 ? 13.615 7.525 4.090 1.00 0.58 109 ARG B CA 9
ATOM 10285 C C . ARG B 2 10 ? 15.107 7.790 3.993 1.00 0.79 109 ARG B C 9
ATOM 10286 O O . ARG B 2 10 ? 15.900 7.308 4.805 1.00 1.34 109 ARG B O 9
ATOM 10307 N N . GLY B 2 11 ? 15.477 8.544 2.978 1.00 1.22 110 GLY B N 9
ATOM 10308 C CA . GLY B 2 11 ? 16.851 8.940 2.796 1.00 1.46 110 GLY B CA 9
ATOM 10309 C C . GLY B 2 11 ? 16.936 10.377 2.349 1.00 2.55 110 GLY B C 9
ATOM 10310 O O . GLY B 2 11 ? 17.910 11.060 2.709 1.00 3.15 110 GLY B O 9
ATOM 10315 N N . GLY A 1 1 ? -23.370 -6.506 2.450 1.00 12.03 1 GLY A N 10
ATOM 10316 C CA . GLY A 1 1 ? -24.200 -7.292 1.508 1.00 11.71 1 GLY A CA 10
ATOM 10317 C C . GLY A 1 1 ? -23.402 -7.756 0.307 1.00 10.83 1 GLY A C 10
ATOM 10318 O O . GLY A 1 1 ? -22.643 -8.722 0.394 1.00 10.73 1 GLY A O 10
ATOM 10324 N N . ALA A 1 2 ? -23.562 -7.064 -0.814 1.00 10.37 2 ALA A N 10
ATOM 10325 C CA . ALA A 1 2 ? -22.825 -7.390 -2.028 1.00 9.66 2 ALA A CA 10
ATOM 10326 C C . ALA A 1 2 ? -21.448 -6.738 -2.001 1.00 8.99 2 ALA A C 10
ATOM 10327 O O . ALA A 1 2 ? -21.321 -5.511 -2.033 1.00 8.96 2 ALA A O 10
ATOM 10334 N N . MET A 1 3 ? -20.421 -7.563 -1.927 1.00 8.64 3 MET A N 10
ATOM 10335 C CA . MET A 1 3 ? -19.054 -7.079 -1.836 1.00 8.19 3 MET A CA 10
ATOM 10336 C C . MET A 1 3 ? -18.326 -7.307 -3.149 1.00 7.30 3 MET A C 10
ATOM 10337 O O . MET A 1 3 ? -17.735 -6.380 -3.704 1.00 7.26 3 MET A O 10
ATOM 10351 N N . GLY A 1 4 ? -18.382 -8.533 -3.650 1.00 6.86 4 GLY A N 10
ATOM 10352 C CA . GLY A 1 4 ? -17.668 -8.870 -4.863 1.00 6.24 4 GLY A CA 10
ATOM 10353 C C . GLY A 1 4 ? -16.170 -8.735 -4.678 1.00 5.46 4 GLY A C 10
ATOM 10354 O O . GLY A 1 4 ? -15.497 -8.077 -5.474 1.00 5.51 4 GLY A O 10
ATOM 10358 N N . THR A 1 5 ? -15.663 -9.330 -3.600 1.00 5.05 5 THR A N 10
ATOM 10359 C CA . THR A 1 5 ? -14.242 -9.294 -3.278 1.00 4.59 5 THR A CA 10
ATOM 10360 C C . THR A 1 5 ? -13.759 -7.858 -3.060 1.00 3.92 5 THR A C 10
ATOM 10361 O O . THR A 1 5 ? -13.090 -7.267 -3.911 1.00 4.36 5 THR A O 10
ATOM 10372 N N . LYS A 1 6 ? -14.127 -7.296 -1.916 1.00 3.35 6 LYS A N 10
ATOM 10373 C CA . LYS A 1 6 ? -13.677 -5.962 -1.552 1.00 3.18 6 LYS A CA 10
ATOM 10374 C C . LYS A 1 6 ? -12.260 -6.016 -1.001 1.00 2.33 6 LYS A C 10
ATOM 10375 O O . LYS A 1 6 ? -11.793 -7.081 -0.591 1.00 2.42 6 LYS A O 10
ATOM 10394 N N . TYR A 1 7 ? -11.583 -4.882 -0.995 1.00 1.85 7 TYR A N 10
ATOM 10395 C CA . TYR A 1 7 ? -10.208 -4.818 -0.520 1.00 1.31 7 TYR A CA 10
ATOM 10396 C C . TYR A 1 7 ? -10.148 -5.034 0.988 1.00 1.35 7 TYR A C 10
ATOM 10397 O O . TYR A 1 7 ? -9.677 -6.074 1.459 1.00 2.31 7 TYR A O 10
ATOM 10415 N N . ALA A 1 8 ? -10.661 -4.055 1.728 1.00 0.88 8 ALA A N 10
ATOM 10416 C CA . ALA A 1 8 ? -10.567 -4.031 3.182 1.00 0.78 8 ALA A CA 10
ATOM 10417 C C . ALA A 1 8 ? -9.122 -4.207 3.642 1.00 0.59 8 ALA A C 10
ATOM 10418 O O . ALA A 1 8 ? -8.194 -3.716 2.993 1.00 0.69 8 ALA A O 10
ATOM 10425 N N . VAL A 1 9 ? -8.940 -4.880 4.769 1.00 0.72 9 VAL A N 10
ATOM 10426 C CA . VAL A 1 9 ? -7.615 -5.143 5.288 1.00 0.78 9 VAL A CA 10
ATOM 10427 C C . VAL A 1 9 ? -6.902 -6.199 4.433 1.00 0.77 9 VAL A C 10
ATOM 10428 O O . VAL A 1 9 ? -7.358 -7.340 4.309 1.00 0.84 9 VAL A O 10
ATOM 10441 N N . PRO A 1 10 ? -5.785 -5.814 3.807 1.00 0.86 10 PRO A N 10
ATOM 10442 C CA . PRO A 1 10 ? -5.019 -6.688 2.930 1.00 0.94 10 PRO A CA 10
ATOM 10443 C C . PRO A 1 10 ? -4.102 -7.620 3.713 1.00 0.85 10 PRO A C 10
ATOM 10444 O O . PRO A 1 10 ? -3.644 -7.289 4.809 1.00 0.87 10 PRO A O 10
ATOM 10455 N N . ASP A 1 11 ? -3.837 -8.787 3.146 1.00 0.87 11 ASP A N 10
ATOM 10456 C CA . ASP A 1 11 ? -2.976 -9.763 3.791 1.00 0.85 11 ASP A CA 10
ATOM 10457 C C . ASP A 1 11 ? -1.519 -9.394 3.596 1.00 0.67 11 ASP A C 10
ATOM 10458 O O . ASP A 1 11 ? -0.990 -9.460 2.486 1.00 0.55 11 ASP A O 10
ATOM 10467 N N . THR A 1 12 ? -0.876 -9.008 4.683 1.00 0.82 12 THR A N 10
ATOM 10468 C CA . THR A 1 12 ? 0.516 -8.591 4.655 1.00 0.83 12 THR A CA 10
ATOM 10469 C C . THR A 1 12 ? 1.437 -9.731 4.224 1.00 0.75 12 THR A C 10
ATOM 10470 O O . THR A 1 12 ? 2.546 -9.501 3.740 1.00 0.76 12 THR A O 10
ATOM 10481 N N . SER A 1 13 ? 0.962 -10.958 4.389 1.00 0.75 13 SER A N 10
ATOM 10482 C CA . SER A 1 13 ? 1.739 -12.135 4.035 1.00 0.78 13 SER A CA 10
ATOM 10483 C C . SER A 1 13 ? 1.684 -12.386 2.527 1.00 0.67 13 SER A C 10
ATOM 10484 O O . SER A 1 13 ? 2.437 -13.198 1.992 1.00 0.78 13 SER A O 10
ATOM 10492 N N . THR A 1 14 ? 0.792 -11.679 1.844 1.00 0.53 14 THR A N 10
ATOM 10493 C CA . THR A 1 14 ? 0.645 -11.823 0.406 1.00 0.51 14 THR A CA 10
ATOM 10494 C C . THR A 1 14 ? 1.702 -10.993 -0.328 1.00 0.36 14 THR A C 10
ATOM 10495 O O . THR A 1 14 ? 2.145 -11.349 -1.422 1.00 0.39 14 THR A O 10
ATOM 10506 N N . TYR A 1 15 ? 2.122 -9.900 0.296 1.00 0.30 15 TYR A N 10
ATOM 10507 C CA . TYR A 1 15 ? 3.124 -9.023 -0.293 1.00 0.24 15 TYR A CA 10
ATOM 10508 C C . TYR A 1 15 ? 4.500 -9.674 -0.231 1.00 0.28 15 TYR A C 10
ATOM 10509 O O . TYR A 1 15 ? 4.826 -10.379 0.727 1.00 0.42 15 TYR A O 10
ATOM 10527 N N . GLN A 1 16 ? 5.304 -9.421 -1.247 1.00 0.25 16 GLN A N 10
ATOM 10528 C CA . GLN A 1 16 ? 6.673 -9.900 -1.278 1.00 0.30 16 GLN A CA 10
ATOM 10529 C C . GLN A 1 16 ? 7.606 -8.775 -0.853 1.00 0.22 16 GLN A C 10
ATOM 10530 O O . GLN A 1 16 ? 7.266 -7.601 -0.979 1.00 0.27 16 GLN A O 10
ATOM 10544 N N . TYR A 1 17 ? 8.771 -9.132 -0.346 1.00 0.27 17 TYR A N 10
ATOM 10545 C CA . TYR A 1 17 ? 9.686 -8.155 0.228 1.00 0.24 17 TYR A CA 10
ATOM 10546 C C . TYR A 1 17 ? 10.612 -7.558 -0.831 1.00 0.25 17 TYR A C 10
ATOM 10547 O O . TYR A 1 17 ? 11.333 -8.280 -1.522 1.00 0.34 17 TYR A O 10
ATOM 10565 N N . ASP A 1 18 ? 10.573 -6.237 -0.958 1.00 0.28 18 ASP A N 10
ATOM 10566 C CA . ASP A 1 18 ? 11.534 -5.515 -1.783 1.00 0.36 18 ASP A CA 10
ATOM 10567 C C . ASP A 1 18 ? 12.717 -5.088 -0.935 1.00 0.35 18 ASP A C 10
ATOM 10568 O O . ASP A 1 18 ? 12.555 -4.355 0.043 1.00 0.36 18 ASP A O 10
ATOM 10577 N N . GLU A 1 19 ? 13.896 -5.564 -1.309 1.00 0.45 19 GLU A N 10
ATOM 10578 C CA . GLU A 1 19 ? 15.116 -5.307 -0.569 1.00 0.52 19 GLU A CA 10
ATOM 10579 C C . GLU A 1 19 ? 15.571 -3.851 -0.666 1.00 0.49 19 GLU A C 10
ATOM 10580 O O . GLU A 1 19 ? 16.137 -3.311 0.286 1.00 0.55 19 GLU A O 10
ATOM 10592 N N . SER A 1 20 ? 15.332 -3.219 -1.811 1.00 0.52 20 SER A N 10
ATOM 10593 C CA . SER A 1 20 ? 15.883 -1.890 -2.063 1.00 0.54 20 SER A CA 10
ATOM 10594 C C . SER A 1 20 ? 15.263 -0.843 -1.139 1.00 0.41 20 SER A C 10
ATOM 10595 O O . SER A 1 20 ? 15.976 -0.056 -0.513 1.00 0.47 20 SER A O 10
ATOM 10603 N N . SER A 1 21 ? 13.947 -0.853 -1.033 1.00 0.30 21 SER A N 10
ATOM 10604 C CA . SER A 1 21 ? 13.242 0.057 -0.149 1.00 0.21 21 SER A CA 10
ATOM 10605 C C . SER A 1 21 ? 13.079 -0.576 1.231 1.00 0.21 21 SER A C 10
ATOM 10606 O O . SER A 1 21 ? 13.125 0.108 2.251 1.00 0.22 21 SER A O 10
ATOM 10614 N N . GLY A 1 22 ? 12.950 -1.899 1.249 1.00 0.23 22 GLY A N 10
ATOM 10615 C CA . GLY A 1 22 ? 12.824 -2.629 2.499 1.00 0.25 22 GLY A CA 10
ATOM 10616 C C . GLY A 1 22 ? 11.380 -2.812 2.920 1.00 0.21 22 GLY A C 10
ATOM 10617 O O . GLY A 1 22 ? 11.084 -2.909 4.110 1.00 0.23 22 GLY A O 10
ATOM 10621 N N . TYR A 1 23 ? 10.481 -2.887 1.945 1.00 0.19 23 TYR A N 10
ATOM 10622 C CA . TYR A 1 23 ? 9.041 -2.875 2.229 1.00 0.17 23 TYR A CA 10
ATOM 10623 C C . TYR A 1 23 ? 8.319 -3.946 1.424 1.00 0.19 23 TYR A C 10
ATOM 10624 O O . TYR A 1 23 ? 8.932 -4.660 0.629 1.00 0.22 23 TYR A O 10
ATOM 10642 N N . TYR A 1 24 ? 7.015 -4.053 1.637 1.00 0.21 24 TYR A N 10
ATOM 10643 C CA . TYR A 1 24 ? 6.226 -5.120 1.042 1.00 0.24 24 TYR A CA 10
ATOM 10644 C C . TYR A 1 24 ? 5.505 -4.660 -0.223 1.00 0.21 24 TYR A C 10
ATOM 10645 O O . TYR A 1 24 ? 4.871 -3.603 -0.246 1.00 0.23 24 TYR A O 10
ATOM 10663 N N . TYR A 1 25 ? 5.617 -5.471 -1.268 1.00 0.19 25 TYR A N 10
ATOM 10664 C CA . TYR A 1 25 ? 4.951 -5.219 -2.540 1.00 0.19 25 TYR A CA 10
ATOM 10665 C C . TYR A 1 25 ? 4.212 -6.474 -2.995 1.00 0.22 25 TYR A C 10
ATOM 10666 O O . TYR A 1 25 ? 4.803 -7.548 -3.082 1.00 0.31 25 TYR A O 10
ATOM 10684 N N . ASP A 1 26 ? 2.927 -6.347 -3.287 1.00 0.24 26 ASP A N 10
ATOM 10685 C CA . ASP A 1 26 ? 2.156 -7.482 -3.779 1.00 0.33 26 ASP A CA 10
ATOM 10686 C C . ASP A 1 26 ? 2.073 -7.457 -5.294 1.00 0.35 26 ASP A C 10
ATOM 10687 O O . ASP A 1 26 ? 1.530 -6.524 -5.879 1.00 0.37 26 ASP A O 10
ATOM 10696 N N . PRO A 1 27 ? 2.631 -8.482 -5.943 1.00 0.43 27 PRO A N 10
ATOM 10697 C CA . PRO A 1 27 ? 2.619 -8.609 -7.404 1.00 0.51 27 PRO A CA 10
ATOM 10698 C C . PRO A 1 27 ? 1.211 -8.819 -7.964 1.00 0.55 27 PRO A C 10
ATOM 10699 O O . PRO A 1 27 ? 0.948 -8.521 -9.131 1.00 0.61 27 PRO A O 10
ATOM 10710 N N . THR A 1 28 ? 0.309 -9.322 -7.125 1.00 0.58 28 THR A N 10
ATOM 10711 C CA . THR A 1 28 ? -1.041 -9.660 -7.556 1.00 0.66 28 THR A CA 10
ATOM 10712 C C . THR A 1 28 ? -1.869 -8.410 -7.842 1.00 0.60 28 THR A C 10
ATOM 10713 O O . THR A 1 28 ? -2.368 -8.222 -8.955 1.00 0.66 28 THR A O 10
ATOM 10724 N N . THR A 1 29 ? -2.006 -7.557 -6.838 1.00 0.55 29 THR A N 10
ATOM 10725 C CA . THR A 1 29 ? -2.794 -6.343 -6.971 1.00 0.56 29 THR A CA 10
ATOM 10726 C C . THR A 1 29 ? -1.923 -5.165 -7.397 1.00 0.49 29 THR A C 10
ATOM 10727 O O . THR A 1 29 ? -2.395 -4.221 -8.025 1.00 0.60 29 THR A O 10
ATOM 10738 N N . GLY A 1 30 ? -0.639 -5.238 -7.069 1.00 0.40 30 GLY A N 10
ATOM 10739 C CA . GLY A 1 30 ? 0.274 -4.163 -7.395 1.00 0.39 30 GLY A CA 10
ATOM 10740 C C . GLY A 1 30 ? 0.307 -3.110 -6.315 1.00 0.35 30 GLY A C 10
ATOM 10741 O O . GLY A 1 30 ? 0.611 -1.942 -6.580 1.00 0.42 30 GLY A O 10
ATOM 10745 N N . LEU A 1 31 ? -0.023 -3.516 -5.099 1.00 0.31 31 LEU A N 10
ATOM 10746 C CA . LEU A 1 31 ? -0.040 -2.595 -3.980 1.00 0.32 31 LEU A CA 10
ATOM 10747 C C . LEU A 1 31 ? 1.270 -2.608 -3.213 1.00 0.26 31 LEU A C 10
ATOM 10748 O O . LEU A 1 31 ? 1.977 -3.617 -3.149 1.00 0.30 31 LEU A O 10
ATOM 10764 N N . TYR A 1 32 ? 1.574 -1.456 -2.657 1.00 0.22 32 TYR A N 10
ATOM 10765 C CA . TYR A 1 32 ? 2.723 -1.250 -1.806 1.00 0.18 32 TYR A CA 10
ATOM 10766 C C . TYR A 1 32 ? 2.233 -1.034 -0.382 1.00 0.20 32 TYR A C 10
ATOM 10767 O O . TYR A 1 32 ? 1.187 -0.415 -0.180 1.00 0.25 32 TYR A O 10
ATOM 10785 N N . TYR A 1 33 ? 2.972 -1.521 0.600 1.00 0.21 33 TYR A N 10
ATOM 10786 C CA . TYR A 1 33 ? 2.628 -1.258 1.990 1.00 0.24 33 TYR A CA 10
ATOM 10787 C C . TYR A 1 33 ? 3.862 -1.256 2.869 1.00 0.23 33 TYR A C 10
ATOM 10788 O O . TYR A 1 33 ? 4.697 -2.163 2.789 1.00 0.26 33 TYR A O 10
ATOM 10806 N N . ASP A 1 34 ? 3.981 -0.228 3.696 1.00 0.21 34 ASP A N 10
ATOM 10807 C CA . ASP A 1 34 ? 5.003 -0.215 4.729 1.00 0.21 34 ASP A CA 10
ATOM 10808 C C . ASP A 1 34 ? 4.377 0.029 6.086 1.00 0.22 34 ASP A C 10
ATOM 10809 O O . ASP A 1 34 ? 3.749 1.060 6.312 1.00 0.24 34 ASP A O 10
ATOM 10818 N N . PRO A 1 35 ? 4.533 -0.930 7.002 1.00 0.26 35 PRO A N 10
ATOM 10819 C CA . PRO A 1 35 ? 3.991 -0.835 8.360 1.00 0.31 35 PRO A CA 10
ATOM 10820 C C . PRO A 1 35 ? 4.627 0.300 9.165 1.00 0.30 35 PRO A C 10
ATOM 10821 O O . PRO A 1 35 ? 4.044 0.781 10.137 1.00 0.36 35 PRO A O 10
ATOM 10832 N N . ASN A 1 36 ? 5.817 0.725 8.756 1.00 0.27 36 ASN A N 10
ATOM 10833 C CA . ASN A 1 36 ? 6.553 1.760 9.479 1.00 0.33 36 ASN A CA 10
ATOM 10834 C C . ASN A 1 36 ? 6.017 3.145 9.139 1.00 0.36 36 ASN A C 10
ATOM 10835 O O . ASN A 1 36 ? 5.818 3.976 10.022 1.00 0.44 36 ASN A O 10
ATOM 10846 N N . SER A 1 37 ? 5.771 3.380 7.858 1.00 0.34 37 SER A N 10
ATOM 10847 C CA . SER A 1 37 ? 5.231 4.651 7.400 1.00 0.42 37 SER A CA 10
ATOM 10848 C C . SER A 1 37 ? 3.706 4.626 7.421 1.00 0.41 37 SER A C 10
ATOM 10849 O O . SER A 1 37 ? 3.054 5.660 7.283 1.00 0.50 37 SER A O 10
ATOM 10857 N N . GLN A 1 38 ? 3.159 3.420 7.566 1.00 0.35 38 GLN A N 10
ATOM 10858 C CA . GLN A 1 38 ? 1.717 3.185 7.682 1.00 0.41 38 GLN A CA 10
ATOM 10859 C C . GLN A 1 38 ? 0.974 3.365 6.359 1.00 0.41 38 GLN A C 10
ATOM 10860 O O . GLN A 1 38 ? -0.129 2.841 6.204 1.00 0.68 38 GLN A O 10
ATOM 10874 N N . TYR A 1 39 ? 1.542 4.099 5.405 1.00 0.25 39 TYR A N 10
ATOM 10875 C CA . TYR A 1 39 ? 0.811 4.362 4.177 1.00 0.21 39 TYR A CA 10
ATOM 10876 C C . TYR A 1 39 ? 0.951 3.224 3.173 1.00 0.19 39 TYR A C 10
ATOM 10877 O O . TYR A 1 39 ? 1.927 2.454 3.167 1.00 0.18 39 TYR A O 10
ATOM 10895 N N . TYR A 1 40 ? -0.095 3.113 2.377 1.00 0.22 40 TYR A N 10
ATOM 10896 C CA . TYR A 1 40 ? -0.178 2.196 1.263 1.00 0.24 40 TYR A CA 10
ATOM 10897 C C . TYR A 1 40 ? 0.172 2.939 -0.005 1.00 0.18 40 TYR A C 10
ATOM 10898 O O . TYR A 1 40 ? 0.401 4.143 0.017 1.00 0.17 40 TYR A O 10
ATOM 10916 N N . TYR A 1 41 ? 0.243 2.224 -1.096 1.00 0.19 41 TYR A N 10
ATOM 10917 C CA . TYR A 1 41 ? 0.466 2.835 -2.383 1.00 0.16 41 TYR A CA 10
ATOM 10918 C C . TYR A 1 41 ? -0.056 1.899 -3.468 1.00 0.16 41 TYR A C 10
ATOM 10919 O O . TYR A 1 41 ? 0.384 0.766 -3.591 1.00 0.28 41 TYR A O 10
ATOM 10937 N N . ASN A 1 42 ? -1.010 2.378 -4.250 1.00 0.19 42 ASN A N 10
ATOM 10938 C CA . ASN A 1 42 ? -1.567 1.586 -5.335 1.00 0.24 42 ASN A CA 10
ATOM 10939 C C . ASN A 1 42 ? -1.005 2.048 -6.667 1.00 0.26 42 ASN A C 10
ATOM 10940 O O . ASN A 1 42 ? -1.396 3.093 -7.183 1.00 0.32 42 ASN A O 10
ATOM 10951 N N . SER A 1 43 ? -0.090 1.264 -7.230 1.00 0.27 43 SER A N 10
ATOM 10952 C CA . SER A 1 43 ? 0.525 1.609 -8.504 1.00 0.33 43 SER A CA 10
ATOM 10953 C C . SER A 1 43 ? -0.435 1.327 -9.658 1.00 0.42 43 SER A C 10
ATOM 10954 O O . SER A 1 43 ? -0.103 1.537 -10.823 1.00 0.57 43 SER A O 10
ATOM 10962 N N . LEU A 1 44 ? -1.631 0.859 -9.320 1.00 0.40 44 LEU A N 10
ATOM 10963 C CA . LEU A 1 44 ? -2.714 0.753 -10.288 1.00 0.48 44 LEU A CA 10
ATOM 10964 C C . LEU A 1 44 ? -3.115 2.151 -10.738 1.00 0.45 44 LEU A C 10
ATOM 10965 O O . LEU A 1 44 ? -3.453 2.379 -11.897 1.00 0.50 44 LEU A O 10
ATOM 10981 N N . THR A 1 45 ? -3.064 3.085 -9.798 1.00 0.45 45 THR A N 10
ATOM 10982 C CA . THR A 1 45 ? -3.368 4.476 -10.074 1.00 0.49 45 THR A CA 10
ATOM 10983 C C . THR A 1 45 ? -2.129 5.341 -9.845 1.00 0.46 45 THR A C 10
ATOM 10984 O O . THR A 1 45 ? -2.177 6.568 -9.950 1.00 0.52 45 THR A O 10
ATOM 10995 N N . GLN A 1 46 ? -1.018 4.658 -9.543 1.00 0.40 46 GLN A N 10
ATOM 10996 C CA . GLN A 1 46 ? 0.267 5.289 -9.246 1.00 0.41 46 GLN A CA 10
ATOM 10997 C C . GLN A 1 46 ? 0.131 6.323 -8.137 1.00 0.37 46 GLN A C 10
ATOM 10998 O O . GLN A 1 46 ? 0.682 7.422 -8.222 1.00 0.46 46 GLN A O 10
ATOM 11012 N N . GLN A 1 47 ? -0.598 5.961 -7.092 1.00 0.31 47 GLN A N 10
ATOM 11013 C CA . GLN A 1 47 ? -0.880 6.886 -6.006 1.00 0.31 47 GLN A CA 10
ATOM 11014 C C . GLN A 1 47 ? -0.543 6.289 -4.654 1.00 0.25 47 GLN A C 10
ATOM 11015 O O . GLN A 1 47 ? -0.740 5.097 -4.419 1.00 0.29 47 GLN A O 10
ATOM 11029 N N . TYR A 1 48 ? -0.037 7.133 -3.774 1.00 0.20 48 TYR A N 10
ATOM 11030 C CA . TYR A 1 48 ? 0.144 6.769 -2.383 1.00 0.20 48 TYR A CA 10
ATOM 11031 C C . TYR A 1 48 ? -1.208 6.798 -1.679 1.00 0.24 48 TYR A C 10
ATOM 11032 O O . TYR A 1 48 ? -1.914 7.807 -1.711 1.00 0.38 48 TYR A O 10
ATOM 11050 N N . LEU A 1 49 ? -1.556 5.703 -1.036 1.00 0.20 49 LEU A N 10
ATOM 11051 C CA . LEU A 1 49 ? -2.874 5.543 -0.446 1.00 0.21 49 LEU A CA 10
ATOM 11052 C C . LEU A 1 49 ? -2.784 5.182 1.030 1.00 0.18 49 LEU A C 10
ATOM 11053 O O . LEU A 1 49 ? -1.706 5.114 1.601 1.00 0.20 49 LEU A O 10
ATOM 11069 N N . TYR A 1 50 ? -3.933 5.016 1.648 1.00 0.21 50 TYR A N 10
ATOM 11070 C CA . TYR A 1 50 ? -4.022 4.692 3.057 1.00 0.34 50 TYR A CA 10
ATOM 11071 C C . TYR A 1 50 ? -5.336 3.969 3.328 1.00 0.28 50 TYR A C 10
ATOM 11072 O O . TYR A 1 50 ? -6.387 4.369 2.821 1.00 0.25 50 TYR A O 10
ATOM 11090 N N . TRP A 1 51 ? -5.275 2.880 4.084 1.00 0.32 51 TRP A N 10
ATOM 11091 C CA . TRP A 1 51 ? -6.479 2.136 4.420 1.00 0.29 51 TRP A CA 10
ATOM 11092 C C . TRP A 1 51 ? -7.273 2.903 5.467 1.00 0.27 51 TRP A C 10
ATOM 11093 O O . TRP A 1 51 ? -6.938 2.899 6.652 1.00 0.32 51 TRP A O 10
ATOM 11114 N N . ASP A 1 52 ? -8.318 3.574 5.002 1.00 0.27 52 ASP A N 10
ATOM 11115 C CA . ASP A 1 52 ? -9.147 4.414 5.858 1.00 0.34 52 ASP A CA 10
ATOM 11116 C C . ASP A 1 52 ? -9.963 3.572 6.826 1.00 0.41 52 ASP A C 10
ATOM 11117 O O . ASP A 1 52 ? -10.064 3.889 8.010 1.00 0.98 52 ASP A O 10
ATOM 11126 N N . GLY A 1 53 ? -10.534 2.492 6.315 1.00 0.55 53 GLY A N 10
ATOM 11127 C CA . GLY A 1 53 ? -11.309 1.600 7.152 1.00 0.51 53 GLY A CA 10
ATOM 11128 C C . GLY A 1 53 ? -12.780 1.962 7.190 1.00 0.51 53 GLY A C 10
ATOM 11129 O O . GLY A 1 53 ? -13.634 1.119 6.924 1.00 0.64 53 GLY A O 10
ATOM 11133 N N . GLU A 1 54 ? -13.073 3.218 7.495 1.00 0.48 54 GLU A N 10
ATOM 11134 C CA . GLU A 1 54 ? -14.449 3.671 7.647 1.00 0.57 54 GLU A CA 10
ATOM 11135 C C . GLU A 1 54 ? -15.162 3.711 6.303 1.00 0.47 54 GLU A C 10
ATOM 11136 O O . GLU A 1 54 ? -16.263 3.177 6.150 1.00 0.46 54 GLU A O 10
ATOM 11148 N N . LYS A 1 55 ? -14.522 4.340 5.327 1.00 0.48 55 LYS A N 10
ATOM 11149 C CA . LYS A 1 55 ? -15.096 4.466 3.992 1.00 0.47 55 LYS A CA 10
ATOM 11150 C C . LYS A 1 55 ? -14.910 3.170 3.212 1.00 0.42 55 LYS A C 10
ATOM 11151 O O . LYS A 1 55 ? -15.476 2.986 2.135 1.00 0.44 55 LYS A O 10
ATOM 11170 N N . GLU A 1 56 ? -14.105 2.277 3.791 1.00 0.43 56 GLU A N 10
ATOM 11171 C CA . GLU A 1 56 ? -13.814 0.968 3.214 1.00 0.47 56 GLU A CA 10
ATOM 11172 C C . GLU A 1 56 ? -13.166 1.088 1.841 1.00 0.48 56 GLU A C 10
ATOM 11173 O O . GLU A 1 56 ? -13.421 0.282 0.943 1.00 0.57 56 GLU A O 10
ATOM 11185 N N . THR A 1 57 ? -12.310 2.085 1.694 1.00 0.43 57 THR A N 10
ATOM 11186 C CA . THR A 1 57 ? -11.547 2.266 0.475 1.00 0.46 57 THR A CA 10
ATOM 11187 C C . THR A 1 57 ? -10.196 2.907 0.799 1.00 0.39 57 THR A C 10
ATOM 11188 O O . THR A 1 57 ? -9.905 3.209 1.963 1.00 0.35 57 THR A O 10
ATOM 11199 N N . TYR A 1 58 ? -9.379 3.102 -0.223 1.00 0.42 58 TYR A N 10
ATOM 11200 C CA . TYR A 1 58 ? -8.038 3.640 -0.054 1.00 0.38 58 TYR A CA 10
ATOM 11201 C C . TYR A 1 58 ? -8.016 5.139 -0.319 1.00 0.41 58 TYR A C 10
ATOM 11202 O O . TYR A 1 58 ? -8.230 5.589 -1.445 1.00 0.57 58 TYR A O 10
ATOM 11220 N N . VAL A 1 59 ? -7.772 5.900 0.739 1.00 0.35 59 VAL A N 10
ATOM 11221 C CA . VAL A 1 59 ? -7.723 7.356 0.664 1.00 0.43 59 VAL A CA 10
ATOM 11222 C C . VAL A 1 59 ? -6.280 7.824 0.516 1.00 0.37 59 VAL A C 10
ATOM 11223 O O . VAL A 1 59 ? -5.382 7.254 1.118 1.00 0.28 59 VAL A O 10
ATOM 11236 N N . PRO A 1 60 ? -6.035 8.850 -0.309 1.00 0.49 60 PRO A N 10
ATOM 11237 C CA . PRO A 1 60 ? -4.681 9.359 -0.550 1.00 0.52 60 PRO A CA 10
ATOM 11238 C C . PRO A 1 60 ? -3.994 9.810 0.736 1.00 0.62 60 PRO A C 10
ATOM 11239 O O . PRO A 1 60 ? -4.560 10.574 1.523 1.00 0.80 60 PRO A O 10
ATOM 11250 N N . ALA A 1 61 ? -2.770 9.337 0.935 1.00 0.67 61 ALA A N 10
ATOM 11251 C CA . ALA A 1 61 ? -2.019 9.628 2.150 1.00 1.00 61 ALA A CA 10
ATOM 11252 C C . ALA A 1 61 ? -1.416 11.028 2.101 1.00 1.28 61 ALA A C 10
ATOM 11253 O O . ALA A 1 61 ? -0.204 11.194 1.958 1.00 1.75 61 ALA A O 10
ATOM 11260 N N . ALA A 1 62 ? -2.272 12.029 2.208 1.00 1.36 62 ALA A N 10
ATOM 11261 C CA . ALA A 1 62 ? -1.834 13.413 2.205 1.00 1.73 62 ALA A CA 10
ATOM 11262 C C . ALA A 1 62 ? -2.178 14.078 3.528 1.00 2.38 62 ALA A C 10
ATOM 11263 O O . ALA A 1 62 ? -3.351 14.316 3.825 1.00 2.71 62 ALA A O 10
ATOM 11270 N N . GLU A 1 63 ? -1.158 14.360 4.326 1.00 3.09 63 GLU A N 10
ATOM 11271 C CA . GLU A 1 63 ? -1.358 14.999 5.618 1.00 4.06 63 GLU A CA 10
ATOM 11272 C C . GLU A 1 63 ? -1.506 16.508 5.453 1.00 4.49 63 GLU A C 10
ATOM 11273 O O . GLU A 1 63 ? -0.686 17.158 4.801 1.00 4.95 63 GLU A O 10
ATOM 11285 N N . SER A 1 64 ? -2.562 17.052 6.032 1.00 4.69 64 SER A N 10
ATOM 11286 C CA . SER A 1 64 ? -2.857 18.468 5.924 1.00 5.36 64 SER A CA 10
ATOM 11287 C C . SER A 1 64 ? -2.136 19.263 7.012 1.00 6.24 64 SER A C 10
ATOM 11288 O O . SER A 1 64 ? -1.219 20.042 6.675 1.00 6.87 64 SER A O 10
ATOM 11297 N N . GLY B 2 1 ? 8.349 11.251 -13.395 1.00 2.20 100 GLY B N 10
ATOM 11298 C CA . GLY B 2 1 ? 8.981 9.944 -13.106 1.00 1.92 100 GLY B CA 10
ATOM 11299 C C . GLY B 2 1 ? 8.036 8.793 -13.357 1.00 1.48 100 GLY B C 10
ATOM 11300 O O . GLY B 2 1 ? 6.933 8.989 -13.875 1.00 1.74 100 GLY B O 10
ATOM 11306 N N . MET B 2 2 ? 8.467 7.588 -13.008 1.00 1.38 101 MET B N 10
ATOM 11307 C CA . MET B 2 2 ? 7.612 6.413 -13.105 1.00 1.26 101 MET B CA 10
ATOM 11308 C C . MET B 2 2 ? 6.649 6.380 -11.921 1.00 1.05 101 MET B C 10
ATOM 11309 O O . MET B 2 2 ? 6.339 7.418 -11.330 1.00 1.69 101 MET B O 10
ATOM 11323 N N . ARG B 2 3 ? 6.160 5.194 -11.596 1.00 0.40 102 ARG B N 10
ATOM 11324 C CA . ARG B 2 3 ? 5.423 4.987 -10.364 1.00 0.29 102 ARG B CA 10
ATOM 11325 C C . ARG B 2 3 ? 6.300 5.380 -9.170 1.00 0.22 102 ARG B C 10
ATOM 11326 O O . ARG B 2 3 ? 7.529 5.410 -9.275 1.00 0.27 102 ARG B O 10
ATOM 11347 N N . PRO B 2 4 ? 5.692 5.712 -8.034 1.00 0.17 103 PRO B N 10
ATOM 11348 C CA . PRO B 2 4 ? 6.419 5.862 -6.771 1.00 0.16 103 PRO B CA 10
ATOM 11349 C C . PRO B 2 4 ? 7.093 4.548 -6.330 1.00 0.17 103 PRO B C 10
ATOM 11350 O O . PRO B 2 4 ? 6.931 3.504 -6.959 1.00 0.19 103 PRO B O 10
ATOM 11361 N N . PRO B 2 5 ? 7.905 4.601 -5.278 1.00 0.17 104 PRO B N 10
ATOM 11362 C CA . PRO B 2 5 ? 8.528 3.435 -4.666 1.00 0.18 104 PRO B CA 10
ATOM 11363 C C . PRO B 2 5 ? 7.732 2.949 -3.458 1.00 0.15 104 PRO B C 10
ATOM 11364 O O . PRO B 2 5 ? 6.791 3.614 -3.029 1.00 0.14 104 PRO B O 10
ATOM 11375 N N . PRO B 2 6 ? 8.089 1.795 -2.884 1.00 0.15 105 PRO B N 10
ATOM 11376 C CA . PRO B 2 6 ? 7.408 1.293 -1.698 1.00 0.14 105 PRO B CA 10
ATOM 11377 C C . PRO B 2 6 ? 7.466 2.294 -0.561 1.00 0.13 105 PRO B C 10
ATOM 11378 O O . PRO B 2 6 ? 8.484 2.958 -0.363 1.00 0.13 105 PRO B O 10
ATOM 11389 N N . PRO B 2 7 ? 6.366 2.402 0.198 1.00 0.15 106 PRO B N 10
ATOM 11390 C CA . PRO B 2 7 ? 6.214 3.419 1.228 1.00 0.17 106 PRO B CA 10
ATOM 11391 C C . PRO B 2 7 ? 7.381 3.427 2.192 1.00 0.17 106 PRO B C 10
ATOM 11392 O O . PRO B 2 7 ? 7.748 2.403 2.742 1.00 0.16 106 PRO B O 10
ATOM 11403 N N . GLY B 2 8 ? 7.951 4.592 2.392 1.00 0.19 107 GLY B N 10
ATOM 11404 C CA . GLY B 2 8 ? 9.123 4.698 3.219 1.00 0.21 107 GLY B CA 10
ATOM 11405 C C . GLY B 2 8 ? 10.236 5.415 2.506 1.00 0.22 107 GLY B C 10
ATOM 11406 O O . GLY B 2 8 ? 10.383 6.628 2.645 1.00 0.28 107 GLY B O 10
ATOM 11410 N N . ILE B 2 9 ? 10.977 4.640 1.700 1.00 0.23 108 ILE B N 10
ATOM 11411 C CA . ILE B 2 9 ? 12.184 5.084 1.007 1.00 0.27 108 ILE B CA 10
ATOM 11412 C C . ILE B 2 9 ? 12.922 6.189 1.766 1.00 0.35 108 ILE B C 10
ATOM 11413 O O . ILE B 2 9 ? 13.258 7.238 1.213 1.00 0.40 108 ILE B O 10
ATOM 11429 N N . ARG B 2 10 ? 13.182 5.926 3.045 1.00 0.42 109 ARG B N 10
ATOM 11430 C CA . ARG B 2 10 ? 13.824 6.896 3.921 1.00 0.58 109 ARG B CA 10
ATOM 11431 C C . ARG B 2 10 ? 15.326 6.657 3.953 1.00 0.79 109 ARG B C 10
ATOM 11432 O O . ARG B 2 10 ? 15.789 5.544 3.694 1.00 1.34 109 ARG B O 10
ATOM 11453 N N . GLY B 2 11 ? 16.075 7.697 4.269 1.00 1.22 110 GLY B N 10
ATOM 11454 C CA . GLY B 2 11 ? 17.515 7.593 4.336 1.00 1.46 110 GLY B CA 10
ATOM 11455 C C . GLY B 2 11 ? 18.152 8.959 4.402 1.00 2.55 110 GLY B C 10
ATOM 11456 O O . GLY B 2 11 ? 19.298 9.114 3.940 1.00 3.15 110 GLY B O 10
#

Radius of gyration: 12.13 Å; Cα contacts (8 Å, |Δi|>4): 134; chains: 2; bounding box: 38×31×22 Å

GO terms:
  GO:0005634 nucleus (C, IDA)
  GO:0003729 mRNA binding (F, IDA)
  GO:0043065 positive regulation of apoptotic process (P, IDA)
  GO:0000245 spliceosomal complex assembly (P, IDA)
  GO:0000381 regulation of alternative mRNA splicing, via spliceosome (P, IDA)
  GO:0043065 positive regulation of apoptotic process (P, TAS)
  GO:0005681 spliceosomal complex (C, TAS)
  GO:0008285 negative regulation of cell population proliferation (P, TAS)
  GO:0005515 protein binding (F, IPI)
  GO:0005634 nucleus (C, TAS)
  GO:0003677 DNA binding (F, TAS)
  GO:0003723 RNA binding (F, TAS)
  GO:0006396 RNA processing (P, TAS)
  GO:0005654 nucleoplasm (C, TAS)
  GO:0005654 nucleoplasm (C, IDA)
  GO:0003723 RNA binding (F, HDA)

InterPro domains:
  IPR000467 G-patch domain [PF01585] (743-787)
  IPR000467 G-patch domain [PS50174] (743-789)
  IPR000467 G-patch domain [SM00443] (741-787)
  IPR000504 RNA recognition motif domain [PF00076] (100-163)
  IPR000504 RNA recognition motif domain [PF00076] (234-294)
  IPR000504 RNA recognition motif domain [PS50102] (98-178)
  IPR000504 RNA recognition motif domain [PS50102] (231-315)
  IPR000504 RNA recognition motif domain [SM00360] (99-174)
  IPR000504 RNA recognition motif domain [SM00360] (232-311)
  IPR001876 Zinc finger, RanBP2-type [PF00641] (181-209)
  IPR001876 Zinc finger, RanBP2-type [PS01358] (185-204)
  IPR001876 Zinc finger, RanBP2-type [PS50199] (181-210)
  IPR001876 Zinc finger, RanBP2-type [SM00547] (183-207)
  IPR012677 Nucleotide-binding alpha-beta plait domain superfamily [G3DSA:3.30.70.330] (99-174)
  IPR012677 Nucleotide-binding alpha-beta plait domain superfamily [G3DSA:3.30.70.330] (213-339)
  IPR013087 Zinc finger C2H2-type [PS50157] (647-677)
  IPR034991 RNA-binding protein 5, RNA recognition motif 1 [cd12752] (93-179)
  IPR034993 RNA-binding protein 5, RNA recognition motif 2 [cd12755] (229-314)
  IPR035979 RNA-binding domain superfamily [SSF54928] (41-176)
  IPR035979 RNA-binding domain superfamily [SSF54928] (223-318)

Foldseek 3Di:
DDCPDACADHDQVQFDADPVVGFTAHPPQGKTADVVVQWIARCVVRAIWHRPRVVSDTHGPDDD/DDDDDPPDPDD